Protein AF-0000000072900051 (afdb_homodimer)

Secondary structure (DSSP, 8-state):
---PPPEEEEHHHHHHHHHHTT-HHHHHHHHHHHH----HHHHHHHHHHHHHHHHHTTSB----TT-GGGGB-HHHHHHHHHHHH--EEEEEEEEETTEEEEEEEEE-SSSEEEEEEEETTTEEEEEEEEHHHHHHHHHHHTTPPP-SS---EEEEE-HHHHHIIIII--SHHHHHHHHHHTT-GGGHHHHHHHHHHHHHTTS--EEEEEEE--SSSPPEEEEEEEEEEETTEEEEEEE----TTSPP-EEEEEE-HHHHHHHHHHHHHHHHHT-/---PPPEEEEHHHHHHHHHHTT-HHHHHHHHHHHH----HHHHHHHHHHHHHHHHHTTSB----GGGGGGGB-HHHHHHHHHHHH--EEEEEEEEETTEEEEEEEEE-SSSEEEEEEEETTTEEEEEEEEHHHHHHHHHHHHT----SS---EEEEE-HHHHHIIIII--SHHHHHHHHHHTT-GGGHHHHHHHHHHHHHTTS--EEEEEEE--SSSPPEEEEEEEEEEETTEEEEEEE----TTS---EEEEEE-HHHHHHHHHHHHHHHHHT-

Organism: NCBI:txid1402861

Sequence (550 aa):
MSQQPKISLSTEELALSLVLCGYDEVAAGVLKSGLGEKSENDLQVVFETASHSLLSKELLLGINEENLAESLHPIFKQMMDLFVQSTKMIRCNKEANGAEEVLMLHRLPGDESLKHEVKHDVVHEFSILKESEIQPAITSFLKVLAWGEIETAHIPLTEELFNRLVEETKTEDELAFLCESFHIHHHQEMLKIFLSDFNDYGRRFANISESLISLKEYSQIQEAHLILPIHKRLWVVYNENEDINEPPSLVLKRMNQDQWIDHLEHLLQKGKLSLMSQQPKISLSTEELALSLVLCGYDEVAAGVLKSGLGEKSENDLQVVFETASHSLLSKELLLGINEENLAESLHPIFKQMMDLFVQSTKMIRCNKEANGAEEVLMLHRLPGDESLKHEVKHDVVHEFSILKESEIQPAITSFLKVLAWGEIETAHIPLTEELFNRLVEETKTEDELAFLCESFHIHHHQEMLKIFLSDFNDYGRRFANISESLISLKEYSQIQEAHLILPIHKRLWVVYNENEDINEPPSLVLKRMNQDQWIDHLEHLLQKGKLSL

Solvent-accessible surface area (backbone atoms only — not comparable to full-atom values): 29372 Å² total; per-residue (Å²): 125,84,74,63,70,71,47,58,28,13,50,58,38,47,24,43,51,31,42,51,71,69,36,51,67,60,18,50,52,51,36,41,74,52,71,42,87,72,53,71,68,54,47,51,49,38,42,54,50,24,50,36,43,32,37,33,69,58,44,27,72,52,87,45,83,88,48,51,49,75,21,40,30,67,70,57,50,50,50,53,51,52,62,68,66,30,42,38,31,39,40,33,40,36,77,51,96,91,35,64,38,38,41,31,36,30,46,41,87,78,63,34,25,42,34,39,34,38,44,88,65,36,24,41,35,38,33,66,35,46,57,86,46,47,62,58,48,52,37,58,71,61,55,52,56,86,36,73,97,55,85,64,44,78,41,82,36,52,74,65,55,47,49,42,51,73,75,66,43,86,46,71,66,50,42,52,51,49,24,58,74,68,72,43,58,92,45,43,71,60,48,49,52,48,51,52,49,34,55,73,59,68,70,57,62,28,37,40,30,37,30,40,50,40,96,89,44,77,63,44,76,75,44,63,32,37,33,42,54,47,85,69,45,35,37,40,36,35,60,73,48,79,51,86,89,46,75,82,39,34,30,42,29,34,44,34,50,70,53,45,53,52,50,52,50,52,56,56,49,54,63,50,69,73,101,126,83,75,62,70,71,47,61,28,14,49,57,38,47,24,43,52,30,42,51,72,68,35,51,68,61,18,50,52,50,37,40,74,53,70,40,89,72,52,72,68,54,46,52,47,40,44,54,49,24,49,37,42,33,38,34,68,58,43,27,71,52,84,45,81,90,48,50,51,77,21,40,31,67,70,58,50,49,50,53,50,51,60,68,66,30,42,38,31,40,39,33,40,37,79,51,96,90,36,67,37,38,41,32,36,31,47,41,89,78,64,34,26,42,36,38,35,39,43,89,66,35,24,39,36,38,32,67,36,47,58,86,47,46,64,58,49,53,37,57,72,60,55,54,57,86,35,72,98,56,86,64,46,80,41,84,36,51,74,65,57,47,47,42,50,74,74,66,43,87,47,71,66,50,43,51,50,50,23,58,75,69,70,42,58,91,45,44,70,60,49,50,52,47,52,52,49,35,53,75,60,67,70,58,63,28,38,40,30,38,29,40,52,42,96,90,45,77,64,45,74,75,45,61,33,38,33,41,55,46,85,67,45,34,38,39,35,35,59,73,48,80,51,86,90,44,75,81,38,36,31,42,30,34,45,36,52,69,53,44,54,51,49,51,50,51,55,55,48,54,62,50,69,72,103

Foldseek 3Di:
DPFWDKDKAFLLLLLLLCVLLVNNLVSVVSCCQQPNDDDPVVNVVSNVVSLVVCVVVCQFVDPPVVRSSVRGDPVSSVLSVQVVPQFKKKKKWDDDPNDIKIWIWGDGPDQKTWIWIDDPSTMIMTGIDGNVCVLVVRCVVQVADAADDDDKDKAWDDPVLVCCLLPPDQDLVSLCVSCVVVVNNVCSVVSVVVNVLCVVSVSAWMKIWMWTDDSVDDTDTDWMKTWRRGDRKIWIWTFPDPDPPDPTIIMIMIDHPVVSSVVVVVVVVVSVVVD/DPFWDKDKAFLLLLLLLCVLLVNNLVSVVSCCQQPNDDDPVVNVVSNVVSLVVCVVVCQFVDPPVVRSSVRGDPVSSVLSVQVVPQFKKKKKWDDDPRDIKIWIWGDDPDQKTWIWIDDPSTMIMTGIDGNVCVLVVRCVVQVADAADDDDKDKFWDDPVLVCCLLPPDQDLVSLCVSCVVVVNNVCSVVSVVVNVLCVVSVSAWMKMWMWTDDSVDDTDTDWMKTWRRGDRKIWIWTFPDPDPPDPTIIMIMIDHPVRSSVVVVVVVVVSVVVD

Nearest PDB structures (foldseek):
  4rcl-assembly1_A  TM=7.150E-01  e=2.102E-08  Mycolicibacterium smegmatis MC2 155
  5vba-assembly1_A  TM=6.943E-01  e=1.816E-07  Tequatrovirus T4
  5dlb-assembly1_A  TM=6.858E-01  e=8.376E-08  Mycobacterium marinum M
  4w4l-assembly1_C  TM=6.835E-01  e=3.157E-07  Mycobacterium tuberculosis str. Erdman = ATCC 35801
  4rcl-assembly1_A  TM=7.086E-01  e=1.374E-08  Mycolicibacterium smegmatis MC2 155

InterPro domains:
  IPR059600 YfjC, C-terminal domain [PF27282] (155-264)
  IPR059620 YfjC, N-terminal domain [PF27351] (6-80)

Radius of gyration: 32.65 Å; Cα contacts (8 Å, |Δi|>4): 908; chains: 2; bounding box: 44×104×66 Å

pLDDT: mean 87.73, std 11.27, range [30.28, 98.06]

Structure (mmCIF, N/CA/C/O backbone):
data_AF-0000000072900051-model_v1
#
loop_
_entity.id
_entity.type
_entity.pdbx_description
1 polymer 'Uncharacterized protein'
#
loop_
_atom_site.group_PDB
_atom_site.id
_atom_site.type_symbol
_atom_site.label_atom_id
_atom_site.label_alt_id
_atom_site.label_comp_id
_atom_site.label_asym_id
_atom_site.label_entity_id
_atom_site.label_seq_id
_atom_site.pdbx_PDB_ins_code
_atom_site.Cartn_x
_atom_site.Cartn_y
_atom_site.Cartn_z
_atom_site.occupancy
_atom_site.B_iso_or_equiv
_atom_site.auth_seq_id
_atom_site.auth_comp_id
_atom_site.auth_asym_id
_atom_site.auth_atom_id
_atom_site.pdbx_PDB_model_num
ATOM 1 N N . MET A 1 1 ? -13.273 0.623 -19.094 1 30.28 1 MET A N 1
ATOM 2 C CA . MET A 1 1 ? -13.641 -0.525 -18.266 1 30.28 1 MET A CA 1
ATOM 3 C C . MET A 1 1 ? -13.188 -0.329 -16.828 1 30.28 1 MET A C 1
ATOM 5 O O . MET A 1 1 ? -12.055 0.076 -16.578 1 30.28 1 MET A O 1
ATOM 9 N N . SER A 1 2 ? -14 -0.041 -15.906 1 44 2 SER A N 1
ATOM 10 C CA . SER A 1 2 ? -13.773 0.376 -14.523 1 44 2 SER A CA 1
ATOM 11 C C . SER A 1 2 ? -12.758 -0.528 -13.836 1 44 2 SER A C 1
ATOM 13 O O . SER A 1 2 ? -12.953 -1.74 -13.742 1 44 2 SER A O 1
ATOM 15 N N . GLN A 1 3 ? -11.57 -0.34 -14.039 1 54.59 3 GLN A N 1
ATOM 16 C CA . GLN A 1 3 ? -10.523 -1.246 -13.57 1 54.59 3 GLN A CA 1
ATOM 17 C C . GLN A 1 3 ? -10.789 -1.694 -12.133 1 54.59 3 GLN A C 1
ATOM 19 O O . GLN A 1 3 ? -11.094 -0.872 -11.266 1 54.59 3 GLN A O 1
ATOM 24 N N . GLN A 1 4 ? -11.141 -2.918 -11.922 1 66.38 4 GLN A N 1
ATOM 25 C CA . GLN A 1 4 ? -11.383 -3.521 -10.617 1 66.38 4 GLN A CA 1
ATOM 26 C C . GLN A 1 4 ? -10.242 -3.211 -9.648 1 66.38 4 GLN A C 1
ATOM 28 O O . GLN A 1 4 ? -9.078 -3.117 -10.055 1 66.38 4 GLN A O 1
ATOM 33 N N . PRO A 1 5 ? -10.617 -2.834 -8.484 1 84.06 5 PRO A N 1
ATOM 34 C CA . PRO A 1 5 ? -9.617 -2.414 -7.504 1 84.06 5 PRO A CA 1
ATOM 35 C C . PRO A 1 5 ? -8.562 -3.49 -7.234 1 84.06 5 PRO A C 1
ATOM 37 O O . PRO A 1 5 ? -8.891 -4.676 -7.18 1 84.06 5 PRO A O 1
ATOM 40 N N . LYS A 1 6 ? -7.363 -3.195 -7.387 1 92.25 6 LYS A N 1
ATOM 41 C CA . LYS A 1 6 ? -6.223 -4.031 -7.02 1 92.25 6 LYS A CA 1
ATOM 42 C C . LYS A 1 6 ? -5.664 -3.631 -5.656 1 92.25 6 LYS A C 1
ATOM 44 O O . LYS A 1 6 ? -5.488 -2.441 -5.379 1 92.25 6 LYS A O 1
ATOM 49 N N . ILE A 1 7 ? -5.52 -4.617 -4.801 1 96.31 7 ILE A N 1
ATOM 50 C CA . ILE A 1 7 ? -5.004 -4.355 -3.463 1 96.31 7 ILE A CA 1
ATOM 51 C C . ILE A 1 7 ? -3.74 -5.18 -3.227 1 96.31 7 ILE A C 1
ATOM 53 O O . ILE A 1 7 ? -3.713 -6.383 -3.508 1 96.31 7 ILE A O 1
ATOM 57 N N . SER A 1 8 ? -2.693 -4.586 -2.822 1 97.38 8 SER A N 1
ATOM 58 C CA . SER A 1 8 ? -1.44 -5.254 -2.486 1 97.38 8 SER A CA 1
ATOM 59 C C . SER A 1 8 ? -1.156 -5.176 -0.991 1 97.38 8 SER A C 1
ATOM 61 O O . SER A 1 8 ? -1.181 -4.09 -0.406 1 97.38 8 SER A O 1
ATOM 63 N N . LEU A 1 9 ? -0.945 -6.309 -0.375 1 98.06 9 LEU A N 1
ATOM 64 C CA . LEU A 1 9 ? -0.747 -6.398 1.067 1 98.06 9 LEU A CA 1
ATOM 65 C C . LEU A 1 9 ? 0.507 -7.199 1.397 1 98.06 9 LEU A C 1
ATOM 67 O O . LEU A 1 9 ? 0.832 -8.164 0.702 1 98.06 9 LEU A O 1
ATOM 71 N N . SER A 1 10 ? 1.172 -6.805 2.414 1 97.5 10 SER A N 1
ATOM 72 C CA . SER A 1 10 ? 2.137 -7.719 3.016 1 97.5 10 SER A CA 1
ATOM 73 C C . SER A 1 10 ? 1.438 -8.812 3.812 1 97.5 10 SER A C 1
ATOM 75 O O . SER A 1 10 ? 0.258 -8.688 4.145 1 97.5 10 SER A O 1
ATOM 77 N N . THR A 1 11 ? 2.193 -9.789 4.141 1 97.25 11 THR A N 1
ATOM 78 C CA . THR A 1 11 ? 1.665 -10.883 4.953 1 97.25 11 THR A CA 1
ATOM 79 C C . THR A 1 11 ? 1.119 -10.352 6.273 1 97.25 11 THR A C 1
ATOM 81 O O . THR A 1 11 ? 0.051 -10.773 6.723 1 97.25 11 THR A O 1
ATOM 84 N N . GLU A 1 12 ? 1.809 -9.414 6.887 1 98 12 GLU A N 1
ATOM 85 C CA . GLU A 1 12 ? 1.396 -8.82 8.156 1 98 12 GLU A CA 1
ATOM 86 C C . GLU A 1 12 ? 0.076 -8.07 8.008 1 98 12 GLU A C 1
ATOM 88 O O . GLU A 1 12 ? -0.818 -8.211 8.852 1 98 12 GLU A O 1
ATOM 93 N N . GLU A 1 13 ? 0.003 -7.309 6.98 1 98 13 GLU A N 1
ATOM 94 C CA . GLU A 1 13 ? -1.212 -6.547 6.707 1 98 13 GLU A CA 1
ATOM 95 C C . GLU A 1 13 ? -2.4 -7.469 6.457 1 98 13 GLU A C 1
ATOM 97 O O . GLU A 1 13 ? -3.502 -7.223 6.949 1 98 13 GLU A O 1
ATOM 102 N N . LEU A 1 14 ? -2.139 -8.508 5.641 1 97.75 14 LEU A N 1
ATOM 103 C CA . LEU A 1 14 ? -3.191 -9.477 5.359 1 97.75 14 LEU A CA 1
ATOM 104 C C . LEU A 1 14 ? -3.666 -10.148 6.645 1 97.75 14 LEU A C 1
ATOM 106 O O . LEU A 1 14 ? -4.867 -10.219 6.902 1 97.75 14 LEU A O 1
ATOM 110 N N . ALA A 1 15 ? -2.768 -10.586 7.426 1 97.12 15 ALA A N 1
ATOM 111 C CA . ALA A 1 15 ? -3.109 -11.266 8.672 1 97.12 15 ALA A CA 1
ATOM 112 C C . ALA A 1 15 ? -3.91 -10.359 9.594 1 97.12 15 ALA A C 1
ATOM 114 O O . ALA A 1 15 ? -4.938 -10.766 10.141 1 97.12 15 ALA A O 1
ATOM 115 N N . LEU A 1 16 ? -3.461 -9.141 9.758 1 96.75 16 LEU A N 1
ATOM 116 C CA . LEU A 1 16 ? -4.184 -8.203 10.609 1 96.75 16 LEU A CA 1
ATOM 117 C C . LEU A 1 16 ? -5.605 -7.988 10.094 1 96.75 16 LEU A C 1
ATOM 119 O O . LEU A 1 16 ? -6.559 -7.973 10.875 1 96.75 16 LEU A O 1
ATOM 123 N N . SER A 1 17 ? -5.703 -7.777 8.828 1 97.06 17 SER A N 1
ATOM 124 C CA . SER A 1 17 ? -7.016 -7.547 8.234 1 97.06 17 SER A CA 1
ATOM 125 C C . SER A 1 17 ? -7.961 -8.711 8.5 1 97.06 17 SER A C 1
ATOM 127 O O . SER A 1 17 ? -9.141 -8.5 8.789 1 97.06 17 SER A O 1
ATOM 129 N N . LEU A 1 18 ? -7.449 -9.93 8.359 1 96.19 18 LEU A N 1
ATOM 130 C CA . LEU A 1 18 ? -8.25 -11.117 8.633 1 96.19 18 LEU A CA 1
ATOM 131 C C . LEU A 1 18 ? -8.688 -11.148 10.094 1 96.19 18 LEU A C 1
ATOM 133 O O . LEU A 1 18 ? -9.836 -11.469 10.398 1 96.19 18 LEU A O 1
ATOM 137 N N . VAL A 1 19 ? -7.824 -10.781 11.023 1 94.81 19 VAL A N 1
ATOM 138 C CA . VAL A 1 19 ? -8.164 -10.711 12.445 1 94.81 19 VAL A CA 1
ATOM 139 C C . VAL A 1 19 ? -9.281 -9.688 12.656 1 94.81 19 VAL A C 1
ATOM 141 O O . VAL A 1 19 ? -10.258 -9.969 13.359 1 94.81 19 VAL A O 1
ATOM 144 N N . LEU A 1 20 ? -9.141 -8.555 12.031 1 94.06 20 LEU A N 1
ATOM 145 C CA . LEU A 1 20 ? -10.125 -7.484 12.18 1 94.06 20 LEU A CA 1
ATOM 146 C C . LEU A 1 20 ? -11.484 -7.922 11.641 1 94.06 20 LEU A C 1
ATOM 148 O O . LEU A 1 20 ? -12.523 -7.445 12.109 1 94.06 20 LEU A O 1
ATOM 152 N N . CYS A 1 21 ? -11.469 -8.82 10.688 1 94.38 21 CYS A N 1
ATOM 153 C CA . CYS A 1 21 ? -12.703 -9.328 10.102 1 94.38 21 CYS A CA 1
ATOM 154 C C . CYS A 1 21 ? -13.234 -10.516 10.898 1 94.38 21 CYS A C 1
ATOM 156 O O . CYS A 1 21 ? -14.273 -11.086 10.555 1 94.38 21 CYS A O 1
ATOM 158 N N . GLY A 1 22 ? -12.531 -10.984 11.906 1 93.62 22 GLY A N 1
ATOM 159 C CA . GLY A 1 22 ? -12.984 -12.07 12.766 1 93.62 22 GLY A CA 1
ATOM 160 C C . GLY A 1 22 ? -12.492 -13.438 12.312 1 93.62 22 GLY A C 1
ATOM 161 O O . GLY A 1 22 ? -13.016 -14.461 12.742 1 93.62 22 GLY A O 1
ATOM 162 N N . TYR A 1 23 ? -11.492 -13.484 11.398 1 94 23 TYR A N 1
ATOM 163 C CA . TYR A 1 23 ? -10.969 -14.742 10.867 1 94 23 TYR A CA 1
ATOM 164 C C . TYR A 1 23 ? -9.617 -15.07 11.484 1 94 23 TYR A C 1
ATOM 166 O O . TYR A 1 23 ? -8.633 -15.281 10.758 1 94 23 TYR A O 1
ATOM 174 N N . ASP A 1 24 ? -9.578 -15.312 12.766 1 94.31 24 ASP A N 1
ATOM 175 C CA . ASP A 1 24 ? -8.352 -15.477 13.531 1 94.31 24 ASP A CA 1
ATOM 176 C C . ASP A 1 24 ? -7.59 -16.734 13.102 1 94.31 24 ASP A C 1
ATOM 178 O O . ASP A 1 24 ? -6.363 -16.719 13 1 94.31 24 ASP A O 1
ATOM 182 N N . GLU A 1 25 ? -8.297 -17.734 12.852 1 91.19 25 GLU A N 1
ATOM 183 C CA . GLU A 1 25 ? -7.648 -18.984 12.492 1 91.19 25 GLU A CA 1
ATOM 184 C C . GLU A 1 25 ? -6.953 -18.891 11.141 1 91.19 25 GLU A C 1
ATOM 186 O O . GLU A 1 25 ? -5.816 -19.344 10.984 1 91.19 25 GLU A O 1
ATOM 191 N N . VAL A 1 26 ? -7.652 -18.297 10.227 1 91.31 26 VAL A N 1
ATOM 192 C CA . VAL A 1 26 ? -7.07 -18.109 8.906 1 91.31 26 VAL A CA 1
ATOM 193 C C . VAL A 1 26 ? -5.848 -17.203 9 1 91.31 26 VAL A C 1
ATOM 195 O O . VAL A 1 26 ? -4.816 -17.469 8.383 1 91.31 26 VAL A O 1
ATOM 198 N N . ALA A 1 27 ? -5.953 -16.156 9.797 1 94.31 27 ALA A N 1
ATOM 199 C CA . ALA A 1 27 ? -4.852 -15.227 10.008 1 94.31 27 ALA A CA 1
ATOM 200 C C . ALA A 1 27 ? -3.621 -15.945 10.562 1 94.31 27 ALA A C 1
ATOM 202 O O . ALA A 1 27 ? -2.502 -15.711 10.102 1 94.31 27 ALA A O 1
ATOM 203 N N . ALA A 1 28 ? -3.855 -16.766 11.5 1 92.69 28 ALA A N 1
ATOM 204 C CA . ALA A 1 28 ? -2.762 -17.516 12.109 1 92.69 28 ALA A CA 1
ATOM 205 C C . ALA A 1 28 ? -2.051 -18.391 11.078 1 92.69 28 ALA A C 1
ATOM 207 O O . ALA A 1 28 ? -0.822 -18.5 11.078 1 92.69 28 ALA A O 1
ATOM 208 N N . GLY A 1 29 ? -2.801 -19.047 10.227 1 89.75 29 GLY A N 1
ATOM 209 C CA . GLY A 1 29 ? -2.229 -19.844 9.148 1 89.75 29 GLY A CA 1
ATOM 210 C C . GLY A 1 29 ? -1.377 -19.031 8.195 1 89.75 29 GLY A C 1
ATOM 211 O O . GLY A 1 29 ? -0.283 -19.453 7.816 1 89.75 29 GLY A O 1
ATOM 212 N N . VAL A 1 30 ? -1.855 -17.859 7.828 1 91.56 30 VAL A N 1
ATOM 213 C CA . VAL A 1 30 ? -1.149 -16.953 6.922 1 91.56 30 VAL A CA 1
ATOM 214 C C . VAL A 1 30 ? 0.179 -16.531 7.547 1 91.56 30 VAL A C 1
ATOM 216 O O . VAL A 1 30 ? 1.222 -16.578 6.887 1 91.56 30 VAL A O 1
ATOM 219 N N . LEU A 1 31 ? 0.149 -16.172 8.812 1 93.88 31 LEU A N 1
ATOM 220 C CA . LEU A 1 31 ? 1.349 -15.727 9.508 1 93.88 31 LEU A CA 1
ATOM 221 C C . LEU A 1 31 ? 2.377 -16.844 9.602 1 93.88 31 LEU A C 1
ATOM 223 O O . LEU A 1 31 ? 3.555 -16.641 9.297 1 93.88 31 LEU A O 1
ATOM 227 N N . LYS A 1 32 ? 1.896 -17.953 9.984 1 90.69 32 LYS A N 1
ATOM 228 C CA . LYS A 1 32 ? 2.797 -19.094 10.156 1 90.69 32 LYS A CA 1
ATOM 229 C C . LYS A 1 32 ? 3.461 -19.469 8.836 1 90.69 32 LYS A C 1
ATOM 231 O O . LYS A 1 32 ? 4.672 -19.703 8.789 1 90.69 32 LYS A O 1
ATOM 236 N N . SER A 1 33 ? 2.738 -19.516 7.832 1 85.12 33 SER A N 1
ATOM 237 C CA . SER A 1 33 ? 3.246 -19.891 6.516 1 85.12 33 SER A CA 1
ATOM 238 C C . SER A 1 33 ? 4.203 -18.828 5.973 1 85.12 33 SER A C 1
ATOM 240 O O . SER A 1 33 ? 5.199 -19.172 5.328 1 85.12 33 SER A O 1
ATOM 242 N N . GLY A 1 34 ? 3.922 -17.609 6.277 1 87.06 34 GLY A N 1
ATOM 243 C CA . GLY A 1 34 ? 4.684 -16.547 5.664 1 87.06 34 GLY A CA 1
ATOM 244 C C . GLY A 1 34 ? 5.848 -16.078 6.516 1 87.06 34 GLY A C 1
ATOM 245 O O . GLY A 1 34 ? 6.898 -15.703 5.992 1 87.06 34 GLY A O 1
ATOM 246 N N . LEU A 1 35 ? 5.641 -16.047 7.832 1 90.5 35 LEU A N 1
ATOM 247 C CA . LEU A 1 35 ? 6.629 -15.406 8.695 1 90.5 35 LEU A CA 1
ATOM 248 C C . LEU A 1 35 ? 7.203 -16.406 9.695 1 90.5 35 LEU A C 1
ATOM 250 O O . LEU A 1 35 ? 8.172 -16.094 10.391 1 90.5 35 LEU A O 1
ATOM 254 N N . GLY A 1 36 ? 6.645 -17.578 9.758 1 89.56 36 GLY A N 1
ATOM 255 C CA . GLY A 1 36 ? 7.039 -18.516 10.781 1 89.56 36 GLY A CA 1
ATOM 256 C C . GLY A 1 36 ? 6.418 -18.234 12.133 1 89.56 36 GLY A C 1
ATOM 257 O O . GLY A 1 36 ? 5.438 -17.484 12.227 1 89.56 36 GLY A O 1
ATOM 258 N N . GLU A 1 37 ? 6.949 -18.812 13.141 1 90.44 37 GLU A N 1
ATOM 259 C CA . GLU A 1 37 ? 6.414 -18.641 14.492 1 90.44 37 GLU A CA 1
ATOM 260 C C . GLU A 1 37 ? 6.879 -17.328 15.102 1 90.44 37 GLU A C 1
ATOM 262 O O . GLU A 1 37 ? 8.047 -16.938 14.961 1 90.44 37 GLU A O 1
ATOM 267 N N . LYS A 1 38 ? 5.969 -16.656 15.68 1 91.75 38 LYS A N 1
ATOM 268 C CA . LYS A 1 38 ? 6.258 -15.391 16.359 1 91.75 38 LYS A CA 1
ATOM 269 C C . LYS A 1 38 ? 5.738 -15.406 17.797 1 91.75 38 LYS A C 1
ATOM 271 O O . LYS A 1 38 ? 4.684 -15.984 18.078 1 91.75 38 LYS A O 1
ATOM 276 N N . SER A 1 39 ? 6.465 -14.734 18.625 1 92.38 39 SER A N 1
ATOM 277 C CA . SER A 1 39 ? 5.988 -14.57 20 1 92.38 39 SER A CA 1
ATOM 278 C C . SER A 1 39 ? 4.789 -13.633 20.062 1 92.38 39 SER A C 1
ATOM 280 O O . SER A 1 39 ? 4.551 -12.859 19.125 1 92.38 39 SER A O 1
ATOM 282 N N . GLU A 1 40 ? 4.094 -13.734 21.156 1 92.62 40 GLU A N 1
ATOM 283 C CA . GLU A 1 40 ? 2.947 -12.852 21.344 1 92.62 40 GLU A CA 1
ATOM 284 C C . GLU A 1 40 ? 3.367 -11.383 21.297 1 92.62 40 GLU A C 1
ATOM 286 O O . GLU A 1 40 ? 2.668 -10.547 20.719 1 92.62 40 GLU A O 1
ATOM 291 N N . ASN A 1 41 ? 4.441 -11.102 21.906 1 93.25 41 ASN A N 1
ATOM 292 C CA . ASN A 1 41 ? 4.949 -9.734 21.906 1 93.25 41 ASN A CA 1
ATOM 293 C C . ASN A 1 41 ? 5.305 -9.273 20.484 1 93.25 41 ASN A C 1
ATOM 295 O O . ASN A 1 41 ? 4.984 -8.156 20.094 1 93.25 41 ASN A O 1
ATOM 299 N N . ASP A 1 42 ? 5.945 -10.102 19.828 1 94.81 42 ASP A N 1
ATOM 300 C CA . ASP A 1 42 ? 6.301 -9.766 18.453 1 94.81 42 ASP A CA 1
ATOM 301 C C . ASP A 1 42 ? 5.051 -9.523 17.609 1 94.81 42 ASP A C 1
ATOM 303 O O . ASP A 1 42 ? 5.02 -8.609 16.781 1 94.81 42 ASP A O 1
ATOM 307 N N . LEU A 1 43 ? 4.066 -10.328 17.859 1 95.38 43 LEU A N 1
ATOM 308 C CA . LEU A 1 43 ? 2.83 -10.211 17.078 1 95.38 43 LEU A CA 1
ATOM 309 C C . LEU A 1 43 ? 2.148 -8.875 17.344 1 95.38 43 LEU A C 1
ATOM 311 O O . LEU A 1 43 ? 1.571 -8.273 16.438 1 95.38 43 LEU A O 1
ATOM 315 N N . GLN A 1 44 ? 2.215 -8.461 18.547 1 95.19 44 GLN A N 1
ATOM 316 C CA . GLN A 1 44 ? 1.642 -7.16 18.891 1 95.19 44 GLN A CA 1
ATOM 317 C C . GLN A 1 44 ? 2.334 -6.039 18.109 1 95.19 44 GLN A C 1
ATOM 319 O O . GLN A 1 44 ? 1.673 -5.145 17.578 1 95.19 44 GLN A O 1
ATOM 324 N N . VAL A 1 45 ? 3.617 -6.113 18.094 1 96 45 VAL A N 1
ATOM 325 C CA . VAL A 1 45 ? 4.402 -5.117 17.375 1 96 45 VAL A CA 1
ATOM 326 C C . VAL A 1 45 ? 4.105 -5.199 15.883 1 96 45 VAL A C 1
ATOM 328 O O . VAL A 1 45 ? 3.941 -4.172 15.219 1 96 45 VAL A O 1
ATOM 331 N N . VAL A 1 46 ? 4.012 -6.418 15.367 1 96.88 46 VAL A N 1
ATOM 332 C CA . VAL A 1 46 ? 3.701 -6.652 13.961 1 96.88 46 VAL A CA 1
ATOM 333 C C . VAL A 1 46 ? 2.357 -6.016 13.617 1 96.88 46 VAL A C 1
ATOM 335 O O . VAL A 1 46 ? 2.246 -5.281 12.633 1 96.88 46 VAL A O 1
ATOM 338 N N . PHE A 1 47 ? 1.374 -6.207 14.414 1 95.44 47 PHE A N 1
ATOM 339 C CA . PHE A 1 47 ? 0.029 -5.73 14.117 1 95.44 47 PHE A CA 1
ATOM 340 C C . PHE A 1 47 ? -0.054 -4.215 14.266 1 95.44 47 PHE A C 1
ATOM 342 O O . PHE A 1 47 ? -0.765 -3.551 13.508 1 95.44 47 PHE A O 1
ATOM 349 N N . GLU A 1 48 ? 0.641 -3.695 15.211 1 94.44 48 GLU A N 1
ATOM 350 C CA . GLU A 1 48 ? 0.697 -2.24 15.328 1 94.44 48 GLU A CA 1
ATOM 351 C C . GLU A 1 48 ? 1.311 -1.611 14.078 1 94.44 48 GLU A C 1
ATOM 353 O O . GLU A 1 48 ? 0.752 -0.668 13.516 1 94.44 48 GLU A O 1
ATOM 358 N N . THR A 1 49 ? 2.398 -2.121 13.672 1 96.5 49 THR A N 1
ATOM 359 C CA . THR A 1 49 ? 3.092 -1.631 12.484 1 96.5 49 THR A CA 1
ATOM 360 C C . THR A 1 49 ? 2.221 -1.793 11.242 1 96.5 49 THR A C 1
ATOM 362 O O . THR A 1 49 ? 2.102 -0.868 10.438 1 96.5 49 THR A O 1
ATOM 365 N N . ALA A 1 50 ? 1.609 -2.975 11.133 1 96.88 50 ALA A N 1
ATOM 366 C CA . ALA A 1 50 ? 0.752 -3.26 9.984 1 96.88 50 ALA A CA 1
ATOM 367 C C . ALA A 1 50 ? -0.456 -2.33 9.961 1 96.88 50 ALA A C 1
ATOM 369 O O . ALA A 1 50 ? -0.922 -1.938 8.883 1 96.88 50 ALA A O 1
ATOM 370 N N . SER A 1 51 ? -0.944 -2.018 11.125 1 95.44 51 SER A N 1
ATOM 371 C CA . SER A 1 51 ? -2.092 -1.117 11.188 1 95.44 51 SER A CA 1
ATOM 372 C C . SER A 1 51 ? -1.746 0.257 10.617 1 95.44 51 SER A C 1
ATOM 374 O O . SER A 1 51 ? -2.547 0.859 9.906 1 95.44 51 SER A O 1
ATOM 376 N N . HIS A 1 52 ? -0.595 0.707 10.914 1 95.81 52 HIS A N 1
ATOM 377 C CA . HIS A 1 52 ? -0.153 1.992 10.383 1 95.81 52 HIS A CA 1
ATOM 378 C C . HIS A 1 52 ? 0.057 1.923 8.875 1 95.81 52 HIS A C 1
ATOM 380 O O . HIS A 1 52 ? -0.265 2.871 8.156 1 95.81 52 HIS A O 1
ATOM 386 N N . SER A 1 53 ? 0.592 0.845 8.461 1 97.12 53 SER A N 1
ATOM 387 C CA . SER A 1 53 ? 0.766 0.644 7.023 1 97.12 53 SER A CA 1
ATOM 388 C C . SER A 1 53 ? -0.578 0.619 6.301 1 97.12 53 SER A C 1
ATOM 390 O O . SER A 1 53 ? -0.724 1.213 5.23 1 97.12 53 SER A O 1
ATOM 392 N N . LEU A 1 54 ? -1.558 -0.062 6.848 1 96.62 54 LEU A N 1
ATOM 393 C CA . LEU A 1 54 ? -2.895 -0.112 6.266 1 96.62 54 LEU A CA 1
ATOM 394 C C . LEU A 1 54 ? -3.52 1.278 6.223 1 96.62 54 LEU A C 1
ATOM 396 O O . LEU A 1 54 ? -4.246 1.606 5.281 1 96.62 54 LEU A O 1
ATOM 400 N N . LEU A 1 55 ? -3.248 2.045 7.227 1 94.5 55 LEU A N 1
ATOM 401 C CA . LEU A 1 55 ? -3.711 3.428 7.246 1 94.5 55 LEU A CA 1
ATOM 402 C C . LEU A 1 55 ? -3.105 4.219 6.09 1 94.5 55 LEU A C 1
ATOM 404 O O . LEU A 1 55 ? -3.809 4.977 5.414 1 94.5 55 LEU A O 1
ATOM 408 N N . SER A 1 56 ? -1.86 3.973 5.941 1 95.88 56 SER A N 1
ATOM 409 C CA . SER A 1 56 ? -1.162 4.703 4.887 1 95.88 56 SER A CA 1
ATOM 410 C C . SER A 1 56 ? -1.657 4.289 3.506 1 95.88 56 SER A C 1
ATOM 412 O O . SER A 1 56 ? -1.54 5.051 2.543 1 95.88 56 SER A O 1
ATOM 414 N N . LYS A 1 57 ? -2.223 3.084 3.385 1 95.44 57 LYS A N 1
ATOM 415 C CA . LYS A 1 57 ? -2.789 2.59 2.133 1 95.44 57 LYS A CA 1
ATOM 416 C C . LYS A 1 57 ? -4.254 2.996 1.992 1 95.44 57 LYS A C 1
AT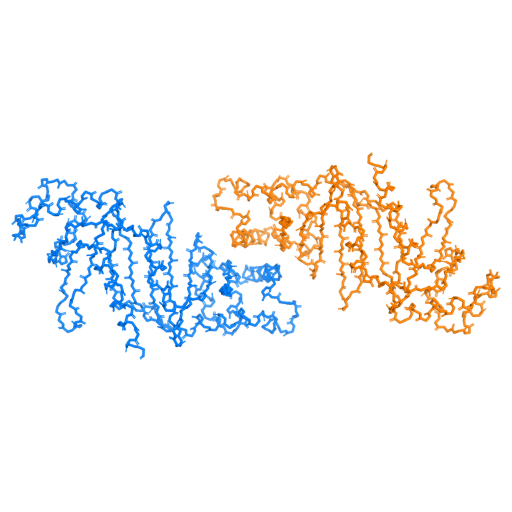OM 418 O O . LYS A 1 57 ? -4.895 2.682 0.989 1 95.44 57 LYS A O 1
ATOM 423 N N . GLU A 1 58 ? -4.758 3.623 3.051 1 92.88 58 GLU A N 1
ATOM 424 C CA . GLU A 1 58 ? -6.156 4.031 3.119 1 92.88 58 GLU A CA 1
ATOM 425 C C . GLU A 1 58 ? -7.086 2.82 3.078 1 92.88 58 GLU A C 1
ATOM 427 O O . GLU A 1 58 ? -8.195 2.902 2.545 1 92.88 58 GLU A O 1
ATOM 432 N N . LEU A 1 59 ? -6.527 1.71 3.482 1 95.38 59 LEU A N 1
ATOM 433 C CA . LEU A 1 59 ? -7.344 0.509 3.631 1 95.38 59 LEU A CA 1
ATOM 434 C C . LEU A 1 59 ? -7.941 0.428 5.031 1 95.38 59 LEU A C 1
ATOM 436 O O . LEU A 1 59 ? -8.945 -0.25 5.242 1 95.38 59 LEU A O 1
ATOM 440 N N . LEU A 1 60 ? -7.227 1.031 5.945 1 93.5 60 LEU A N 1
ATOM 441 C CA . LEU A 1 60 ? -7.766 1.374 7.254 1 93.5 60 LEU A CA 1
ATOM 442 C C . LEU A 1 60 ? -8.109 2.857 7.328 1 93.5 60 LEU A C 1
ATOM 444 O O . LEU A 1 60 ? -7.266 3.711 7.043 1 93.5 60 LEU A O 1
ATOM 448 N N . LEU A 1 61 ? -9.227 3.191 7.66 1 88.56 61 LEU A N 1
ATOM 449 C CA . LEU A 1 61 ? -9.719 4.559 7.547 1 88.56 61 LEU A CA 1
ATOM 450 C C . LEU A 1 61 ? -9.539 5.312 8.859 1 88.56 61 LEU A C 1
ATOM 452 O O . LEU A 1 61 ? -9.688 6.539 8.906 1 88.56 61 LEU A O 1
ATOM 456 N N . GLY A 1 62 ? -9.234 4.719 9.922 1 82.06 62 GLY A N 1
ATOM 457 C CA . GLY A 1 62 ? -9.008 5.363 11.211 1 82.06 62 GLY A CA 1
ATOM 458 C C . GLY A 1 62 ? -8.461 4.414 12.258 1 82.06 62 GLY A C 1
ATOM 459 O O . GLY A 1 62 ? -8.445 3.199 12.062 1 82.06 62 GLY A O 1
ATOM 460 N N . ILE A 1 63 ? -7.828 4.91 13.219 1 68.12 63 ILE A N 1
ATOM 461 C CA . ILE A 1 63 ? -7.293 4.098 14.305 1 68.12 63 ILE A CA 1
ATOM 462 C C . ILE A 1 63 ? -8.203 4.199 15.523 1 68.12 63 ILE A C 1
ATOM 464 O O . ILE A 1 63 ? -8.133 5.168 16.281 1 68.12 63 ILE A O 1
ATOM 468 N N . ASN A 1 64 ? -9.445 4.137 15.289 1 62.75 64 ASN A N 1
ATOM 469 C CA . ASN A 1 64 ? -10.32 4.176 16.453 1 62.75 64 ASN A CA 1
ATOM 470 C C . ASN A 1 64 ? -10.258 2.875 17.25 1 62.75 64 ASN A C 1
ATOM 472 O O . ASN A 1 64 ? -10.633 1.815 16.75 1 62.75 64 ASN A O 1
ATOM 476 N N . GLU A 1 65 ? -9.562 2.932 18.312 1 59.06 65 GLU A N 1
ATOM 477 C CA . GLU A 1 65 ? -9.289 1.801 19.203 1 59.06 65 GLU A CA 1
ATOM 478 C C . GLU A 1 65 ? -10.57 1.039 19.531 1 59.06 65 GLU A C 1
ATOM 480 O O . GLU A 1 65 ? -10.531 -0.17 19.766 1 59.06 65 GLU A O 1
ATOM 485 N N . GLU A 1 66 ? -11.672 1.75 19.547 1 58.75 66 GLU A N 1
ATOM 486 C CA . GLU A 1 66 ? -12.828 1.012 20.047 1 58.75 66 GLU A CA 1
ATOM 487 C C . GLU A 1 66 ? -13.289 -0.047 19.047 1 58.75 66 GLU A C 1
ATOM 489 O O . GLU A 1 66 ? -13.703 -1.139 19.438 1 58.75 66 GLU A O 1
ATOM 494 N N . ASN A 1 67 ? -13.133 0.272 17.75 1 66.12 67 ASN A N 1
ATOM 495 C CA . ASN A 1 67 ? -13.539 -0.778 16.828 1 66.12 67 ASN A CA 1
ATOM 496 C C . ASN A 1 67 ? -12.773 -0.691 15.516 1 66.12 67 ASN A C 1
ATOM 498 O O . ASN A 1 67 ? -13.281 -0.172 14.523 1 66.12 67 ASN A O 1
ATOM 502 N N . LEU A 1 68 ? -11.609 -1.213 15.516 1 70.56 68 LEU A N 1
ATOM 503 C CA . LEU A 1 68 ? -10.727 -1.164 14.352 1 70.56 68 LEU A CA 1
ATOM 504 C C . LEU A 1 68 ? -11.359 -1.872 13.164 1 70.56 68 LEU A C 1
ATOM 506 O O . LEU A 1 68 ? -11.195 -1.443 12.016 1 70.56 68 LEU A O 1
ATOM 510 N N . ALA A 1 69 ? -12.164 -2.879 13.422 1 71.81 69 ALA A N 1
ATOM 511 C CA . ALA A 1 69 ? -12.805 -3.629 12.344 1 71.81 69 ALA A CA 1
ATOM 512 C C . ALA A 1 69 ? -13.742 -2.734 11.539 1 71.81 69 ALA A C 1
ATOM 514 O O . ALA A 1 69 ? -13.852 -2.881 10.32 1 71.81 69 ALA A O 1
ATOM 515 N N . GLU A 1 70 ? -14.273 -1.793 12.203 1 77.19 70 GLU A N 1
ATOM 516 C CA . GLU A 1 70 ? -15.211 -0.887 11.547 1 77.19 70 GLU A CA 1
ATOM 517 C C . GLU A 1 70 ? -14.477 0.164 10.719 1 77.19 70 GLU A C 1
ATOM 519 O O . GLU A 1 70 ? -15.086 0.844 9.891 1 77.19 70 GLU A O 1
ATOM 524 N N . SER A 1 71 ? -13.203 0.028 10.875 1 86.44 71 SER A N 1
ATOM 525 C CA . SER A 1 71 ? -12.43 1.068 10.211 1 86.44 71 SER A CA 1
ATOM 526 C C . SER A 1 71 ? -11.82 0.555 8.906 1 86.44 71 SER A C 1
ATOM 528 O O . SER A 1 71 ? -11.156 1.306 8.188 1 86.44 71 SER A O 1
ATOM 530 N N . LEU A 1 72 ? -12.102 -0.679 8.625 1 92.5 72 LEU A N 1
ATOM 531 C CA . LEU A 1 72 ? -11.617 -1.189 7.348 1 92.5 72 LEU A CA 1
ATOM 532 C C . LEU A 1 72 ? -12.422 -0.613 6.191 1 92.5 72 LEU A C 1
ATOM 534 O O . LEU A 1 72 ? -13.648 -0.491 6.281 1 92.5 72 LEU A O 1
ATOM 538 N N . HIS A 1 73 ? -11.703 -0.273 5.164 1 93.44 73 HIS A N 1
ATOM 539 C CA . HIS A 1 73 ? -12.406 0.148 3.957 1 93.44 73 HIS A CA 1
ATOM 540 C C . HIS A 1 73 ? -13.406 -0.909 3.506 1 93.44 73 HIS A C 1
ATOM 542 O O . HIS A 1 73 ? -13.07 -2.092 3.416 1 93.44 73 HIS A O 1
ATOM 548 N N . PRO A 1 74 ? -14.609 -0.527 3.174 1 91.81 74 PRO A N 1
ATOM 549 C CA . PRO A 1 74 ? -15.68 -1.495 2.914 1 91.81 74 PRO A CA 1
ATOM 550 C C . PRO A 1 74 ? -15.336 -2.469 1.789 1 91.81 74 PRO A C 1
ATOM 552 O O . PRO A 1 74 ? -15.578 -3.67 1.91 1 91.81 74 PRO A O 1
ATOM 555 N N . ILE A 1 75 ? -14.789 -1.97 0.729 1 90.06 75 ILE A N 1
ATOM 556 C CA . ILE A 1 75 ? -14.445 -2.82 -0.404 1 90.06 75 ILE A CA 1
ATOM 557 C C . ILE A 1 75 ? -13.352 -3.809 0.006 1 90.06 75 ILE A C 1
ATOM 559 O O . ILE A 1 75 ? -13.383 -4.973 -0.396 1 90.06 75 ILE A O 1
ATOM 563 N N . PHE A 1 76 ? -12.492 -3.324 0.789 1 94.19 76 PHE A N 1
ATOM 564 C CA . PHE A 1 76 ? -11.398 -4.152 1.29 1 94.19 76 PHE A CA 1
ATOM 565 C C . PHE A 1 76 ? -11.93 -5.25 2.207 1 94.19 76 PHE A C 1
ATOM 567 O O . PHE A 1 76 ? -11.555 -6.414 2.076 1 94.19 76 PHE A O 1
ATOM 574 N N . LYS A 1 77 ? -12.805 -4.871 3.082 1 93.94 77 LYS A N 1
ATOM 575 C CA . LYS A 1 77 ? -13.445 -5.836 3.975 1 93.94 77 LYS A CA 1
ATOM 576 C C . LYS A 1 77 ? -14.172 -6.914 3.184 1 93.94 77 LYS A C 1
ATOM 578 O O . LYS A 1 77 ? -14.078 -8.102 3.502 1 93.94 77 LYS A O 1
ATOM 583 N N . GLN A 1 78 ? -14.812 -6.516 2.215 1 92.31 78 GLN A N 1
ATOM 584 C CA . GLN A 1 78 ? -15.547 -7.449 1.365 1 92.31 78 GLN A CA 1
ATOM 585 C C . GLN A 1 78 ? -14.594 -8.438 0.688 1 92.31 78 GLN A C 1
ATOM 587 O O . GLN A 1 78 ? -14.898 -9.625 0.586 1 92.31 78 GLN A O 1
ATOM 592 N N . MET A 1 79 ? -13.516 -8.008 0.27 1 93.69 79 MET A N 1
ATOM 593 C CA . MET A 1 79 ? -12.531 -8.875 -0.382 1 93.69 79 MET A CA 1
ATOM 594 C C . MET A 1 79 ? -12 -9.922 0.589 1 93.69 79 MET A C 1
ATOM 596 O O . MET A 1 79 ? -11.805 -11.078 0.214 1 93.69 79 MET A O 1
ATOM 600 N N . MET A 1 80 ? -11.789 -9.484 1.827 1 94.88 80 MET A N 1
ATOM 601 C CA . MET A 1 80 ? -11.344 -10.43 2.84 1 94.88 80 MET A CA 1
ATOM 602 C C . MET A 1 80 ? -12.391 -11.508 3.084 1 94.88 80 MET A C 1
ATOM 604 O O . MET A 1 80 ? -12.062 -12.688 3.201 1 94.88 80 MET A O 1
ATOM 608 N N . ASP A 1 81 ? -13.625 -11.086 3.092 1 93.69 81 ASP A N 1
ATOM 609 C CA . ASP A 1 81 ? -14.719 -12.039 3.279 1 93.69 81 ASP A CA 1
ATOM 610 C C . ASP A 1 81 ? -14.773 -13.039 2.131 1 93.69 81 ASP A C 1
ATOM 612 O O . ASP A 1 81 ? -14.93 -14.242 2.357 1 93.69 81 ASP A O 1
ATOM 616 N N . LEU A 1 82 ? -14.648 -12.531 0.969 1 92.25 82 LEU A N 1
ATOM 617 C CA . LEU A 1 82 ? -14.68 -13.391 -0.211 1 92.25 82 LEU A CA 1
ATOM 618 C C . LEU A 1 82 ? -13.508 -14.367 -0.2 1 92.25 82 LEU A C 1
ATOM 620 O O . LEU A 1 82 ? -13.672 -15.539 -0.527 1 92.25 82 LEU A O 1
ATOM 624 N N . PHE A 1 83 ? -12.438 -13.898 0.202 1 93.69 83 PHE A N 1
ATOM 625 C CA . PHE A 1 83 ? -11.219 -14.695 0.283 1 93.69 83 PHE A CA 1
ATOM 626 C C . PHE A 1 83 ? -11.406 -15.875 1.226 1 93.69 83 PHE A C 1
ATOM 628 O O . PHE A 1 83 ? -11.078 -17.016 0.877 1 93.69 83 PHE A O 1
ATOM 635 N N . VAL A 1 84 ? -11.977 -15.617 2.357 1 92.19 84 VAL A N 1
ATOM 636 C CA . VAL A 1 84 ? -12.109 -16.641 3.389 1 92.19 84 VAL A CA 1
ATOM 637 C C . VAL A 1 84 ? -13.266 -17.578 3.049 1 92.19 84 VAL A C 1
ATOM 639 O O . VAL A 1 84 ? -13.211 -18.766 3.326 1 92.19 84 VAL A O 1
ATOM 642 N N . GLN A 1 85 ? -14.227 -17.141 2.41 1 89.19 85 GLN A N 1
ATOM 643 C CA . GLN A 1 85 ? -15.445 -17.906 2.18 1 89.19 85 GLN A CA 1
ATOM 644 C C . GLN A 1 85 ? -15.312 -18.797 0.946 1 89.19 85 GLN A C 1
ATOM 646 O O . GLN A 1 85 ? -16.109 -19.719 0.75 1 89.19 85 GLN A O 1
ATOM 651 N N . SER A 1 86 ? -14.445 -18.438 0.147 1 89.5 86 SER A N 1
ATOM 652 C CA . SER A 1 86 ? -14.242 -19.266 -1.036 1 89.5 86 SER A CA 1
ATOM 653 C C . SER A 1 86 ? -13.836 -20.688 -0.652 1 89.5 86 SER A C 1
ATOM 655 O O . SER A 1 86 ? -12.945 -20.891 0.173 1 89.5 86 SER A O 1
ATOM 657 N N . THR A 1 87 ? -14.406 -21.672 -1.255 1 86.62 87 THR A N 1
ATOM 658 C CA . THR A 1 87 ? -14.141 -23.062 -0.891 1 86.62 87 THR A CA 1
ATOM 659 C C . THR A 1 87 ? -13.422 -23.781 -2.023 1 86.62 87 THR A C 1
ATOM 661 O O . THR A 1 87 ? -12.977 -24.922 -1.853 1 86.62 87 THR A O 1
ATOM 664 N N . LYS A 1 88 ? -13.352 -23.203 -3.145 1 88 88 LYS A N 1
ATOM 665 C CA . LYS A 1 88 ? -12.656 -23.797 -4.285 1 88 88 LYS A CA 1
ATOM 666 C C . LYS A 1 88 ? -11.633 -22.828 -4.863 1 88 88 LYS A C 1
ATOM 668 O O . LYS A 1 88 ? -11.867 -21.625 -4.91 1 88 88 LYS A O 1
ATOM 673 N N . MET A 1 89 ? -10.555 -23.453 -5.246 1 91.19 89 MET A N 1
ATOM 674 C CA . MET A 1 89 ? -9.523 -22.578 -5.809 1 91.19 89 MET A CA 1
ATOM 675 C C . MET A 1 89 ? -8.719 -23.312 -6.875 1 91.19 89 MET A C 1
ATOM 677 O O . MET A 1 89 ? -8.602 -24.547 -6.836 1 91.19 89 MET A O 1
ATOM 681 N N . ILE A 1 90 ? -8.344 -22.547 -7.828 1 92.44 90 ILE A N 1
ATOM 682 C CA . ILE A 1 90 ? -7.324 -22.984 -8.773 1 92.44 90 ILE A CA 1
ATOM 683 C C . ILE A 1 90 ? -5.973 -22.391 -8.383 1 92.44 90 ILE A C 1
ATOM 685 O O . ILE A 1 90 ? -5.863 -21.188 -8.156 1 92.44 90 ILE A O 1
ATOM 689 N N . ARG A 1 91 ? -5.008 -23.203 -8.289 1 93.12 91 ARG A N 1
ATOM 690 C CA . ARG A 1 91 ? -3.672 -22.766 -7.898 1 93.12 91 ARG A CA 1
ATOM 691 C C . ARG A 1 91 ? -2.66 -23.047 -9 1 93.12 91 ARG A C 1
ATOM 693 O O . ARG A 1 91 ? -2.604 -24.156 -9.531 1 93.12 91 ARG A O 1
ATOM 700 N N . CYS A 1 92 ? -1.958 -22.047 -9.367 1 94.94 92 CYS A N 1
ATOM 701 C CA . CYS A 1 92 ? -0.853 -22.172 -10.312 1 94.94 92 CYS A CA 1
ATOM 702 C C . CYS A 1 92 ? 0.473 -21.812 -9.641 1 94.94 92 CYS A C 1
ATOM 704 O O . CYS A 1 92 ? 0.548 -20.875 -8.859 1 94.94 92 CYS A O 1
ATOM 706 N N . ASN A 1 93 ? 1.427 -22.578 -9.852 1 93.75 93 ASN A N 1
ATOM 707 C CA . ASN A 1 93 ? 2.758 -22.297 -9.32 1 93.75 93 ASN A CA 1
ATOM 708 C C . ASN A 1 93 ? 3.828 -22.422 -10.398 1 93.75 93 ASN A C 1
ATOM 710 O O . ASN A 1 93 ? 3.729 -23.266 -11.289 1 93.75 93 ASN A O 1
ATOM 714 N N . LYS A 1 94 ? 4.785 -21.594 -10.32 1 91.75 94 LYS A N 1
ATOM 715 C CA . LYS A 1 94 ? 5.957 -21.656 -11.195 1 91.75 94 LYS A CA 1
ATOM 716 C C . LYS A 1 94 ? 7.199 -21.141 -10.484 1 91.75 94 LYS A C 1
ATOM 718 O O . LYS A 1 94 ? 7.098 -20.422 -9.484 1 91.75 94 LYS A O 1
ATOM 723 N N . GLU A 1 95 ? 8.312 -21.516 -10.945 1 86.69 95 GLU A N 1
ATOM 724 C CA . GLU A 1 95 ? 9.578 -21 -10.438 1 86.69 95 GLU A CA 1
ATOM 725 C C . GLU A 1 95 ? 10.156 -19.953 -11.383 1 86.69 95 GLU A C 1
ATOM 727 O O . GLU A 1 95 ? 10.164 -20.141 -12.602 1 86.69 95 GLU A O 1
ATOM 732 N N . ALA A 1 96 ? 10.398 -18.828 -10.828 1 76.25 96 ALA A N 1
ATOM 733 C CA . ALA A 1 96 ? 11.039 -17.766 -11.594 1 76.25 96 ALA A CA 1
ATOM 734 C C . ALA A 1 96 ? 12.18 -17.141 -10.805 1 76.25 96 ALA A C 1
ATOM 736 O O . ALA A 1 96 ? 11.992 -16.703 -9.664 1 76.25 96 ALA A O 1
ATOM 737 N N . ASN A 1 97 ? 13.32 -17.078 -11.438 1 73.62 97 ASN A N 1
ATOM 738 C CA . ASN A 1 97 ? 14.5 -16.438 -10.852 1 73.62 97 ASN A CA 1
ATOM 739 C C . ASN A 1 97 ? 14.797 -16.969 -9.453 1 73.62 97 ASN A C 1
ATOM 741 O O . ASN A 1 97 ? 15.047 -16.203 -8.531 1 73.62 97 ASN A O 1
ATOM 745 N N . GLY A 1 98 ? 14.516 -18.203 -9.289 1 74.5 98 GLY A N 1
ATOM 746 C CA . GLY A 1 98 ? 14.867 -18.828 -8.031 1 74.5 98 GLY A CA 1
ATOM 747 C C . GLY A 1 98 ? 13.789 -18.703 -6.973 1 74.5 98 GLY A C 1
ATOM 748 O O . GLY A 1 98 ? 13.961 -19.156 -5.84 1 74.5 98 GLY A O 1
ATOM 749 N N . ALA A 1 99 ? 12.781 -18.016 -7.293 1 75.69 99 ALA A N 1
ATOM 750 C CA . ALA A 1 99 ? 11.695 -17.859 -6.336 1 75.69 99 ALA A CA 1
ATOM 751 C C . ALA A 1 99 ? 10.398 -18.453 -6.879 1 75.69 99 ALA A C 1
ATOM 753 O O . ALA A 1 99 ? 10.203 -18.547 -8.094 1 75.69 99 ALA A O 1
ATOM 754 N N . GLU A 1 100 ? 9.633 -18.891 -5.965 1 84 100 GLU A N 1
ATOM 755 C CA . GLU A 1 100 ? 8.336 -19.438 -6.352 1 84 100 GLU A CA 1
ATOM 756 C C . GLU A 1 100 ? 7.281 -18.344 -6.477 1 84 100 GLU A C 1
ATOM 758 O O . GLU A 1 100 ? 7.23 -17.422 -5.66 1 84 100 GLU A O 1
ATOM 763 N N . GLU A 1 101 ? 6.578 -18.391 -7.555 1 89.31 101 GLU A N 1
ATOM 764 C CA . GLU A 1 101 ? 5.418 -17.531 -7.754 1 89.31 101 GLU A CA 1
ATOM 765 C C . GLU A 1 101 ? 4.125 -18.344 -7.758 1 89.31 101 GLU A C 1
ATOM 767 O O . GLU A 1 101 ? 4.082 -19.453 -8.297 1 89.31 101 GLU A O 1
ATOM 772 N N . VAL A 1 102 ? 3.199 -17.766 -7.105 1 93.38 102 VAL A N 1
ATOM 773 C CA . VAL A 1 102 ? 1.945 -18.5 -6.984 1 93.38 102 VAL A CA 1
ATOM 774 C C . VAL A 1 102 ? 0.78 -17.609 -7.402 1 93.38 102 VAL A C 1
ATOM 776 O O . VAL A 1 102 ? 0.728 -16.422 -7.031 1 93.38 102 VAL A O 1
ATOM 779 N N . LEU A 1 103 ? -0.072 -18.188 -8.219 1 95.94 103 LEU A N 1
ATOM 780 C CA . LEU A 1 103 ? -1.347 -17.578 -8.578 1 95.94 103 LEU A CA 1
ATOM 781 C C . LEU A 1 103 ? -2.514 -18.438 -8.109 1 95.94 103 LEU A C 1
ATOM 783 O O . LEU A 1 103 ? -2.584 -19.625 -8.43 1 95.94 103 LEU A O 1
ATOM 787 N N . MET A 1 104 ? -3.316 -17.812 -7.359 1 95.25 104 MET A N 1
ATOM 788 C CA . MET A 1 104 ? -4.516 -18.5 -6.895 1 95.25 104 MET A CA 1
ATOM 789 C C . MET A 1 104 ? -5.777 -17.781 -7.363 1 95.25 104 MET A C 1
ATOM 791 O O . MET A 1 104 ? -5.852 -16.547 -7.309 1 95.25 104 MET A O 1
ATOM 795 N N . LEU A 1 105 ? -6.668 -18.594 -7.812 1 95 105 LEU A N 1
ATOM 796 C CA . LEU A 1 105 ? -7.977 -18.094 -8.211 1 95 105 LEU A CA 1
ATOM 797 C C . LEU A 1 105 ? -9.078 -18.688 -7.352 1 95 105 LEU A C 1
ATOM 799 O O . LEU A 1 105 ? -9.469 -19.844 -7.551 1 95 105 LEU A O 1
ATOM 803 N N . HIS A 1 106 ? -9.578 -17.922 -6.469 1 93.44 106 HIS A N 1
ATOM 804 C CA . HIS A 1 106 ? -10.672 -18.344 -5.594 1 93.44 106 HIS A CA 1
ATOM 805 C C . HIS A 1 106 ? -12.023 -18.172 -6.277 1 93.44 106 HIS A C 1
ATOM 807 O O . HIS A 1 106 ? -12.398 -17.062 -6.641 1 93.44 106 HIS A O 1
ATOM 813 N N . ARG A 1 107 ? -12.68 -19.219 -6.391 1 90.31 107 ARG A N 1
ATOM 814 C CA . ARG A 1 107 ? -13.977 -19.156 -7.059 1 90.31 107 ARG A CA 1
ATOM 815 C C . ARG A 1 107 ? -15.016 -18.453 -6.191 1 90.31 107 ARG A C 1
ATOM 817 O O . ARG A 1 107 ? -15.148 -18.75 -5.004 1 90.31 107 ARG A O 1
ATOM 824 N N . LEU A 1 108 ? -15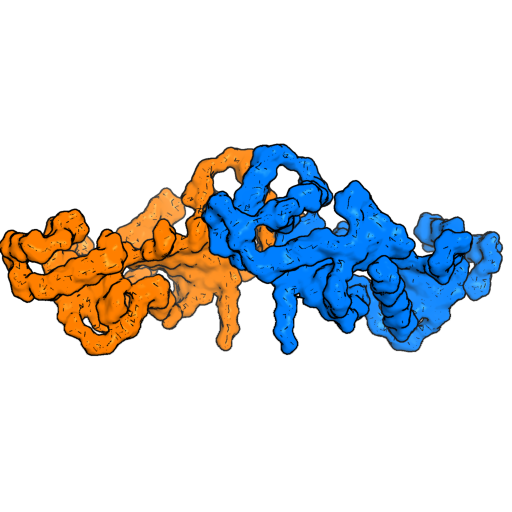.633 -17.547 -6.77 1 90.31 108 LEU A N 1
ATOM 825 C CA . LEU A 1 108 ? -16.688 -16.797 -6.09 1 90.31 108 LEU A CA 1
ATOM 826 C C . LEU A 1 108 ? -18.062 -17.125 -6.672 1 90.31 108 LEU A C 1
ATOM 828 O O . LEU A 1 108 ? -18.141 -17.734 -7.746 1 90.31 108 LEU A O 1
ATOM 832 N N . PRO A 1 109 ? -19.062 -16.766 -5.828 1 82.06 109 PRO A N 1
ATOM 833 C CA . PRO A 1 109 ? -20.391 -16.891 -6.438 1 82.06 109 PRO A CA 1
ATOM 834 C C . PRO A 1 109 ? -20.547 -16.047 -7.695 1 82.06 109 PRO A C 1
ATOM 836 O O . PRO A 1 109 ? -20.031 -14.93 -7.762 1 82.06 109 PRO A O 1
ATOM 839 N N . GLY A 1 110 ? -21.078 -16.672 -8.734 1 79.25 110 GLY A N 1
ATOM 840 C CA . GLY A 1 110 ? -21.281 -15.953 -9.984 1 79.25 110 GLY A CA 1
ATOM 841 C C . GLY A 1 110 ? -20.156 -16.172 -10.984 1 79.25 110 GLY A C 1
ATOM 842 O O . GLY A 1 110 ? -19.578 -17.266 -11.047 1 79.25 110 GLY A O 1
ATOM 843 N N . ASP A 1 111 ? -19.922 -15.18 -11.766 1 84.31 111 ASP A N 1
ATOM 844 C CA . ASP A 1 111 ? -18.953 -15.305 -12.859 1 84.31 111 ASP A CA 1
ATOM 845 C C . ASP A 1 111 ? -17.672 -14.531 -12.555 1 84.31 111 ASP A C 1
ATOM 847 O O . ASP A 1 111 ? -17.141 -13.844 -13.422 1 84.31 111 ASP A O 1
ATOM 851 N N . GLU A 1 112 ? -17.312 -14.617 -11.211 1 90.06 112 GLU A N 1
ATOM 852 C CA . GLU A 1 112 ? -16.094 -13.906 -10.828 1 90.06 112 GLU A CA 1
ATOM 853 C C . GLU A 1 112 ? -15.195 -14.781 -9.969 1 90.06 112 GLU A C 1
ATOM 855 O O . GLU A 1 112 ? -15.641 -15.797 -9.422 1 90.06 112 GLU A O 1
ATOM 860 N N . SER A 1 113 ? -13.969 -14.43 -10.008 1 93.69 113 SER A N 1
ATOM 861 C CA . SER A 1 113 ? -12.984 -15.062 -9.133 1 93.69 113 SER A CA 1
ATOM 862 C C . SER A 1 113 ? -12.102 -14.016 -8.453 1 93.69 113 SER A C 1
ATOM 864 O O . SER A 1 113 ? -11.852 -12.945 -9.016 1 93.69 113 SER A O 1
ATOM 866 N N . LEU A 1 114 ? -11.727 -14.344 -7.266 1 95.56 114 LEU A N 1
ATOM 867 C CA . LEU A 1 114 ? -10.719 -13.531 -6.59 1 95.56 114 LEU A CA 1
ATOM 868 C C . LEU A 1 114 ? -9.312 -14.008 -6.941 1 95.56 114 LEU A C 1
ATOM 870 O O . LEU A 1 114 ? -8.938 -15.141 -6.617 1 95.56 114 LEU A O 1
ATOM 874 N N . LYS A 1 115 ? -8.648 -13.18 -7.68 1 96.69 115 LYS A N 1
ATOM 875 C CA . LYS A 1 115 ? -7.254 -13.438 -8.016 1 96.69 115 LYS A CA 1
ATOM 876 C C . LYS A 1 115 ? -6.336 -13.086 -6.848 1 96.69 115 LYS A C 1
ATOM 878 O O . LYS A 1 115 ? -6.41 -11.984 -6.301 1 96.69 115 LYS A O 1
ATOM 883 N N . HIS A 1 116 ? -5.543 -13.977 -6.453 1 96 116 HIS A N 1
ATOM 884 C CA . HIS A 1 116 ? -4.582 -13.852 -5.363 1 96 116 HIS A CA 1
ATOM 885 C C . HIS A 1 116 ? -3.189 -14.289 -5.805 1 96 116 HIS A C 1
ATOM 887 O O . HIS A 1 116 ? -2.947 -15.477 -6.023 1 96 116 HIS A O 1
ATOM 893 N N . GLU A 1 117 ? -2.311 -13.336 -5.977 1 95 117 GLU A N 1
ATOM 894 C CA . GLU A 1 117 ? -0.928 -13.617 -6.348 1 95 117 GLU A CA 1
ATOM 895 C C . GLU A 1 117 ? 0.018 -13.383 -5.176 1 95 117 GLU A C 1
ATOM 897 O O . GLU A 1 117 ? -0.134 -12.414 -4.434 1 95 117 GLU A O 1
ATOM 902 N N . VAL A 1 118 ? 0.891 -14.289 -5.004 1 92.62 118 VAL A N 1
ATOM 903 C CA . VAL A 1 118 ? 1.898 -14.156 -3.957 1 92.62 118 VAL A CA 1
ATOM 904 C C . VAL A 1 118 ? 3.271 -13.938 -4.586 1 92.62 118 VAL A C 1
ATOM 906 O O . VAL A 1 118 ? 3.707 -14.727 -5.434 1 92.62 118 VAL A O 1
ATOM 909 N N . LYS A 1 119 ? 3.859 -12.844 -4.195 1 87.06 119 LYS A N 1
ATOM 910 C CA . LYS A 1 119 ? 5.191 -12.484 -4.672 1 87.06 119 LYS A CA 1
ATOM 911 C C . LYS A 1 119 ? 6.184 -12.383 -3.516 1 87.06 119 LYS A C 1
ATOM 913 O O . LYS A 1 119 ? 5.832 -11.898 -2.434 1 87.06 119 LYS A O 1
ATOM 918 N N . HIS A 1 120 ? 7.379 -12.812 -3.648 1 83.62 120 HIS A N 1
ATOM 919 C CA . HIS A 1 120 ? 8.461 -12.742 -2.67 1 83.62 120 HIS A CA 1
ATOM 920 C C . HIS A 1 120 ? 8.062 -13.438 -1.367 1 83.62 120 HIS A C 1
ATOM 922 O O . HIS A 1 120 ? 8.539 -13.055 -0.292 1 83.62 120 HIS A O 1
ATOM 928 N N . ASP A 1 121 ? 7.102 -14.203 -1.443 1 85.31 121 ASP A N 1
ATOM 929 C CA . ASP A 1 121 ? 6.629 -15.031 -0.338 1 85.31 121 ASP A CA 1
ATOM 930 C C . ASP A 1 121 ? 5.938 -14.188 0.727 1 85.31 121 ASP A C 1
ATOM 932 O O . ASP A 1 121 ? 5.406 -14.719 1.703 1 85.31 121 ASP A O 1
ATOM 936 N N . VAL A 1 122 ? 5.949 -12.812 0.549 1 91.5 122 VAL A N 1
ATOM 937 C CA . VAL A 1 122 ? 5.406 -12.023 1.647 1 91.5 122 VAL A CA 1
ATOM 938 C C . VAL A 1 122 ? 4.426 -10.984 1.103 1 91.5 122 VAL A C 1
ATOM 940 O O . VAL A 1 122 ? 3.787 -10.266 1.871 1 91.5 122 VAL A O 1
ATOM 943 N N . VAL A 1 123 ? 4.285 -10.867 -0.191 1 94.19 123 VAL A N 1
ATOM 944 C CA . VAL A 1 123 ? 3.379 -9.883 -0.775 1 94.19 123 VAL A CA 1
ATOM 945 C C . VAL A 1 123 ? 2.18 -10.586 -1.401 1 94.19 123 VAL A C 1
ATOM 947 O O . VAL A 1 123 ? 2.344 -11.516 -2.199 1 94.19 123 VAL A O 1
ATOM 950 N N . HIS A 1 124 ? 1.072 -10.172 -1.063 1 96.12 124 HIS A N 1
ATOM 951 C CA . HIS A 1 124 ? -0.191 -10.711 -1.559 1 96.12 124 HIS A CA 1
ATOM 952 C C . HIS A 1 124 ? -0.946 -9.664 -2.379 1 96.12 124 HIS A C 1
ATOM 954 O O . HIS A 1 124 ? -1.256 -8.586 -1.881 1 96.12 124 HIS A O 1
ATOM 960 N N . GLU A 1 125 ? -1.24 -10 -3.58 1 96.5 125 GLU A N 1
ATOM 961 C CA . GLU A 1 125 ? -2 -9.109 -4.449 1 96.5 125 GLU A CA 1
ATOM 962 C C . GLU A 1 125 ? -3.365 -9.703 -4.789 1 96.5 125 GLU A C 1
ATOM 964 O O . GLU A 1 125 ? -3.459 -10.852 -5.227 1 96.5 125 GLU A O 1
ATOM 969 N N . PHE A 1 126 ? -4.355 -8.836 -4.566 1 96.56 126 PHE A N 1
ATOM 970 C CA . PHE A 1 126 ? -5.723 -9.289 -4.797 1 96.56 126 PHE A CA 1
ATOM 971 C C . PHE A 1 126 ? -6.398 -8.445 -5.871 1 96.56 126 PHE A C 1
ATOM 973 O O . PHE A 1 126 ? -6.207 -7.227 -5.922 1 96.56 126 PHE A O 1
ATOM 980 N N . SER A 1 127 ? -7.176 -9.07 -6.68 1 95.31 127 SER A N 1
ATOM 981 C CA . SER A 1 127 ? -8.062 -8.406 -7.629 1 95.31 127 SER A CA 1
ATOM 982 C C . SER A 1 127 ? -9.219 -9.312 -8.031 1 95.31 127 SER A C 1
ATOM 984 O O . SER A 1 127 ? -9.172 -10.523 -7.809 1 95.31 127 SER A O 1
ATOM 986 N N . ILE A 1 128 ? -10.219 -8.734 -8.508 1 94.06 128 ILE A N 1
ATOM 987 C CA . ILE A 1 128 ? -11.367 -9.508 -8.969 1 94.06 128 ILE A CA 1
ATOM 988 C C . ILE A 1 128 ? -11.266 -9.719 -10.477 1 94.06 128 ILE A C 1
ATOM 990 O O . ILE A 1 128 ? -11.008 -8.773 -11.227 1 94.06 128 ILE A O 1
ATOM 994 N N . LEU A 1 129 ? -11.414 -10.977 -10.852 1 94.31 129 LEU A N 1
ATOM 995 C CA . LEU A 1 129 ? -11.406 -11.312 -12.266 1 94.31 129 LEU A CA 1
ATOM 996 C C . LEU A 1 129 ? -12.773 -11.82 -12.719 1 94.31 129 LEU A C 1
ATOM 998 O O . LEU A 1 129 ? -13.43 -12.578 -11.992 1 94.31 129 LEU A O 1
ATOM 1002 N N . LYS A 1 130 ? -13.117 -11.328 -13.859 1 92 130 LYS A N 1
ATOM 1003 C CA . LYS A 1 130 ? -14.273 -11.938 -14.508 1 92 130 LYS A CA 1
ATOM 1004 C C . LYS A 1 130 ? -13.922 -13.305 -15.094 1 92 130 LYS A C 1
ATOM 1006 O O . LYS A 1 130 ? -12.75 -13.594 -15.344 1 92 130 LYS A O 1
ATOM 1011 N N . GLU A 1 131 ? -14.906 -14.102 -15.328 1 88.5 131 GLU A N 1
ATOM 1012 C CA . GLU A 1 131 ? -14.719 -15.453 -15.844 1 88.5 131 GLU A CA 1
ATOM 1013 C C . GLU A 1 131 ? -13.938 -15.438 -17.156 1 88.5 131 GLU A C 1
ATOM 1015 O O . GLU A 1 131 ? -13.078 -16.281 -17.391 1 88.5 131 GLU A O 1
ATOM 1020 N N . SER A 1 132 ? -14.227 -14.492 -17.953 1 90 132 SER A N 1
ATOM 1021 C CA . SER A 1 132 ? -13.609 -14.406 -19.266 1 90 132 SER A CA 1
ATOM 1022 C C . SER A 1 132 ? -12.125 -14.047 -19.156 1 90 132 SER A C 1
ATOM 1024 O O . SER A 1 132 ? -11.375 -14.211 -20.125 1 90 132 SER A O 1
ATOM 1026 N N . GLU A 1 133 ? -11.688 -13.602 -18.031 1 94 133 GLU A N 1
ATOM 1027 C CA . GLU A 1 133 ? -10.32 -13.133 -17.859 1 94 133 GLU A CA 1
ATOM 1028 C C . GLU A 1 133 ? -9.445 -14.219 -17.234 1 94 133 GLU A C 1
ATOM 1030 O O . GLU A 1 133 ? -8.219 -14.094 -17.188 1 94 133 GLU A O 1
ATOM 1035 N N . ILE A 1 134 ? -10.062 -15.305 -16.797 1 92.69 134 ILE A N 1
ATOM 1036 C CA . ILE A 1 134 ? -9.375 -16.328 -16 1 92.69 134 ILE A CA 1
ATOM 1037 C C . ILE A 1 134 ? -8.391 -17.078 -16.891 1 92.69 134 ILE A C 1
ATOM 1039 O O . ILE A 1 134 ? -7.207 -17.188 -16.562 1 92.69 134 ILE A O 1
ATOM 1043 N N . GLN A 1 135 ? -8.898 -17.531 -17.969 1 92.25 135 GLN A N 1
ATOM 1044 C CA . GLN A 1 135 ? -8.055 -18.297 -18.875 1 92.25 135 GLN A CA 1
ATOM 1045 C C . GLN A 1 135 ? -6.859 -17.484 -19.344 1 92.25 135 GLN A C 1
ATOM 1047 O O . GLN A 1 135 ? -5.719 -17.938 -19.281 1 92.25 135 GLN A O 1
ATOM 1052 N N . PRO A 1 136 ? -7.051 -16.266 -19.797 1 92.81 136 PRO A N 1
ATOM 1053 C CA . PRO A 1 136 ? -5.91 -15.43 -20.172 1 92.81 136 PRO A CA 1
ATOM 1054 C C . PRO A 1 136 ? -4.949 -15.18 -19.016 1 92.81 136 PRO A C 1
ATOM 1056 O O . PRO A 1 136 ? -3.732 -15.102 -19.219 1 92.81 136 PRO A O 1
ATOM 1059 N N . ALA A 1 137 ? -5.469 -15.062 -17.828 1 94.06 137 ALA A N 1
ATOM 1060 C CA . ALA A 1 137 ? -4.629 -14.773 -16.672 1 94.06 137 ALA A CA 1
ATOM 1061 C C . ALA A 1 137 ? -3.699 -15.945 -16.375 1 94.06 137 ALA A C 1
ATOM 1063 O O . ALA A 1 137 ? -2.51 -15.75 -16.109 1 94.06 137 ALA A O 1
ATOM 1064 N N . ILE A 1 138 ? -4.23 -17.094 -16.469 1 94.94 138 ILE A N 1
ATOM 1065 C CA . ILE A 1 138 ? -3.443 -18.297 -16.219 1 94.94 138 ILE A CA 1
ATOM 1066 C C . ILE A 1 138 ? -2.373 -18.438 -17.297 1 94.94 138 ILE A C 1
ATOM 1068 O O . ILE A 1 138 ? -1.204 -18.688 -17 1 94.94 138 ILE A O 1
ATOM 1072 N N . THR A 1 139 ? -2.781 -18.281 -18.5 1 93.25 139 THR A N 1
ATOM 1073 C CA . THR A 1 139 ? -1.879 -18.391 -19.641 1 93.25 139 THR A CA 1
ATOM 1074 C C . THR A 1 139 ? -0.736 -17.391 -19.531 1 93.25 139 THR A C 1
ATOM 1076 O O . THR A 1 139 ? 0.424 -17.734 -19.766 1 93.25 139 THR A O 1
ATOM 1079 N N . SER A 1 140 ? -1.073 -16.188 -19.141 1 92.88 140 SER A N 1
ATOM 1080 C CA . SER A 1 140 ? -0.068 -15.141 -18.969 1 92.88 140 SER A CA 1
ATOM 1081 C C . SER A 1 140 ? 0.865 -15.461 -17.812 1 92.88 140 SER A C 1
ATOM 1083 O O . SER A 1 140 ? 2.08 -15.281 -17.922 1 92.88 140 SER A O 1
ATOM 1085 N N . PHE A 1 141 ? 0.341 -15.914 -16.781 1 93.81 141 PHE A N 1
ATOM 1086 C CA . PHE A 1 141 ? 1.127 -16.25 -15.602 1 93.81 141 PHE A CA 1
ATOM 1087 C C . PHE A 1 141 ? 2.139 -17.344 -15.914 1 93.81 141 PHE A C 1
ATOM 1089 O O . PHE A 1 141 ? 3.307 -17.25 -15.531 1 93.81 141 PHE A O 1
ATOM 1096 N N . LEU A 1 142 ? 1.658 -18.297 -16.609 1 93.31 142 LEU A N 1
ATOM 1097 C CA . LEU A 1 142 ? 2.5 -19.453 -16.922 1 93.31 142 LEU A CA 1
ATOM 1098 C C . LEU A 1 142 ? 3.422 -19.141 -18.094 1 93.31 142 LEU A C 1
ATOM 1100 O O . LEU A 1 142 ? 4.277 -19.953 -18.453 1 93.31 142 LEU A O 1
ATOM 1104 N N . LYS A 1 143 ? 3.256 -18 -18.75 1 89.56 143 LYS A N 1
ATOM 1105 C CA . LYS A 1 143 ? 4.055 -17.547 -19.875 1 89.56 143 LYS A CA 1
ATOM 1106 C C . LYS A 1 143 ? 3.955 -18.516 -21.047 1 89.56 143 LYS A C 1
ATOM 1108 O O . LYS A 1 143 ? 4.965 -18.859 -21.672 1 89.56 143 LYS A O 1
ATOM 1113 N N . VAL A 1 144 ? 2.734 -18.953 -21.125 1 87.44 144 VAL A N 1
ATOM 1114 C CA . VAL A 1 144 ? 2.479 -19.781 -22.297 1 87.44 144 VAL A CA 1
ATOM 1115 C C . VAL A 1 144 ? 2.416 -18.906 -23.547 1 87.44 144 VAL A C 1
ATOM 1117 O O . VAL A 1 144 ? 1.67 -17.938 -23.594 1 87.44 144 VAL A O 1
ATOM 1120 N N . LEU A 1 145 ? 3.309 -19.109 -24.453 1 77.44 145 LEU A N 1
ATOM 1121 C CA . LEU A 1 145 ? 3.406 -18.297 -25.656 1 77.44 145 LEU A CA 1
ATOM 1122 C C . LEU A 1 145 ? 2.537 -18.875 -26.766 1 77.44 145 LEU A C 1
ATOM 1124 O O . LEU A 1 145 ? 2.289 -20.078 -26.812 1 77.44 145 LEU A O 1
ATOM 1128 N N . ALA A 1 146 ? 1.927 -17.906 -27.5 1 64.75 146 ALA A N 1
ATOM 1129 C CA . ALA A 1 146 ? 1.159 -18.266 -28.688 1 64.75 146 ALA A CA 1
ATOM 1130 C C . ALA A 1 146 ? 2.037 -18.969 -29.719 1 64.75 146 ALA A C 1
ATOM 1132 O O . ALA A 1 146 ? 3.18 -18.562 -29.938 1 64.75 146 ALA A O 1
ATOM 1133 N N . TRP A 1 147 ? 1.542 -20.172 -30.016 1 65.06 147 TRP A N 1
ATOM 1134 C CA . TRP A 1 147 ? 2.377 -20.906 -30.953 1 65.06 147 TRP A CA 1
ATOM 1135 C C . TRP A 1 147 ? 1.647 -21.125 -32.281 1 65.06 147 TRP A C 1
ATOM 1137 O O . TRP A 1 147 ? 0.415 -21.141 -32.312 1 65.06 147 TRP A O 1
ATOM 1147 N N . GLY A 1 148 ? 2.383 -20.844 -33.375 1 59.16 148 GLY A N 1
ATOM 1148 C CA . GLY A 1 148 ? 1.863 -21.266 -34.656 1 59.16 148 GLY A CA 1
ATOM 1149 C C . GLY A 1 148 ? 1.497 -22.734 -34.688 1 59.16 148 GLY A C 1
ATOM 1150 O O . GLY A 1 148 ? 1.204 -23.344 -33.656 1 59.16 148 GLY A O 1
ATOM 1151 N N . GLU A 1 149 ? 1.578 -23.297 -35.875 1 65.75 149 GLU A N 1
ATOM 1152 C CA . GLU A 1 149 ? 1.268 -24.688 -36.156 1 65.75 149 GLU A CA 1
ATOM 1153 C C . GLU A 1 149 ? 2.332 -25.625 -35.625 1 65.75 149 GLU A C 1
ATOM 1155 O O . GLU A 1 149 ? 3.502 -25.547 -36 1 65.75 149 GLU A O 1
ATOM 1160 N N . ILE A 1 150 ? 2.008 -26.25 -34.406 1 71.94 150 ILE A N 1
ATOM 1161 C CA . ILE A 1 150 ? 2.967 -27.219 -33.875 1 71.94 150 ILE A CA 1
ATOM 1162 C C . ILE A 1 150 ? 2.373 -28.625 -33.906 1 71.94 150 ILE A C 1
ATOM 1164 O O . ILE A 1 150 ? 1.155 -28.781 -33.812 1 71.94 150 ILE A O 1
ATOM 1168 N N . GLU A 1 151 ? 3.254 -29.531 -34.219 1 76.31 151 GLU A N 1
ATOM 1169 C CA . GLU A 1 151 ? 2.838 -30.922 -34.156 1 76.31 151 GLU A CA 1
ATOM 1170 C C . GLU A 1 151 ? 2.4 -31.312 -32.75 1 76.31 151 GLU A C 1
ATOM 1172 O O . GLU A 1 151 ? 3.148 -31.125 -31.797 1 76.31 151 GLU A O 1
ATOM 1177 N N . THR A 1 152 ? 1.145 -31.797 -32.688 1 83.94 152 THR A N 1
ATOM 1178 C CA . THR A 1 152 ? 0.617 -32.219 -31.391 1 83.94 152 THR A CA 1
ATOM 1179 C C . THR A 1 152 ? 1.032 -33.656 -31.094 1 83.94 152 THR A C 1
ATOM 1181 O O . THR A 1 152 ? 1.432 -34.406 -31.984 1 83.94 152 THR A O 1
ATOM 1184 N N . ALA A 1 153 ? 1.13 -33.969 -29.859 1 88.12 153 ALA A N 1
ATOM 1185 C CA . ALA A 1 153 ? 1.494 -35.312 -29.422 1 88.12 153 ALA A CA 1
ATOM 1186 C C . ALA A 1 153 ? 0.659 -35.75 -28.219 1 88.12 153 ALA A C 1
ATOM 1188 O O . ALA A 1 153 ? 0.171 -34.938 -27.453 1 88.12 153 ALA A O 1
ATOM 1189 N N . HIS A 1 154 ? 0.436 -36.969 -28.234 1 93.31 154 HIS A N 1
ATOM 1190 C CA . HIS A 1 154 ? -0.251 -37.656 -27.141 1 93.31 154 HIS A CA 1
ATOM 1191 C C . HIS A 1 154 ? 0.463 -38.969 -26.766 1 93.31 154 HIS A C 1
ATOM 1193 O O . HIS A 1 154 ? 0.412 -39.938 -27.516 1 93.31 154 HIS A O 1
ATOM 1199 N N . ILE A 1 155 ? 1.13 -38.969 -25.609 1 93.94 155 ILE A N 1
ATOM 1200 C CA . ILE A 1 155 ? 1.96 -40.094 -25.203 1 93.94 155 ILE A CA 1
ATOM 1201 C C . ILE A 1 155 ? 1.468 -40.656 -23.875 1 93.94 155 ILE A C 1
ATOM 1203 O O . ILE A 1 155 ? 1.592 -39.969 -22.828 1 93.94 155 ILE A O 1
ATOM 1207 N N . PRO A 1 156 ? 0.923 -41.812 -23.859 1 93.31 156 PRO A N 1
ATOM 1208 C CA . PRO A 1 156 ? 0.549 -42.438 -22.594 1 93.31 156 PRO A CA 1
ATOM 1209 C C . PRO A 1 156 ? 1.754 -42.719 -21.688 1 93.31 156 PRO A C 1
ATOM 1211 O O . PRO A 1 156 ? 2.785 -43.188 -22.172 1 93.31 156 PRO A O 1
ATOM 1214 N N . LEU A 1 157 ? 1.593 -42.375 -20.438 1 92.12 157 LEU A N 1
ATOM 1215 C CA . LEU A 1 157 ? 2.662 -42.562 -19.453 1 92.12 157 LEU A CA 1
ATOM 1216 C C . LEU A 1 157 ? 2.178 -43.406 -18.281 1 92.12 157 LEU A C 1
ATOM 1218 O O . LEU A 1 157 ? 1.015 -43.312 -17.891 1 92.12 157 LEU A O 1
ATOM 1222 N N . THR A 1 158 ? 2.965 -44.375 -17.875 1 89.19 158 THR A N 1
ATOM 1223 C CA . THR A 1 158 ? 2.785 -44.906 -16.531 1 89.19 158 THR A CA 1
ATOM 1224 C C . THR A 1 158 ? 3.525 -44.031 -15.508 1 89.19 158 THR A C 1
ATOM 1226 O O . THR A 1 158 ? 4.41 -43.25 -15.867 1 89.19 158 THR A O 1
ATOM 1229 N N . GLU A 1 159 ? 3.141 -44.156 -14.227 1 90.56 159 GLU A N 1
ATOM 1230 C CA . GLU A 1 159 ? 3.828 -43.406 -13.172 1 90.56 159 GLU A CA 1
ATOM 1231 C C . GLU A 1 159 ? 5.316 -43.75 -13.148 1 90.56 159 GLU A C 1
ATOM 1233 O O . GLU A 1 159 ? 6.152 -42.844 -12.977 1 90.56 159 GLU A O 1
ATOM 1238 N N . GLU A 1 160 ? 5.574 -44.969 -13.375 1 92.56 160 GLU A N 1
ATOM 1239 C CA . GLU A 1 160 ? 6.965 -45.406 -13.383 1 92.56 160 GLU A CA 1
ATOM 1240 C C . GLU A 1 160 ? 7.734 -44.781 -14.547 1 92.56 160 GLU A C 1
ATOM 1242 O O . GLU A 1 160 ? 8.852 -44.312 -14.367 1 92.56 160 GLU A O 1
ATOM 1247 N N . LEU A 1 161 ? 7.117 -44.906 -15.68 1 93.75 161 LEU A N 1
ATOM 1248 C CA . LEU A 1 161 ? 7.77 -44.344 -16.859 1 93.75 161 LEU A CA 1
ATOM 1249 C C . LEU A 1 161 ? 8.031 -42.844 -16.688 1 93.75 161 LEU A C 1
ATOM 1251 O O . LEU A 1 161 ? 9.125 -42.375 -16.984 1 93.75 161 LEU A O 1
ATOM 1255 N N . PHE A 1 162 ? 7.086 -42.188 -16.188 1 94.31 162 PHE A N 1
ATOM 1256 C CA . PHE A 1 162 ? 7.211 -40.75 -15.984 1 94.31 162 PHE A CA 1
ATOM 1257 C C . PHE A 1 162 ? 8.336 -40.438 -15.008 1 94.31 162 PHE A C 1
ATOM 1259 O O . PHE A 1 162 ? 9.18 -39.594 -15.273 1 94.31 162 PHE A O 1
ATOM 1266 N N . ASN A 1 163 ? 8.398 -41.094 -13.945 1 94.44 163 ASN A N 1
ATOM 1267 C CA . ASN A 1 163 ? 9.422 -40.875 -12.93 1 94.44 163 ASN A CA 1
ATOM 1268 C C . ASN A 1 163 ? 10.82 -41.125 -13.484 1 94.44 163 ASN A C 1
ATOM 1270 O O . ASN A 1 163 ? 11.742 -40.344 -13.242 1 94.44 163 ASN A O 1
ATOM 1274 N N . ARG A 1 164 ? 10.945 -42.125 -14.211 1 94.5 164 ARG A N 1
ATOM 1275 C CA . ARG A 1 164 ? 12.242 -42.438 -14.812 1 94.5 164 ARG A CA 1
ATOM 1276 C C . ARG A 1 164 ? 12.633 -41.406 -15.852 1 94.5 164 ARG A C 1
ATOM 1278 O O . ARG A 1 164 ? 13.805 -41.031 -15.953 1 94.5 164 ARG A O 1
ATOM 1285 N N . LEU A 1 165 ? 11.617 -41 -16.594 1 94.69 165 LEU A N 1
ATOM 1286 C CA . LEU A 1 165 ? 11.844 -40 -17.625 1 94.69 165 LEU A CA 1
ATOM 1287 C C . LEU A 1 165 ? 12.352 -38.688 -17.031 1 94.69 165 LEU A C 1
ATOM 1289 O O . LEU A 1 165 ? 13.32 -38.125 -17.531 1 94.69 165 LEU A O 1
ATOM 1293 N N . VAL A 1 166 ? 11.742 -38.25 -15.883 1 94.31 166 VAL A N 1
ATOM 1294 C CA . VAL A 1 166 ? 11.992 -36.906 -15.352 1 94.31 166 VAL A CA 1
ATOM 1295 C C . VAL A 1 166 ? 13.125 -36.969 -14.328 1 94.31 166 VAL A C 1
ATOM 1297 O O . VAL A 1 166 ? 13.898 -36 -14.203 1 94.31 166 VAL A O 1
ATOM 1300 N N . GLU A 1 167 ? 13.305 -38.031 -13.688 1 94 167 GLU A N 1
ATOM 1301 C CA . GLU A 1 167 ? 14.281 -38.094 -12.609 1 94 167 GLU A CA 1
ATOM 1302 C C . GLU A 1 167 ? 15.602 -38.719 -13.086 1 94 167 GLU A C 1
ATOM 1304 O O . GLU A 1 167 ? 16.672 -38.312 -12.625 1 94 167 GLU A O 1
ATOM 1309 N N . GLU A 1 168 ? 15.492 -39.625 -14.07 1 91.06 168 GLU A N 1
ATOM 1310 C CA . GLU A 1 168 ? 16.672 -40.469 -14.352 1 91.06 168 GLU A CA 1
ATOM 1311 C C . GLU A 1 168 ? 17.203 -40.188 -15.766 1 91.06 168 GLU A C 1
ATOM 1313 O O . GLU A 1 168 ? 18.375 -40.406 -16.031 1 91.06 168 GLU A O 1
ATOM 1318 N N . THR A 1 169 ? 16.391 -39.812 -16.641 1 92.75 169 THR A N 1
ATOM 1319 C CA . THR A 1 169 ? 16.781 -39.719 -18.047 1 92.75 169 THR A CA 1
ATOM 1320 C C . THR A 1 169 ? 17.406 -38.344 -18.344 1 92.75 169 THR A C 1
ATOM 1322 O O . THR A 1 169 ? 16.719 -37.312 -18.25 1 92.75 169 THR A O 1
ATOM 1325 N N . LYS A 1 170 ? 18.672 -38.25 -18.734 1 88.19 170 LYS A N 1
ATOM 1326 C CA . LYS A 1 170 ? 19.375 -37 -18.969 1 88.19 170 LYS A CA 1
ATOM 1327 C C . LYS A 1 170 ? 19.969 -36.969 -20.375 1 88.19 170 LYS A C 1
ATOM 1329 O O . LYS A 1 170 ? 20.219 -35.906 -20.922 1 88.19 170 LYS A O 1
ATOM 1334 N N . THR A 1 171 ? 20.094 -38.312 -20.938 1 90.94 171 THR A N 1
ATOM 1335 C CA . THR A 1 171 ? 20.75 -38.406 -22.234 1 90.94 171 THR A CA 1
ATOM 1336 C C . THR A 1 171 ? 19.859 -39.125 -23.234 1 90.94 171 THR A C 1
ATOM 1338 O O . THR A 1 171 ? 18.906 -39.812 -22.859 1 90.94 171 THR A O 1
ATOM 1341 N N . GLU A 1 172 ? 20.312 -38.969 -24.469 1 90.38 172 GLU A N 1
ATOM 1342 C CA . GLU A 1 172 ? 19.562 -39.625 -25.531 1 90.38 172 GLU A CA 1
ATOM 1343 C C . GLU A 1 172 ? 19.703 -41.156 -25.438 1 90.38 172 GLU A C 1
ATOM 1345 O O . GLU A 1 172 ? 18.75 -41.875 -25.75 1 90.38 172 GLU A O 1
ATOM 1350 N N . ASP A 1 173 ? 20.844 -41.562 -25.031 1 91.75 173 ASP A N 1
ATOM 1351 C CA . ASP A 1 173 ? 21.062 -43 -24.891 1 91.75 173 ASP A CA 1
ATOM 1352 C C . ASP A 1 173 ? 20.172 -43.594 -23.797 1 91.75 173 ASP A C 1
ATOM 1354 O O . ASP A 1 173 ? 19.594 -44.656 -23.969 1 91.75 173 ASP A O 1
ATOM 1358 N N . GLU A 1 174 ? 20.125 -42.938 -22.781 1 94.75 174 GLU A N 1
ATOM 1359 C CA . GLU A 1 174 ? 19.25 -43.375 -21.688 1 94.75 174 GLU A CA 1
ATOM 1360 C C . GLU A 1 174 ? 17.781 -43.375 -22.125 1 94.75 174 GLU A C 1
ATOM 1362 O O . GLU A 1 174 ? 17.016 -44.25 -21.734 1 94.75 174 GLU A O 1
ATOM 1367 N N . LEU A 1 175 ? 17.5 -42.344 -22.875 1 95.44 175 LEU A N 1
ATOM 1368 C CA . LEU A 1 175 ? 16.141 -42.281 -23.391 1 95.44 175 LEU A CA 1
ATOM 1369 C C . LEU A 1 175 ? 15.836 -43.469 -24.297 1 95.44 175 LEU A C 1
ATOM 1371 O O . LEU A 1 175 ? 14.758 -44.062 -24.219 1 95.44 175 LEU A O 1
ATOM 1375 N N . ALA A 1 176 ? 16.766 -43.781 -25.156 1 93.56 176 ALA A N 1
ATOM 1376 C CA . ALA A 1 176 ? 16.594 -44.938 -26.047 1 93.56 176 ALA A CA 1
ATOM 1377 C C . ALA A 1 176 ? 16.375 -46.219 -25.266 1 93.56 176 ALA A C 1
ATOM 1379 O O . ALA A 1 176 ? 15.516 -47.031 -25.609 1 93.56 176 ALA A O 1
ATOM 1380 N N . PHE A 1 177 ? 17.125 -46.375 -24.266 1 94.62 177 PHE A N 1
ATOM 1381 C CA . PHE A 1 177 ? 17 -47.531 -23.391 1 94.62 177 PHE A CA 1
ATOM 1382 C C . PHE A 1 177 ? 15.633 -47.562 -22.719 1 94.62 177 PHE A C 1
ATOM 1384 O O . PHE A 1 177 ? 15 -48.625 -22.641 1 94.62 177 PHE A O 1
ATOM 1391 N N . LEU A 1 178 ? 15.266 -46.438 -22.234 1 94.56 178 LEU A N 1
ATOM 1392 C CA . LEU A 1 178 ? 13.969 -46.344 -21.578 1 94.56 178 LEU A CA 1
ATOM 1393 C C . LEU A 1 178 ? 12.836 -46.688 -22.547 1 94.56 178 LEU A C 1
ATOM 1395 O O . LEU A 1 178 ? 11.914 -47.406 -22.188 1 94.56 178 LEU A O 1
ATOM 1399 N N . CYS A 1 179 ? 12.898 -46.125 -23.734 1 93.62 179 CYS A N 1
ATOM 1400 C CA . CYS A 1 179 ? 11.883 -46.406 -24.75 1 93.62 179 CYS A CA 1
ATOM 1401 C C . CYS A 1 179 ? 11.812 -47.875 -25.094 1 93.62 179 CYS A C 1
ATOM 1403 O O . CYS A 1 179 ? 10.727 -48.438 -25.297 1 93.62 179 CYS A O 1
ATOM 1405 N N . GLU A 1 180 ? 12.93 -48.5 -25.125 1 93.69 180 GLU A N 1
ATOM 1406 C CA . GLU A 1 180 ? 12.984 -49.938 -25.391 1 93.69 180 GLU A CA 1
ATOM 1407 C C . GLU A 1 180 ? 12.359 -50.719 -24.25 1 93.69 180 GLU A C 1
ATOM 1409 O O . GLU A 1 180 ? 11.57 -51.625 -24.484 1 93.69 180 GLU A O 1
ATOM 1414 N N . SER A 1 181 ? 12.703 -50.344 -23.125 1 93.38 181 SER A N 1
ATOM 1415 C CA . SER A 1 181 ? 12.242 -51.062 -21.938 1 93.38 181 SER A CA 1
ATOM 1416 C C . SER A 1 181 ? 10.727 -50.969 -21.781 1 93.38 181 SER A C 1
ATOM 1418 O O . SER A 1 181 ? 10.086 -51.906 -21.312 1 93.38 181 SER A O 1
ATOM 1420 N N . PHE A 1 182 ? 10.141 -49.906 -22.156 1 93.94 182 PHE A N 1
ATOM 1421 C CA . PHE A 1 182 ? 8.711 -49.688 -21.969 1 93.94 182 PHE A CA 1
ATOM 1422 C C . PHE A 1 182 ? 7.953 -49.906 -23.281 1 93.94 182 PHE A C 1
ATOM 1424 O O . PHE A 1 182 ? 6.746 -49.656 -23.344 1 93.94 182 PHE A O 1
ATOM 1431 N N . HIS A 1 183 ? 8.602 -50.25 -24.359 1 92.31 183 HIS A N 1
ATOM 1432 C CA . HIS A 1 183 ? 8.039 -50.562 -25.656 1 92.31 183 HIS A CA 1
ATOM 1433 C C . HIS A 1 183 ? 7.301 -49.375 -26.234 1 92.31 183 HIS A C 1
ATOM 1435 O O . HIS A 1 183 ? 6.172 -49.5 -26.719 1 92.31 183 HIS A O 1
ATOM 1441 N N . ILE A 1 184 ? 7.902 -48.156 -26.125 1 92.19 184 ILE A N 1
ATOM 1442 C CA . ILE A 1 184 ? 7.297 -46.906 -26.641 1 92.19 184 ILE A CA 1
ATOM 1443 C C . ILE A 1 184 ? 8.234 -46.281 -27.656 1 92.19 184 ILE A C 1
ATOM 1445 O O . ILE A 1 184 ? 8.359 -45.031 -27.703 1 92.19 184 ILE A O 1
ATOM 1449 N N . HIS A 1 185 ? 8.953 -47.094 -28.453 1 91.56 185 HIS A N 1
ATOM 1450 C CA . HIS A 1 185 ? 9.93 -46.625 -29.438 1 91.56 185 HIS A CA 1
ATOM 1451 C C . HIS A 1 185 ? 9.289 -45.656 -30.438 1 91.56 185 HIS A C 1
ATOM 1453 O O . HIS A 1 185 ? 9.953 -44.75 -30.922 1 91.56 185 HIS A O 1
ATOM 1459 N N . HIS A 1 186 ? 8.062 -45.844 -30.734 1 92.06 186 HIS A N 1
ATOM 1460 C CA . HIS A 1 186 ? 7.391 -45 -31.734 1 92.06 186 HIS A CA 1
ATOM 1461 C C . HIS A 1 186 ? 7.262 -43.562 -31.25 1 92.06 186 HIS A C 1
ATOM 1463 O O . HIS A 1 186 ? 7.031 -42.656 -32.031 1 92.06 186 HIS A O 1
ATOM 1469 N N . HIS A 1 187 ? 7.457 -43.375 -29.938 1 94.19 187 HIS A N 1
ATOM 1470 C CA . HIS A 1 187 ? 7.379 -42.031 -29.391 1 94.19 187 HIS A CA 1
ATOM 1471 C C . HIS A 1 187 ? 8.773 -41.469 -29.125 1 94.19 187 HIS A C 1
ATOM 1473 O O . HIS A 1 187 ? 8.906 -40.344 -28.609 1 94.19 187 HIS A O 1
ATOM 1479 N N . GLN A 1 188 ? 9.797 -42.125 -29.469 1 94.06 188 GLN A N 1
ATOM 1480 C CA . GLN A 1 188 ? 11.156 -41.781 -29.078 1 94.06 188 GLN A CA 1
ATOM 1481 C C . GLN A 1 188 ? 11.547 -40.406 -29.594 1 94.06 188 GLN A C 1
ATOM 1483 O O . GLN A 1 188 ? 12.164 -39.625 -28.875 1 94.06 188 GLN A O 1
ATOM 1488 N N . GLU A 1 189 ? 11.172 -40.062 -30.828 1 93.25 189 GLU A N 1
ATOM 1489 C CA . GLU A 1 189 ? 11.539 -38.781 -31.391 1 93.25 189 GLU A CA 1
ATOM 1490 C C . GLU A 1 189 ? 10.859 -37.625 -30.641 1 93.25 189 GLU A C 1
ATOM 1492 O O . GLU A 1 189 ? 11.477 -36.594 -30.375 1 93.25 189 GLU A O 1
ATOM 1497 N N . MET A 1 190 ? 9.641 -37.875 -30.359 1 93.25 190 MET A N 1
ATOM 1498 C CA . MET A 1 190 ? 8.891 -36.844 -29.625 1 93.25 190 MET A CA 1
ATOM 1499 C C . MET A 1 190 ? 9.422 -36.719 -28.203 1 93.25 190 MET A C 1
ATOM 1501 O O . MET A 1 190 ? 9.508 -35.594 -27.688 1 93.25 190 MET A O 1
ATOM 1505 N N . LEU A 1 191 ? 9.781 -37.781 -27.594 1 95.25 191 LEU A N 1
ATOM 1506 C CA . LEU A 1 191 ? 10.289 -37.75 -26.219 1 95.25 191 LEU A CA 1
ATOM 1507 C C . LEU A 1 191 ? 11.664 -37.094 -26.156 1 95.25 191 LEU A C 1
ATOM 1509 O O . LEU A 1 191 ? 12.016 -36.469 -25.156 1 95.25 191 LEU A O 1
ATOM 1513 N N . LYS A 1 192 ? 12.336 -37.219 -27.25 1 94.06 192 LYS A N 1
ATO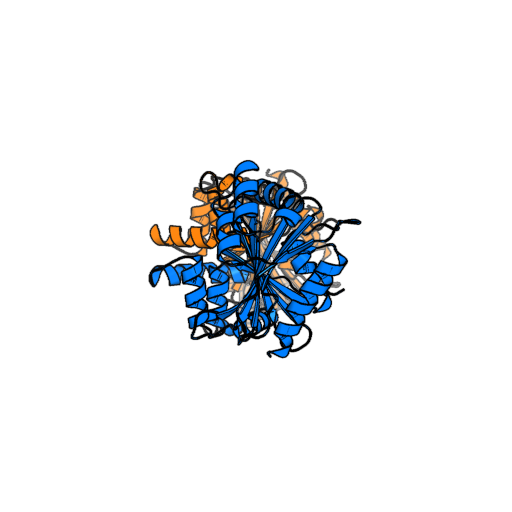M 1514 C CA . LYS A 1 192 ? 13.609 -36.531 -27.344 1 94.06 192 LYS A CA 1
ATOM 1515 C C . LYS A 1 192 ? 13.406 -35 -27.281 1 94.06 192 LYS A C 1
ATOM 1517 O O . LYS A 1 192 ? 14.156 -34.312 -26.609 1 94.06 192 LYS A O 1
ATOM 1522 N N . ILE A 1 193 ? 12.406 -34.594 -28 1 91.94 193 ILE A N 1
ATOM 1523 C CA . ILE A 1 193 ? 12.078 -33.156 -28 1 91.94 193 ILE A CA 1
ATOM 1524 C C . ILE A 1 193 ? 11.641 -32.719 -26.594 1 91.94 193 ILE A C 1
ATOM 1526 O O . ILE A 1 193 ? 12.07 -31.688 -26.094 1 91.94 193 ILE A O 1
ATOM 1530 N N . PHE A 1 194 ? 10.867 -33.469 -25.984 1 94.12 194 PHE A N 1
ATOM 1531 C CA . PHE A 1 194 ? 10.391 -33.188 -24.641 1 94.12 194 PHE A CA 1
ATOM 1532 C C . PHE A 1 194 ? 11.562 -33.094 -23.672 1 94.12 194 PHE A C 1
ATOM 1534 O O . PHE A 1 194 ? 11.641 -32.125 -22.891 1 94.12 194 PHE A O 1
ATOM 1541 N N . LEU A 1 195 ? 12.406 -34.062 -23.734 1 93.81 195 LEU A N 1
ATOM 1542 C CA . LEU A 1 195 ? 13.539 -34.062 -22.812 1 93.81 195 LEU A CA 1
ATOM 1543 C C . LEU A 1 195 ? 14.422 -32.844 -23.016 1 93.81 195 LEU A C 1
ATOM 1545 O O . LEU A 1 195 ? 14.938 -32.281 -22.047 1 93.81 195 LEU A O 1
ATOM 1549 N N . SER A 1 196 ? 14.609 -32.469 -24.203 1 92.88 196 SER A N 1
ATOM 1550 C CA . SER A 1 196 ? 15.367 -31.266 -24.5 1 92.88 196 SER A CA 1
ATOM 1551 C C . SER A 1 196 ? 14.703 -30.031 -23.891 1 92.88 196 SER A C 1
ATOM 1553 O O . SER A 1 196 ? 15.367 -29.219 -23.266 1 92.88 196 SER A O 1
ATOM 1555 N N . ASP A 1 197 ? 13.438 -29.938 -24.094 1 92 197 ASP A N 1
ATOM 1556 C CA . ASP A 1 197 ? 12.672 -28.828 -23.531 1 92 197 ASP A CA 1
ATOM 1557 C C . ASP A 1 197 ? 12.727 -28.828 -22.016 1 92 197 ASP A C 1
ATOM 1559 O O . ASP A 1 197 ? 12.898 -27.766 -21.391 1 92 197 ASP A O 1
ATOM 1563 N N . PHE A 1 198 ? 12.555 -29.969 -21.438 1 94.56 198 PHE A N 1
ATOM 1564 C CA . PHE A 1 198 ? 12.562 -30.156 -19.984 1 94.56 198 PHE A CA 1
ATOM 1565 C C . PHE A 1 198 ? 13.898 -29.719 -19.406 1 94.56 198 PHE A C 1
ATOM 1567 O O . PHE A 1 198 ? 13.945 -29.047 -18.375 1 94.56 198 PHE A O 1
ATOM 1574 N N . ASN A 1 199 ? 14.961 -30.047 -20.078 1 92.12 199 ASN A N 1
ATOM 1575 C CA . ASN A 1 199 ? 16.297 -29.625 -19.672 1 92.12 199 ASN A CA 1
ATOM 1576 C C . ASN A 1 199 ? 16.453 -28.109 -19.781 1 92.12 199 ASN A C 1
ATOM 1578 O O . ASN A 1 199 ? 17.016 -27.484 -18.875 1 92.12 199 ASN A O 1
ATOM 1582 N N . ASP A 1 200 ? 15.953 -27.594 -20.828 1 91.06 200 ASP A N 1
ATOM 1583 C CA . ASP A 1 200 ? 16.078 -26.156 -21.062 1 91.06 200 ASP A CA 1
ATOM 1584 C C . ASP A 1 200 ? 15.289 -25.359 -20.031 1 91.06 200 ASP A C 1
ATOM 1586 O O . ASP A 1 200 ? 15.648 -24.219 -19.719 1 91.06 200 ASP A O 1
ATOM 1590 N N . TYR A 1 201 ? 14.25 -26.031 -19.516 1 90.62 201 TYR A N 1
ATOM 1591 C CA . TYR A 1 201 ? 13.391 -25.359 -18.547 1 90.62 201 TYR A CA 1
ATOM 1592 C C . TYR A 1 201 ? 13.883 -25.594 -17.125 1 90.62 201 TYR A C 1
ATOM 1594 O O . TYR A 1 201 ? 13.172 -25.312 -16.156 1 90.62 201 TYR A O 1
ATOM 1602 N N . GLY A 1 202 ? 15 -26.203 -17 1 90.06 202 GLY A N 1
ATOM 1603 C CA . GLY A 1 202 ? 15.625 -26.375 -15.695 1 90.06 202 GLY A CA 1
ATOM 1604 C C . GLY A 1 202 ? 15.148 -27.625 -14.969 1 90.06 202 GLY A C 1
ATOM 1605 O O . GLY A 1 202 ? 15.172 -27.688 -13.742 1 90.06 202 GLY A O 1
ATOM 1606 N N . ARG A 1 203 ? 14.477 -28.609 -15.711 1 92.19 203 ARG A N 1
ATOM 1607 C CA . ARG A 1 203 ? 14.008 -29.891 -15.203 1 92.19 203 ARG A CA 1
ATOM 1608 C C . ARG A 1 203 ? 12.992 -29.703 -14.086 1 92.19 203 ARG A C 1
ATOM 1610 O O . ARG A 1 203 ? 13.102 -30.344 -13.031 1 92.19 203 ARG A O 1
ATOM 1617 N N . ARG A 1 204 ? 12.156 -28.797 -14.312 1 92.88 204 ARG A N 1
ATOM 1618 C CA . ARG A 1 204 ? 11.031 -28.516 -13.43 1 92.88 204 ARG A CA 1
ATOM 1619 C C . ARG A 1 204 ? 9.742 -28.297 -14.219 1 92.88 204 ARG A C 1
ATOM 1621 O O . ARG A 1 204 ? 9.781 -28.219 -15.453 1 92.88 204 ARG A O 1
ATOM 1628 N N . PHE A 1 205 ? 8.695 -28.312 -13.469 1 94.56 205 PHE A N 1
ATOM 1629 C CA . PHE A 1 205 ? 7.395 -28.031 -14.062 1 94.56 205 PHE A CA 1
ATOM 1630 C C . PHE A 1 205 ? 6.699 -26.891 -13.328 1 94.56 205 PHE A C 1
ATOM 1632 O O . PHE A 1 205 ? 6.91 -26.688 -12.125 1 94.56 205 PHE A O 1
ATOM 1639 N N . ALA A 1 206 ? 5.984 -26.125 -14.094 1 94.56 206 ALA A N 1
ATOM 1640 C CA . ALA A 1 206 ? 4.891 -25.391 -13.469 1 94.56 206 ALA A CA 1
ATOM 1641 C C . ALA A 1 206 ? 3.693 -26.312 -13.211 1 94.56 206 ALA A C 1
ATOM 1643 O O . ALA A 1 206 ? 3.668 -27.453 -13.672 1 94.56 206 ALA A O 1
ATOM 1644 N N . ASN A 1 207 ? 2.771 -25.875 -12.461 1 94.44 207 ASN A N 1
ATOM 1645 C CA . ASN A 1 207 ? 1.634 -26.734 -12.164 1 94.44 207 ASN A CA 1
ATOM 1646 C C . ASN A 1 207 ? 0.342 -25.922 -12.031 1 94.44 207 ASN A C 1
ATOM 1648 O O . ASN A 1 207 ? 0.374 -24.75 -11.695 1 94.44 207 ASN A O 1
ATOM 1652 N N . ILE A 1 208 ? -0.709 -26.562 -12.375 1 94.94 208 ILE A N 1
ATOM 1653 C CA . ILE A 1 208 ? -2.066 -26.094 -12.125 1 94.94 208 ILE A CA 1
ATOM 1654 C C . ILE A 1 208 ? -2.846 -27.141 -11.344 1 94.94 208 ILE A C 1
ATOM 1656 O O . ILE A 1 208 ? -2.832 -28.328 -11.703 1 94.94 208 ILE A O 1
ATOM 1660 N N . SER A 1 209 ? -3.479 -26.688 -10.305 1 91.81 209 SER A N 1
ATOM 1661 C CA . SER A 1 209 ? -4.273 -27.641 -9.531 1 91.81 209 SER A CA 1
ATOM 1662 C C . SER A 1 209 ? -5.59 -27.016 -9.078 1 91.81 209 SER A C 1
ATOM 1664 O O . SER A 1 209 ? -5.684 -25.797 -8.922 1 91.81 209 SER A O 1
ATOM 1666 N N . GLU A 1 210 ? -6.492 -27.859 -8.984 1 88.56 210 GLU A N 1
ATOM 1667 C CA . GLU A 1 210 ? -7.758 -27.484 -8.352 1 88.56 210 GLU A CA 1
ATOM 1668 C C . GLU A 1 210 ? -7.848 -28.062 -6.941 1 88.56 210 GLU A C 1
ATOM 1670 O O . GLU A 1 210 ? -7.516 -29.219 -6.711 1 88.56 210 GLU A O 1
ATOM 1675 N N . SER A 1 211 ? -8.211 -27.172 -6.086 1 85.19 211 SER A N 1
ATOM 1676 C CA . SER A 1 211 ? -8.273 -27.609 -4.695 1 85.19 211 SER A CA 1
ATOM 1677 C C . SER A 1 211 ? -9.562 -27.156 -4.023 1 85.19 211 SER A C 1
ATOM 1679 O O . SER A 1 211 ? -10.102 -26.094 -4.355 1 85.19 211 SER A O 1
ATOM 1681 N N . LEU A 1 212 ? -9.961 -28 -3.127 1 79.94 212 LEU A N 1
ATOM 1682 C CA . LEU A 1 212 ? -10.992 -27.625 -2.17 1 79.94 212 LEU A CA 1
ATOM 1683 C C . LEU A 1 212 ? -10.367 -27.062 -0.896 1 79.94 212 LEU A C 1
ATOM 1685 O O . LEU A 1 212 ? -9.438 -27.641 -0.347 1 79.94 212 LEU A O 1
ATOM 1689 N N . ILE A 1 213 ? -10.859 -25.875 -0.638 1 77.5 213 ILE A N 1
ATOM 1690 C CA . ILE A 1 213 ? -10.336 -25.188 0.541 1 77.5 213 ILE A CA 1
ATOM 1691 C C . ILE A 1 213 ? -11.156 -25.578 1.768 1 77.5 213 ILE A C 1
ATOM 1693 O O . ILE A 1 213 ? -12.391 -25.531 1.732 1 77.5 213 ILE A O 1
ATOM 1697 N N . SER A 1 214 ? -10.5 -26.141 2.705 1 66.94 214 SER A N 1
ATOM 1698 C CA . SER A 1 214 ? -11.172 -26.422 3.969 1 66.94 214 SER A CA 1
ATOM 1699 C C . SER A 1 214 ? -10.516 -25.672 5.121 1 66.94 214 SER A C 1
ATOM 1701 O O . SER A 1 214 ? -9.289 -25.578 5.184 1 66.94 214 SER A O 1
ATOM 1703 N N . LEU A 1 215 ? -11.297 -24.891 5.828 1 61.12 215 LEU A N 1
ATOM 1704 C CA . LEU A 1 215 ? -10.781 -24.172 6.988 1 61.12 215 LEU A CA 1
ATOM 1705 C C . LEU A 1 215 ? -10.125 -25.141 7.977 1 61.12 215 LEU A C 1
ATOM 1707 O O . LEU A 1 215 ? -9.234 -24.75 8.727 1 61.12 215 LEU A O 1
ATOM 1711 N N . LYS A 1 216 ? -10.641 -26.281 8.117 1 54.41 216 LYS A N 1
ATOM 1712 C CA . LYS A 1 216 ? -10.25 -27.219 9.164 1 54.41 216 LYS A CA 1
ATOM 1713 C C . LYS A 1 216 ? -9.086 -28.094 8.703 1 54.41 216 LYS A C 1
ATOM 1715 O O . LYS A 1 216 ? -8.289 -28.562 9.523 1 54.41 216 LYS A O 1
ATOM 1720 N N . GLU A 1 217 ? -9.164 -28.344 7.367 1 56.28 217 GLU A N 1
ATOM 1721 C CA . GLU A 1 217 ? -8.195 -29.297 6.844 1 56.28 217 GLU A CA 1
ATOM 1722 C C . GLU A 1 217 ? -7.359 -28.688 5.727 1 56.28 217 GLU A C 1
ATOM 1724 O O . GLU A 1 217 ? -7.66 -27.594 5.25 1 56.28 217 GLU A O 1
ATOM 1729 N N . TYR A 1 218 ? -6.176 -29.25 5.547 1 58.47 218 TYR A N 1
ATOM 1730 C CA . TYR A 1 218 ? -5.332 -28.859 4.418 1 58.47 218 TYR A CA 1
ATOM 1731 C C . TYR A 1 218 ? -6.121 -28.906 3.113 1 58.47 218 TYR A C 1
ATOM 1733 O O . TYR A 1 218 ? -7.059 -29.688 2.969 1 58.47 218 TYR A O 1
ATOM 1741 N N . SER A 1 219 ? -5.926 -27.969 2.277 1 64.62 219 SER A N 1
ATOM 1742 C CA . SER A 1 219 ? -6.508 -27.969 0.941 1 64.62 219 SER A CA 1
ATOM 1743 C C . SER A 1 219 ? -6.301 -29.312 0.243 1 64.62 219 SER A C 1
ATOM 1745 O O . SER A 1 219 ? -5.23 -29.906 0.353 1 64.62 219 SER A O 1
ATOM 1747 N N . GLN A 1 220 ? -7.398 -29.969 -0.126 1 71.94 220 GLN A N 1
ATOM 1748 C CA . GLN A 1 220 ? -7.332 -31.219 -0.866 1 71.94 220 GLN A CA 1
ATOM 1749 C C . GLN A 1 220 ? -7.191 -30.969 -2.365 1 71.94 220 GLN A C 1
ATOM 1751 O O . GLN A 1 220 ? -8.078 -30.375 -2.984 1 71.94 220 GLN A O 1
ATOM 1756 N N . ILE A 1 221 ? -6.082 -31.438 -2.811 1 72.25 221 ILE A N 1
ATOM 1757 C CA . ILE A 1 221 ? -5.867 -31.312 -4.25 1 72.25 221 ILE A CA 1
ATOM 1758 C C . ILE A 1 221 ? -6.727 -32.344 -4.984 1 72.25 221 ILE A C 1
ATOM 1760 O O . ILE A 1 221 ? -6.68 -33.531 -4.68 1 72.25 221 ILE A O 1
ATOM 1764 N N . GLN A 1 222 ? -7.5 -31.875 -5.879 1 74.31 222 GLN A N 1
ATOM 1765 C CA . GLN A 1 222 ? -8.367 -32.75 -6.656 1 74.31 222 GLN A CA 1
ATOM 1766 C C . GLN A 1 222 ? -7.688 -33.188 -7.949 1 74.31 222 GLN A C 1
ATOM 1768 O O . GLN A 1 222 ? -7.758 -34.344 -8.328 1 74.31 222 GLN A O 1
ATOM 1773 N N . GLU A 1 223 ? -7.152 -32.281 -8.539 1 82 223 GLU A N 1
ATOM 1774 C CA . GLU A 1 223 ? -6.504 -32.5 -9.828 1 82 223 GLU A CA 1
ATOM 1775 C C . GLU A 1 223 ? -5.297 -31.578 -10.016 1 82 223 GLU A C 1
ATOM 1777 O O . GLU A 1 223 ? -5.305 -30.438 -9.562 1 82 223 GLU A O 1
ATOM 1782 N N . ALA A 1 224 ? -4.27 -32.25 -10.539 1 88.62 224 ALA A N 1
ATOM 1783 C CA . ALA A 1 224 ? -3.066 -31.469 -10.789 1 88.62 224 ALA A CA 1
ATOM 1784 C C . ALA A 1 224 ? -2.52 -31.734 -12.188 1 88.62 224 ALA A C 1
ATOM 1786 O O . ALA A 1 224 ? -2.561 -32.875 -12.672 1 88.62 224 ALA A O 1
ATOM 1787 N N . HIS A 1 225 ? -2.129 -30.719 -12.828 1 94.56 225 HIS A N 1
ATOM 1788 C CA . HIS A 1 225 ? -1.493 -30.781 -14.141 1 94.56 225 HIS A CA 1
ATOM 1789 C C . HIS A 1 225 ? -0.101 -30.156 -14.109 1 94.56 225 HIS A C 1
ATOM 1791 O O . HIS A 1 225 ? 0.082 -29.062 -13.562 1 94.56 225 HIS A O 1
ATOM 1797 N N . LEU A 1 226 ? 0.833 -30.875 -14.688 1 95.75 226 LEU A N 1
ATOM 1798 C CA . LEU A 1 226 ? 2.178 -30.328 -14.844 1 95.75 226 LEU A CA 1
ATOM 1799 C C . LEU A 1 226 ? 2.33 -29.625 -16.188 1 95.75 226 LEU A C 1
ATOM 1801 O O . LEU A 1 226 ? 1.875 -30.141 -17.219 1 95.75 226 LEU A O 1
ATOM 1805 N N . ILE A 1 227 ? 2.85 -28.469 -16.109 1 95.62 227 ILE A N 1
ATOM 1806 C CA . ILE A 1 227 ? 2.922 -27.625 -17.297 1 95.62 227 ILE A CA 1
ATOM 1807 C C . ILE A 1 227 ? 4.379 -27.297 -17.609 1 95.62 227 ILE A C 1
ATOM 1809 O O . ILE A 1 227 ? 5.125 -26.875 -16.719 1 95.62 227 ILE A O 1
ATOM 1813 N N . LEU A 1 228 ? 4.797 -27.469 -18.812 1 94.31 228 LEU A N 1
ATOM 1814 C CA . LEU A 1 228 ? 6.121 -27.078 -19.297 1 94.31 228 LEU A CA 1
ATOM 1815 C C . LEU A 1 228 ? 6.008 -26.125 -20.484 1 94.31 228 LEU A C 1
ATOM 1817 O O . LEU A 1 228 ? 5.98 -26.562 -21.641 1 94.31 228 LEU A O 1
ATOM 1821 N N . PRO A 1 229 ? 5.895 -24.859 -20.078 1 91.44 229 PRO A N 1
ATOM 1822 C CA . PRO A 1 229 ? 5.855 -23.844 -21.125 1 91.44 229 PRO A CA 1
ATOM 1823 C C . PRO A 1 229 ? 7.246 -23.406 -21.594 1 91.44 229 PRO A C 1
ATOM 1825 O O . PRO A 1 229 ? 7.98 -22.766 -20.828 1 91.44 229 PRO A O 1
ATOM 1828 N N . ILE A 1 230 ? 7.676 -23.719 -22.688 1 82.06 230 ILE A N 1
ATOM 1829 C CA . ILE A 1 230 ? 9.039 -23.406 -23.109 1 82.06 230 ILE A CA 1
ATOM 1830 C C . ILE A 1 230 ? 9.078 -23.156 -24.609 1 82.06 230 ILE A C 1
ATOM 1832 O O . ILE A 1 230 ? 8.438 -23.875 -25.391 1 82.06 230 ILE A O 1
ATOM 1836 N N . HIS A 1 231 ? 9.812 -22.062 -24.875 1 76.94 231 HIS A N 1
ATOM 1837 C CA . HIS A 1 231 ? 10.016 -21.688 -26.281 1 76.94 231 HIS A CA 1
ATOM 1838 C C . HIS A 1 231 ? 8.688 -21.562 -27.016 1 76.94 231 HIS A C 1
ATOM 1840 O O . HIS A 1 231 ? 7.77 -20.891 -26.531 1 76.94 231 HIS A O 1
ATOM 1846 N N . LYS A 1 232 ? 8.281 -22.188 -27.906 1 76.25 232 LYS A N 1
ATOM 1847 C CA . LYS A 1 232 ? 7.047 -22.172 -28.672 1 76.25 232 LYS A CA 1
ATOM 1848 C C . LYS A 1 232 ? 6.332 -23.516 -28.594 1 76.25 232 LYS A C 1
ATOM 1850 O O . LYS A 1 232 ? 5.668 -23.938 -29.547 1 76.25 232 LYS A O 1
ATOM 1855 N N . ARG A 1 233 ? 6.648 -24.203 -27.453 1 86.5 233 ARG A N 1
ATOM 1856 C CA . ARG A 1 233 ? 5.973 -25.469 -27.234 1 86.5 233 ARG A CA 1
ATOM 1857 C C . ARG A 1 233 ? 5.367 -25.531 -25.828 1 86.5 233 ARG A C 1
ATOM 1859 O O . ARG A 1 233 ? 5.852 -24.859 -24.906 1 86.5 233 ARG A O 1
ATOM 1866 N N . LEU A 1 234 ? 4.344 -26.297 -25.766 1 93.19 234 LEU A N 1
ATOM 1867 C CA . LEU A 1 234 ? 3.652 -26.531 -24.5 1 93.19 234 LEU A CA 1
ATOM 1868 C C . LEU A 1 234 ? 3.434 -28.016 -24.266 1 93.19 234 LEU A C 1
ATOM 1870 O O . LEU A 1 234 ? 2.82 -28.703 -25.094 1 93.19 234 LEU A O 1
ATOM 1874 N N . TRP A 1 235 ? 4.027 -28.453 -23.172 1 93.81 235 TRP A N 1
ATOM 1875 C CA . TRP A 1 235 ? 3.781 -29.828 -22.75 1 93.81 235 TRP A CA 1
ATOM 1876 C C . TRP A 1 235 ? 2.914 -29.859 -21.5 1 93.81 235 TRP A C 1
ATOM 1878 O O . TRP A 1 235 ? 3.096 -29.047 -20.578 1 93.81 235 TRP A O 1
ATOM 1888 N N . VAL A 1 236 ? 1.988 -30.75 -21.469 1 95.25 236 VAL A N 1
ATOM 1889 C CA . VAL A 1 236 ? 1.129 -30.922 -20.297 1 95.25 236 VAL A CA 1
ATOM 1890 C C . VAL A 1 236 ? 1.096 -32.406 -19.891 1 95.25 236 VAL A C 1
ATOM 1892 O O . VAL A 1 236 ? 0.954 -33.281 -20.75 1 95.25 236 VAL A O 1
ATOM 1895 N N . VAL A 1 237 ? 1.332 -32.656 -18.641 1 95.19 237 VAL A N 1
ATOM 1896 C CA . VAL A 1 237 ? 1.169 -33.969 -18.062 1 95.19 237 VAL A CA 1
ATOM 1897 C C . VAL A 1 237 ? -0.039 -34 -17.141 1 95.19 237 VAL A C 1
ATOM 1899 O O . VAL A 1 237 ? -0.139 -33.156 -16.219 1 95.19 237 VAL A O 1
ATOM 1902 N N . TYR A 1 238 ? -0.961 -34.844 -17.391 1 93.44 238 TYR A N 1
ATOM 1903 C CA . TYR A 1 238 ? -2.156 -34.906 -16.547 1 93.44 238 TYR A CA 1
ATOM 1904 C C . TYR A 1 238 ? -2.793 -36.312 -16.609 1 93.44 238 TYR A C 1
ATOM 1906 O O . TYR A 1 238 ? -2.398 -37.125 -17.422 1 93.44 238 TYR A O 1
ATOM 1914 N N . ASN A 1 239 ? -3.643 -36.5 -15.648 1 91.69 239 ASN A N 1
ATOM 1915 C CA . ASN A 1 239 ? -4.457 -37.719 -15.656 1 91.69 239 ASN A CA 1
ATOM 1916 C C . ASN A 1 239 ? -5.676 -37.562 -16.562 1 91.69 239 ASN A C 1
ATOM 1918 O O . ASN A 1 239 ? -6.551 -36.719 -16.312 1 91.69 239 ASN A O 1
ATOM 1922 N N . GLU A 1 240 ? -5.707 -38.375 -17.547 1 87.94 240 GLU A N 1
ATOM 1923 C CA . GLU A 1 240 ? -6.789 -38.219 -18.516 1 87.94 240 GLU A CA 1
ATOM 1924 C C . GLU A 1 240 ? -8.047 -38.938 -18.047 1 87.94 240 GLU A C 1
ATOM 1926 O O . GLU A 1 240 ? -9.141 -38.688 -18.562 1 87.94 240 GLU A O 1
ATOM 1931 N N . ASN A 1 241 ? -7.805 -39.844 -17.078 1 84.62 241 ASN A N 1
ATOM 1932 C CA . ASN A 1 241 ? -8.969 -40.531 -16.531 1 84.62 241 ASN A CA 1
ATOM 1933 C C . ASN A 1 241 ? -9.664 -39.656 -15.469 1 84.62 241 ASN A C 1
ATOM 1935 O O . ASN A 1 241 ? -9.086 -39.375 -14.43 1 84.62 241 ASN A O 1
ATOM 1939 N N . GLU A 1 242 ? -10.805 -39.312 -15.75 1 73.81 242 GLU A N 1
ATOM 1940 C CA . GLU A 1 242 ? -11.555 -38.469 -14.844 1 73.81 242 GLU A CA 1
ATOM 1941 C C . GLU A 1 242 ? -12.266 -39.25 -13.766 1 73.81 242 GLU A C 1
ATOM 1943 O O . GLU A 1 242 ? -12.641 -38.719 -12.719 1 73.81 242 GLU A O 1
ATOM 1948 N N . ASP A 1 243 ? -12.406 -40.531 -14.055 1 73 243 ASP A N 1
ATOM 1949 C CA . ASP A 1 243 ? -13.102 -41.406 -13.109 1 73 243 ASP A CA 1
ATOM 1950 C C . ASP A 1 243 ? -12.188 -41.844 -11.961 1 73 243 ASP A C 1
ATOM 1952 O O . ASP A 1 243 ? -11.211 -42.562 -12.172 1 73 243 ASP A O 1
ATOM 1956 N N . ILE A 1 244 ? -12.484 -41.344 -10.859 1 69.94 244 ILE A N 1
ATOM 1957 C CA . ILE A 1 244 ? -11.672 -41.594 -9.672 1 69.94 244 ILE A CA 1
ATOM 1958 C C . ILE A 1 244 ? -11.617 -43.094 -9.391 1 69.94 244 ILE A C 1
ATOM 1960 O O . ILE A 1 244 ? -10.688 -43.594 -8.75 1 69.94 244 ILE A O 1
ATOM 1964 N N . ASN A 1 245 ? -12.578 -43.812 -9.969 1 75.88 245 ASN A N 1
ATOM 1965 C CA . ASN A 1 245 ? -12.656 -45.25 -9.734 1 75.88 245 ASN A CA 1
ATOM 1966 C C . ASN A 1 245 ? -11.773 -46 -10.711 1 75.88 245 ASN A C 1
ATOM 1968 O O . ASN A 1 245 ? -11.586 -47.219 -10.562 1 75.88 245 ASN A O 1
ATOM 1972 N N . GLU A 1 246 ? -11.266 -45.375 -11.625 1 80 246 GLU A N 1
ATOM 1973 C CA . GLU A 1 246 ? -10.398 -46 -12.602 1 80 246 GLU A CA 1
ATOM 1974 C C . GLU A 1 246 ? -8.93 -45.688 -12.32 1 80 246 GLU A C 1
ATOM 1976 O O . GLU A 1 246 ? -8.609 -44.656 -11.742 1 80 246 GLU A O 1
ATOM 1981 N N . PRO A 1 247 ? -8.156 -46.656 -12.648 1 81.31 247 PRO A N 1
ATOM 1982 C CA . PRO A 1 247 ? -6.734 -46.375 -12.461 1 81.31 247 PRO A CA 1
ATOM 1983 C C . PRO A 1 247 ? -6.273 -45.125 -13.195 1 81.31 247 PRO A C 1
ATOM 1985 O O . PRO A 1 247 ? -6.773 -44.812 -14.281 1 81.31 247 PRO A O 1
ATOM 1988 N N . PRO A 1 248 ? -5.473 -44.406 -12.523 1 83.31 248 PRO A N 1
ATOM 1989 C CA . PRO A 1 248 ? -4.961 -43.219 -13.188 1 83.31 248 PRO A CA 1
ATOM 1990 C C . PRO A 1 248 ? -4.305 -43.531 -14.539 1 83.31 248 PRO A C 1
ATOM 1992 O O . PRO A 1 248 ? -3.65 -44.562 -14.688 1 83.31 248 PRO A O 1
ATOM 1995 N N . SER A 1 249 ? -4.637 -42.688 -15.531 1 89.19 249 SER A N 1
ATOM 1996 C CA . SER A 1 249 ? -4.035 -42.75 -16.859 1 89.19 249 SER A CA 1
ATOM 1997 C C . SER A 1 249 ? -3.266 -41.469 -17.172 1 89.19 249 SER A C 1
ATOM 1999 O O . SER A 1 249 ? -3.824 -40.531 -17.734 1 89.19 249 SER A O 1
ATOM 2001 N N . LEU A 1 250 ? -2.016 -41.5 -16.875 1 93.75 250 LEU A N 1
ATOM 2002 C CA . LEU A 1 250 ? -1.169 -40.344 -17.094 1 93.75 250 LEU A CA 1
ATOM 2003 C C . LEU A 1 250 ? -0.811 -40.188 -18.562 1 93.75 250 LEU A C 1
ATOM 2005 O O . LEU A 1 250 ? -0.522 -41.188 -19.25 1 93.75 250 LEU A O 1
ATOM 2009 N N . VAL A 1 251 ? -0.835 -38.969 -19.016 1 95.5 251 VAL A N 1
ATOM 2010 C CA . VAL A 1 251 ? -0.474 -38.719 -20.406 1 95.5 251 VAL A CA 1
ATOM 2011 C C . VAL A 1 251 ? 0.43 -37.5 -20.484 1 95.5 251 VAL A C 1
ATOM 2013 O O . VAL A 1 251 ? 0.341 -36.594 -19.656 1 95.5 251 VAL A O 1
ATOM 2016 N N . LEU A 1 252 ? 1.324 -37.531 -21.375 1 96.12 252 LEU A N 1
ATOM 2017 C CA . LEU A 1 252 ? 2.111 -36.375 -21.812 1 96.12 252 LEU A CA 1
ATOM 2018 C C . LEU A 1 252 ? 1.623 -35.844 -23.172 1 96.12 252 LEU A C 1
ATOM 2020 O O . LEU A 1 252 ? 1.646 -36.594 -24.156 1 96.12 252 LEU A O 1
ATOM 2024 N N . LYS A 1 253 ? 1.181 -34.625 -23.203 1 94.56 253 LYS A N 1
ATOM 2025 C CA . LYS A 1 253 ? 0.641 -34.062 -24.438 1 94.56 253 LYS A CA 1
ATOM 2026 C C . LYS A 1 253 ? 1.405 -32.812 -24.844 1 94.56 253 LYS A C 1
ATOM 2028 O O . LYS A 1 253 ? 1.743 -31.969 -24 1 94.56 253 LYS A O 1
ATOM 2033 N N . ARG A 1 254 ? 1.729 -32.781 -26.078 1 93.94 254 ARG A N 1
ATOM 2034 C CA . ARG A 1 254 ? 2.135 -31.516 -26.688 1 93.94 254 ARG A CA 1
ATOM 2035 C C . ARG A 1 254 ? 0.939 -30.797 -27.312 1 93.94 254 ARG A C 1
ATOM 2037 O O . ARG A 1 254 ? 0.26 -31.344 -28.172 1 93.94 254 ARG A O 1
ATOM 2044 N N . MET A 1 255 ? 0.732 -29.594 -26.828 1 91.12 255 MET A N 1
ATOM 2045 C CA . MET A 1 255 ? -0.501 -28.922 -27.219 1 91.12 255 MET A CA 1
ATOM 2046 C C . MET A 1 255 ? -0.201 -27.656 -28.031 1 91.12 255 MET A C 1
ATOM 2048 O O . MET A 1 255 ? 0.778 -26.969 -27.766 1 91.12 255 MET A O 1
ATOM 2052 N N . ASN A 1 256 ? -1.055 -27.438 -29.016 1 88.12 256 ASN A N 1
ATOM 2053 C CA . ASN A 1 256 ? -1.073 -26.125 -29.641 1 88.12 256 ASN A CA 1
ATOM 2054 C C . ASN A 1 256 ? -1.961 -25.156 -28.875 1 88.12 256 ASN A C 1
ATOM 2056 O O . ASN A 1 256 ? -2.52 -25.5 -27.828 1 88.12 256 ASN A O 1
ATOM 2060 N N . GLN A 1 257 ? -2.123 -24 -29.359 1 86.44 257 GLN A N 1
ATOM 2061 C CA . GLN A 1 257 ? -2.836 -22.938 -28.656 1 86.44 257 GLN A CA 1
ATOM 2062 C C . GLN A 1 257 ? -4.301 -23.312 -28.438 1 86.44 257 GLN A C 1
ATOM 2064 O O . GLN A 1 257 ? -4.84 -23.125 -27.344 1 86.44 257 GLN A O 1
ATOM 2069 N N . ASP A 1 258 ? -4.906 -23.75 -29.5 1 87.5 258 ASP A N 1
ATOM 2070 C CA . ASP A 1 258 ? -6.324 -24.109 -29.406 1 87.5 258 ASP A CA 1
ATOM 2071 C C . ASP A 1 258 ? -6.551 -25.234 -28.391 1 87.5 258 ASP A C 1
ATOM 2073 O O . ASP A 1 258 ? -7.5 -25.188 -27.609 1 87.5 258 ASP A O 1
ATOM 2077 N N . GLN A 1 259 ? -5.727 -26.203 -28.406 1 90.19 259 GLN A N 1
ATOM 2078 C CA . GLN A 1 259 ? -5.836 -27.328 -27.484 1 90.19 259 GLN A CA 1
ATOM 2079 C C . GLN A 1 259 ? -5.625 -26.859 -26.047 1 90.19 259 GLN A C 1
ATOM 2081 O O . GLN A 1 259 ? -6.273 -27.375 -25.125 1 90.19 259 GLN A O 1
ATOM 2086 N N . TRP A 1 260 ? -4.703 -25.984 -25.875 1 92.12 260 TRP A N 1
ATOM 2087 C CA . TRP A 1 260 ? -4.445 -25.438 -24.547 1 92.12 260 TRP A CA 1
ATOM 2088 C C . TRP A 1 260 ? -5.676 -24.734 -24 1 92.12 260 TRP A C 1
ATOM 2090 O O . TRP A 1 260 ? -6.078 -24.953 -22.859 1 92.12 260 TRP A O 1
ATOM 2100 N N . ILE A 1 261 ? -6.246 -23.875 -24.812 1 90.38 261 ILE A N 1
ATOM 2101 C CA . ILE A 1 261 ? -7.434 -23.125 -24.422 1 90.38 261 ILE A CA 1
ATOM 2102 C C . ILE A 1 261 ? -8.547 -24.094 -24.031 1 90.38 261 ILE A C 1
ATOM 2104 O O . ILE A 1 261 ? -9.18 -23.938 -22.984 1 90.38 261 ILE A O 1
ATOM 2108 N N . ASP A 1 262 ? -8.703 -25.109 -24.844 1 91.12 262 ASP A N 1
ATOM 2109 C CA . ASP A 1 262 ? -9.734 -26.109 -24.562 1 91.12 262 ASP A CA 1
ATOM 2110 C C . ASP A 1 262 ? -9.445 -26.844 -23.266 1 91.12 262 ASP A C 1
ATOM 2112 O O . ASP A 1 262 ? -10.352 -27.125 -22.484 1 91.12 262 ASP A O 1
ATOM 2116 N N . HIS A 1 263 ? -8.227 -27.141 -23.156 1 91.62 263 HIS A N 1
ATOM 2117 C CA . HIS A 1 263 ? -7.797 -27.875 -21.953 1 91.62 263 HIS A CA 1
ATOM 2118 C C . HIS A 1 263 ? -8.07 -27.078 -20.688 1 91.62 263 HIS A C 1
ATOM 2120 O O . HIS A 1 263 ? -8.633 -27.594 -19.734 1 91.62 263 HIS A O 1
ATOM 2126 N N . LEU A 1 264 ? -7.68 -25.875 -20.688 1 91.62 264 LEU A N 1
ATOM 2127 C CA . LEU A 1 264 ? -7.883 -25 -19.531 1 91.62 264 LEU A CA 1
ATOM 2128 C C . LEU A 1 264 ? -9.375 -24.797 -19.266 1 91.62 264 LEU A C 1
ATOM 2130 O O . LEU A 1 264 ? -9.805 -24.797 -18.109 1 91.62 264 LEU A O 1
ATOM 2134 N N . GLU A 1 265 ? -10.102 -24.594 -20.266 1 90 265 GLU A N 1
ATOM 2135 C CA . GLU A 1 265 ? -11.539 -24.422 -20.109 1 90 265 GLU A CA 1
ATOM 2136 C C . GLU A 1 265 ? -12.18 -25.641 -19.469 1 90 265 GLU A C 1
ATOM 2138 O O . GLU A 1 265 ? -13.07 -25.516 -18.625 1 90 265 GLU A O 1
ATOM 2143 N N . HIS A 1 266 ? -11.742 -26.75 -19.922 1 88.81 266 HIS A N 1
ATOM 2144 C CA . HIS A 1 266 ? -12.25 -27.984 -19.328 1 88.81 266 HIS A CA 1
ATOM 2145 C C . HIS A 1 266 ? -11.906 -28.062 -17.844 1 88.81 266 HIS A C 1
ATOM 2147 O O . HIS A 1 266 ? -12.75 -28.469 -17.031 1 88.81 266 HIS A O 1
ATOM 2153 N N . LEU A 1 267 ? -10.75 -27.75 -17.547 1 87.06 267 LEU A N 1
ATOM 2154 C CA . LEU A 1 267 ? -10.32 -27.734 -16.156 1 87.06 267 LEU A CA 1
ATOM 2155 C C . LEU A 1 267 ? -11.156 -26.766 -15.32 1 87.06 267 LEU A C 1
ATOM 2157 O O . LEU A 1 267 ? -11.547 -27.094 -14.195 1 87.06 267 LEU A O 1
ATOM 2161 N N . LEU A 1 268 ? -11.414 -25.594 -15.852 1 86.44 268 LEU A N 1
ATOM 2162 C CA . LEU A 1 268 ? -12.156 -24.547 -15.148 1 86.44 268 LEU A CA 1
ATOM 2163 C C . LEU A 1 268 ? -13.617 -24.938 -14.984 1 86.44 268 LEU A C 1
ATOM 2165 O O . LEU A 1 268 ? -14.25 -24.594 -13.984 1 86.44 268 LEU A O 1
ATOM 2169 N N . GLN A 1 269 ? -14.156 -25.578 -15.938 1 82.81 269 GLN A N 1
ATOM 2170 C CA . GLN A 1 269 ? -15.555 -26 -15.898 1 82.81 269 GLN A CA 1
ATOM 2171 C C . GLN A 1 269 ? -15.773 -27.125 -14.891 1 82.81 269 GLN A C 1
ATOM 2173 O O . GLN A 1 269 ? -16.781 -27.156 -14.195 1 82.81 269 GLN A O 1
ATOM 2178 N N . LYS A 1 270 ? -14.906 -28 -14.805 1 76 270 LYS A N 1
ATOM 2179 C CA . LYS A 1 270 ? -14.992 -29.094 -13.836 1 76 270 LYS A CA 1
ATOM 2180 C C . LYS A 1 270 ? -15.008 -28.562 -12.406 1 76 270 LYS A C 1
ATOM 2182 O O . LYS A 1 270 ? -15.727 -29.078 -11.547 1 76 270 LYS A O 1
ATOM 2187 N N . GLY A 1 271 ? -14.195 -27.562 -12.289 1 63.88 271 GLY A N 1
ATOM 2188 C CA . GLY A 1 271 ? -14.133 -26.969 -10.969 1 63.88 271 GLY A CA 1
ATOM 2189 C C . GLY A 1 271 ? -15.43 -26.297 -10.555 1 63.88 271 GLY A C 1
ATOM 2190 O O . GLY A 1 271 ? -15.695 -26.125 -9.367 1 63.88 271 GLY A O 1
ATOM 2191 N N . LYS A 1 272 ? -16.172 -25.922 -11.547 1 62.88 272 LYS A N 1
ATOM 2192 C CA . LYS A 1 272 ? -17.438 -25.266 -11.266 1 62.88 272 LYS A CA 1
ATOM 2193 C C . LYS A 1 272 ? -18.531 -26.281 -10.891 1 62.88 272 LYS A C 1
ATOM 2195 O O . LYS A 1 272 ? -19.406 -25.984 -10.078 1 62.88 272 LYS A O 1
ATOM 2200 N N . LEU A 1 273 ? -18.516 -27.25 -11.664 1 46.47 273 LEU A N 1
ATOM 2201 C CA . LEU A 1 273 ? -19.562 -28.266 -11.539 1 46.47 273 LEU A CA 1
ATOM 2202 C C . LEU A 1 273 ? -19.469 -28.969 -10.188 1 46.47 273 LEU A C 1
ATOM 2204 O O . LEU A 1 273 ? -20.469 -29.516 -9.703 1 46.47 273 LEU A O 1
ATOM 2208 N N . SER A 1 274 ? -18.375 -28.891 -9.695 1 46.06 274 SER A N 1
ATOM 2209 C CA . SER A 1 274 ? -18.297 -29.531 -8.383 1 46.06 274 SER A CA 1
ATOM 2210 C C . SER A 1 274 ? -18.688 -28.562 -7.27 1 46.06 274 SER A C 1
ATOM 2212 O O . SER A 1 274 ? -18.484 -28.859 -6.09 1 46.06 274 SER A O 1
ATOM 2214 N N . LEU A 1 275 ? -19.125 -27.359 -7.598 1 44.91 275 LEU A N 1
ATOM 2215 C CA . LEU A 1 275 ? -19.656 -26.422 -6.598 1 44.91 275 LEU A CA 1
ATOM 2216 C C . LEU A 1 275 ? -21.125 -26.719 -6.312 1 44.91 275 LEU A C 1
ATOM 2218 O O . LEU A 1 275 ? -21.891 -27.047 -7.223 1 44.91 275 LEU A O 1
ATOM 2222 N N . MET B 1 1 ? -1.182 16.797 -17.406 1 30.44 1 MET B N 1
ATOM 2223 C CA . MET B 1 1 ? -0.072 17.203 -16.547 1 30.44 1 MET B CA 1
ATOM 2224 C C . MET B 1 1 ? 0.437 16.016 -15.719 1 30.44 1 MET B C 1
ATOM 2226 O O . MET B 1 1 ? -0.355 15.273 -15.141 1 30.44 1 MET B O 1
ATOM 2230 N N . SER B 1 2 ? 1.533 15.438 -15.961 1 44.19 2 SER B N 1
ATOM 2231 C CA . SER B 1 2 ? 2.105 14.203 -15.438 1 44.19 2 SER B CA 1
ATOM 2232 C C . SER B 1 2 ? 2.033 14.156 -13.914 1 44.19 2 SER B C 1
ATOM 2234 O O . SER B 1 2 ? 2.557 15.039 -13.234 1 44.19 2 SER B O 1
ATOM 2236 N N . GLN B 1 3 ? 1.012 13.797 -13.391 1 54.97 3 GLN B N 1
ATOM 2237 C CA . GLN B 1 3 ? 0.776 13.891 -11.953 1 54.97 3 GLN B CA 1
ATOM 2238 C C . GLN B 1 3 ? 1.989 13.406 -11.164 1 54.97 3 GLN B C 1
ATOM 2240 O O . GLN B 1 3 ? 2.551 12.352 -11.469 1 54.97 3 GLN B O 1
ATOM 2245 N N . GLN B 1 4 ? 2.701 14.289 -10.531 1 66.38 4 GLN B N 1
ATOM 2246 C CA . GLN B 1 4 ? 3.861 13.992 -9.695 1 66.38 4 GLN B CA 1
ATOM 2247 C C . GLN B 1 4 ? 3.559 12.859 -8.719 1 66.38 4 GLN B C 1
ATOM 2249 O O . GLN B 1 4 ? 2.43 12.727 -8.242 1 66.38 4 GLN B O 1
ATOM 2254 N N . PRO B 1 5 ? 4.449 11.945 -8.656 1 84.06 5 PRO B N 1
ATOM 2255 C CA . PRO B 1 5 ? 4.219 10.758 -7.836 1 84.06 5 PRO B CA 1
ATOM 2256 C C . PRO B 1 5 ? 3.912 11.102 -6.379 1 84.06 5 PRO B C 1
ATOM 2258 O O . PRO B 1 5 ? 4.508 12.023 -5.82 1 84.06 5 PRO B O 1
ATOM 2261 N N . LYS B 1 6 ? 2.865 10.664 -5.871 1 92.31 6 LYS B N 1
ATOM 2262 C CA . LYS B 1 6 ? 2.494 10.742 -4.461 1 92.31 6 LYS B CA 1
ATOM 2263 C C . LYS B 1 6 ? 2.836 9.445 -3.73 1 92.31 6 LYS B C 1
ATOM 2265 O O . LYS B 1 6 ? 2.566 8.359 -4.234 1 92.31 6 LYS B O 1
ATOM 2270 N N . ILE B 1 7 ? 3.529 9.594 -2.629 1 96.31 7 ILE B N 1
ATOM 2271 C CA . ILE B 1 7 ? 3.926 8.43 -1.846 1 96.31 7 ILE B CA 1
ATOM 2272 C C . ILE B 1 7 ? 3.371 8.547 -0.428 1 96.31 7 ILE B C 1
ATOM 2274 O O . ILE B 1 7 ? 3.5 9.594 0.211 1 96.31 7 ILE B O 1
ATOM 2278 N N . SER B 1 8 ? 2.707 7.594 0.043 1 97.38 8 SER B N 1
ATOM 2279 C CA . SER B 1 8 ? 2.18 7.535 1.402 1 97.38 8 SER B CA 1
ATOM 2280 C C . SER B 1 8 ? 2.893 6.469 2.227 1 97.38 8 SER B C 1
ATOM 2282 O O . SER B 1 8 ? 2.994 5.316 1.806 1 97.38 8 SER B O 1
ATOM 2284 N N . LEU B 1 9 ? 3.432 6.863 3.361 1 98.06 9 LEU B N 1
ATOM 2285 C CA . LEU B 1 9 ? 4.215 5.973 4.211 1 98.06 9 LEU B CA 1
ATOM 2286 C C . LEU B 1 9 ? 3.721 6.023 5.652 1 98.06 9 LEU B C 1
ATOM 2288 O O . LEU B 1 9 ? 3.309 7.078 6.137 1 98.06 9 LEU B O 1
ATOM 2292 N N . SER B 1 10 ? 3.76 4.934 6.289 1 97.44 10 SER B N 1
ATOM 2293 C CA . SER B 1 10 ? 3.676 4.965 7.746 1 97.44 10 SER B CA 1
ATOM 2294 C C . SER B 1 10 ? 4.98 5.461 8.367 1 97.44 10 SER B C 1
ATOM 2296 O O . SER B 1 10 ? 6.02 5.484 7.703 1 97.44 10 SER B O 1
ATOM 2298 N N . THR B 1 11 ? 4.891 5.781 9.594 1 97.19 11 THR B N 1
ATOM 2299 C CA . THR B 1 11 ? 6.078 6.219 10.32 1 97.19 11 THR B CA 1
ATOM 2300 C C . THR B 1 11 ? 7.168 5.152 10.273 1 97.19 11 THR B C 1
ATOM 2302 O O . THR B 1 11 ? 8.344 5.469 10.07 1 97.19 11 THR B O 1
ATOM 2305 N N . GLU B 1 12 ? 6.797 3.893 10.398 1 98 12 GLU B N 1
ATOM 2306 C CA . GLU B 1 12 ? 7.738 2.777 10.367 1 98 12 GLU B CA 1
ATOM 2307 C C . GLU B 1 12 ? 8.414 2.67 9 1 98 12 GLU B C 1
ATOM 2309 O O . GLU B 1 12 ? 9.633 2.488 8.914 1 98 12 GLU B O 1
ATOM 2314 N N . GLU B 1 13 ? 7.625 2.775 8 1 97.94 13 GLU B N 1
ATOM 2315 C CA . GLU B 1 13 ? 8.141 2.709 6.637 1 97.94 13 GLU B CA 1
ATOM 2316 C C . GLU B 1 13 ? 9.094 3.861 6.352 1 97.94 13 GLU B C 1
ATOM 2318 O O . GLU B 1 13 ? 10.148 3.666 5.734 1 97.94 13 GLU B O 1
ATOM 2323 N N . LEU B 1 14 ? 8.664 5.055 6.781 1 97.75 14 LEU B N 1
ATOM 2324 C CA . LEU B 1 14 ? 9.516 6.227 6.598 1 97.75 14 LEU B CA 1
ATOM 2325 C C . LEU B 1 14 ? 10.852 6.047 7.316 1 97.75 14 LEU B C 1
ATOM 2327 O O . LEU B 1 14 ? 11.914 6.262 6.727 1 97.75 14 LEU B O 1
ATOM 2331 N N . ALA B 1 15 ? 10.797 5.641 8.516 1 97.06 15 ALA B N 1
ATOM 2332 C CA . ALA B 1 15 ? 12.008 5.457 9.312 1 97.06 15 ALA B CA 1
ATOM 2333 C C . ALA B 1 15 ? 12.93 4.426 8.672 1 97.06 15 ALA B C 1
ATOM 2335 O O . ALA B 1 15 ? 14.133 4.66 8.539 1 97.06 15 ALA B O 1
ATOM 2336 N N . LEU B 1 16 ? 12.383 3.311 8.273 1 96.69 16 LEU B N 1
ATOM 2337 C CA . LEU B 1 16 ? 13.195 2.283 7.625 1 96.69 16 LEU B CA 1
ATOM 2338 C C . LEU B 1 16 ? 13.852 2.824 6.359 1 96.69 16 LEU B C 1
ATOM 2340 O O . LEU B 1 16 ? 15.031 2.578 6.113 1 96.69 16 LEU B O 1
ATOM 2344 N N . SER B 1 17 ? 13.07 3.494 5.586 1 96.94 17 SER B N 1
ATOM 2345 C CA . SER B 1 17 ? 13.594 4.047 4.34 1 96.94 17 SER B CA 1
ATOM 2346 C C . SER B 1 17 ? 14.766 4.988 4.598 1 96.94 17 SER B C 1
ATOM 2348 O O . SER B 1 17 ? 15.75 4.977 3.857 1 96.94 17 SER B O 1
ATOM 2350 N N . LEU B 1 18 ? 14.625 5.82 5.605 1 96.06 18 LEU B N 1
ATOM 2351 C CA . LEU B 1 18 ? 15.703 6.734 5.977 1 96.06 18 LEU B CA 1
ATOM 2352 C C . LEU B 1 18 ? 16.953 5.961 6.402 1 96.06 18 LEU B C 1
ATOM 2354 O O . LEU B 1 18 ? 18.062 6.316 6.02 1 96.06 18 LEU B O 1
ATOM 2358 N N . VAL B 1 19 ? 16.797 4.891 7.152 1 94.69 19 VAL B N 1
ATOM 2359 C CA . VAL B 1 19 ? 17.906 4.047 7.559 1 94.69 19 VAL B CA 1
ATOM 2360 C C . VAL B 1 19 ? 18.594 3.463 6.32 1 94.69 19 VAL B C 1
ATOM 2362 O O . VAL B 1 19 ? 19.828 3.492 6.211 1 94.69 19 VAL B O 1
ATOM 2365 N N . LEU B 1 20 ? 17.812 2.98 5.414 1 93.88 20 LEU B N 1
ATOM 2366 C CA . LEU B 1 20 ? 18.328 2.369 4.199 1 93.88 20 LEU B CA 1
ATOM 2367 C C . LEU B 1 20 ? 19.109 3.389 3.367 1 93.88 20 LEU B C 1
ATOM 2369 O O . LEU B 1 20 ? 20.031 3.027 2.645 1 93.88 20 LEU B O 1
ATOM 2373 N N . CYS B 1 21 ? 18.719 4.641 3.49 1 94.19 21 CYS B N 1
ATOM 2374 C CA . CYS B 1 21 ? 19.391 5.707 2.758 1 94.19 21 CYS B CA 1
ATOM 2375 C C . CYS B 1 21 ? 20.594 6.23 3.537 1 94.19 21 CYS B C 1
ATOM 2377 O O . CYS B 1 21 ? 21.297 7.137 3.076 1 94.19 21 CYS B O 1
ATOM 2379 N N . GLY B 1 22 ? 20.859 5.758 4.738 1 93.5 22 GLY B N 1
ATOM 2380 C CA . GLY B 1 22 ? 22 6.145 5.535 1 93.5 22 GLY B CA 1
ATOM 2381 C C . GLY B 1 22 ? 21.719 7.297 6.48 1 93.5 22 GLY B C 1
ATOM 2382 O O . GLY B 1 22 ? 22.641 7.93 6.992 1 93.5 22 GLY B O 1
ATOM 2383 N N . TYR B 1 23 ? 20.422 7.625 6.719 1 93.94 23 TYR B N 1
ATOM 2384 C CA . TYR B 1 23 ? 20.047 8.742 7.578 1 93.94 23 TYR B CA 1
ATOM 2385 C C . TYR B 1 23 ? 19.516 8.242 8.922 1 93.94 23 TYR B C 1
ATOM 2387 O O . TYR B 1 23 ? 18.406 8.578 9.328 1 93.94 23 TYR B O 1
ATOM 2395 N N . ASP B 1 24 ? 20.375 7.625 9.688 1 94.19 24 ASP B N 1
ATOM 2396 C CA . ASP B 1 24 ? 20 6.934 10.922 1 94.19 24 ASP B CA 1
ATOM 2397 C C . ASP B 1 24 ? 19.5 7.918 11.977 1 94.19 24 ASP B C 1
ATOM 2399 O O . ASP B 1 24 ? 18.531 7.641 12.68 1 94.19 24 ASP B O 1
ATOM 2403 N N . GLU B 1 25 ? 20.141 8.984 12.039 1 91.12 25 GLU B N 1
ATOM 2404 C CA . GLU B 1 25 ? 19.766 9.961 13.062 1 91.12 25 GLU B CA 1
ATOM 2405 C C . GLU B 1 25 ? 18.375 10.539 12.805 1 91.12 25 GLU B C 1
ATOM 2407 O O . GLU B 1 25 ? 17.562 10.656 13.719 1 91.12 25 GLU B O 1
ATOM 2412 N N . VAL B 1 26 ? 18.141 10.875 11.586 1 91.31 26 VAL B N 1
ATOM 2413 C CA . VAL B 1 26 ? 16.844 11.406 11.211 1 91.31 26 VAL B CA 1
ATOM 2414 C C . VAL B 1 26 ? 15.766 10.352 11.453 1 91.31 26 VAL B C 1
ATOM 2416 O O . VAL B 1 26 ? 14.695 10.656 11.984 1 91.31 26 VAL B O 1
ATOM 2419 N N . ALA B 1 27 ? 16.078 9.094 11.109 1 94.25 27 ALA B N 1
ATOM 2420 C CA . ALA B 1 27 ? 15.164 7.98 11.312 1 94.25 27 ALA B CA 1
ATOM 2421 C C . ALA B 1 27 ? 14.797 7.836 12.789 1 94.25 27 ALA B C 1
ATOM 2423 O O . ALA B 1 27 ? 13.625 7.648 13.133 1 94.25 27 ALA B O 1
ATOM 2424 N N . ALA B 1 28 ? 15.781 7.953 13.594 1 92.69 28 ALA B N 1
ATOM 2425 C CA . ALA B 1 28 ? 15.562 7.836 15.031 1 92.69 28 ALA B CA 1
ATOM 2426 C C . ALA B 1 28 ? 14.625 8.93 15.531 1 92.69 28 ALA B C 1
ATOM 2428 O O . ALA B 1 28 ? 13.75 8.672 16.359 1 92.69 28 ALA B O 1
ATOM 2429 N N . GLY B 1 29 ? 14.812 10.102 15.07 1 89.75 29 GLY B N 1
ATOM 2430 C CA . GLY B 1 29 ? 13.938 11.211 15.43 1 89.75 29 GLY B CA 1
ATOM 2431 C C . GLY B 1 29 ? 12.492 10.984 15.008 1 89.75 29 GLY B C 1
ATOM 2432 O O . GLY B 1 29 ? 11.57 11.234 15.781 1 89.75 29 GLY B O 1
ATOM 2433 N N . VAL B 1 30 ? 12.297 10.492 13.828 1 91.44 30 VAL B N 1
ATOM 2434 C CA . VAL B 1 30 ? 10.977 10.211 13.289 1 91.44 30 VAL B CA 1
ATOM 2435 C C . VAL B 1 30 ? 10.281 9.156 14.148 1 91.44 30 VAL B C 1
ATOM 2437 O O . VAL B 1 30 ? 9.117 9.32 14.516 1 91.44 30 VAL B O 1
ATOM 2440 N N . LEU B 1 31 ? 11.016 8.094 14.469 1 93.94 31 LEU B N 1
ATOM 2441 C CA . LEU B 1 31 ? 10.461 7.008 15.266 1 93.94 31 LEU B CA 1
ATOM 2442 C C . LEU B 1 31 ? 10.062 7.5 16.656 1 93.94 31 LEU B C 1
ATOM 2444 O O . LEU B 1 31 ? 8.953 7.223 17.125 1 93.94 31 LEU B O 1
ATOM 2448 N N . LYS B 1 32 ? 10.93 8.203 17.219 1 90.81 32 LYS B N 1
ATOM 2449 C CA . LYS B 1 32 ? 10.688 8.688 18.578 1 90.81 32 LYS B CA 1
ATOM 2450 C C . LYS B 1 32 ? 9.469 9.617 18.625 1 90.81 32 LYS B C 1
ATOM 2452 O O . LYS B 1 32 ? 8.617 9.492 19.5 1 90.81 32 LYS B O 1
ATOM 2457 N N . SER B 1 33 ? 9.391 10.477 17.719 1 85.38 33 SER B N 1
ATOM 2458 C CA . SER B 1 33 ? 8.289 11.438 17.656 1 85.38 33 SER B CA 1
ATOM 2459 C C . SER B 1 33 ? 6.965 10.75 17.344 1 85.38 33 SER B C 1
ATOM 2461 O O . SER B 1 33 ? 5.922 11.125 17.875 1 85.38 33 SER B O 1
ATOM 2463 N N . GLY B 1 34 ? 7.039 9.727 16.562 1 87.19 34 GLY B N 1
ATOM 2464 C CA . GLY B 1 34 ? 5.805 9.117 16.078 1 87.19 34 GLY B CA 1
ATOM 2465 C C . GLY B 1 34 ? 5.367 7.93 16.922 1 87.19 34 GLY B C 1
ATOM 2466 O O . GLY B 1 34 ? 4.168 7.703 17.109 1 87.19 34 GLY B O 1
ATOM 2467 N N . LEU B 1 35 ? 6.344 7.16 17.391 1 90.56 35 LEU B N 1
ATOM 2468 C CA . LEU B 1 35 ? 5.996 5.891 18.016 1 90.56 35 LEU B CA 1
ATOM 2469 C C . LEU B 1 35 ? 6.473 5.852 19.453 1 90.56 35 LEU B C 1
ATOM 2471 O O . LEU B 1 35 ? 6.129 4.93 20.203 1 90.56 35 LEU B O 1
ATOM 2475 N N . GLY B 1 36 ? 7.211 6.816 19.859 1 89.62 36 GLY B N 1
ATOM 2476 C CA . GLY B 1 36 ? 7.824 6.77 21.172 1 89.62 36 GLY B CA 1
ATOM 2477 C C . GLY B 1 36 ? 9.047 5.875 21.234 1 89.62 36 GLY B C 1
ATOM 2478 O O . GLY B 1 36 ? 9.625 5.535 20.203 1 89.62 36 GLY B O 1
ATOM 2479 N N . GLU B 1 37 ? 9.453 5.535 22.406 1 90.38 37 GLU B N 1
ATOM 2480 C CA . GLU B 1 37 ? 10.641 4.707 22.609 1 90.38 37 GLU B CA 1
ATOM 2481 C C . GLU B 1 37 ? 10.328 3.232 22.359 1 90.38 37 GLU B C 1
ATOM 2483 O O . GLU B 1 37 ? 9.289 2.73 22.781 1 90.38 37 GLU B O 1
ATOM 2488 N N . LYS B 1 38 ? 11.195 2.617 21.625 1 91.75 38 LYS B N 1
ATOM 2489 C CA . LYS B 1 38 ? 11.07 1.191 21.344 1 91.75 38 LYS B CA 1
ATOM 2490 C C . LYS B 1 38 ? 12.352 0.446 21.703 1 91.75 38 LYS B C 1
ATOM 2492 O O . LYS B 1 38 ? 13.453 0.981 21.531 1 91.75 38 LYS B O 1
ATOM 2497 N N . SER B 1 39 ? 12.164 -0.756 22.125 1 92.25 39 SER B N 1
ATOM 2498 C CA . SER B 1 39 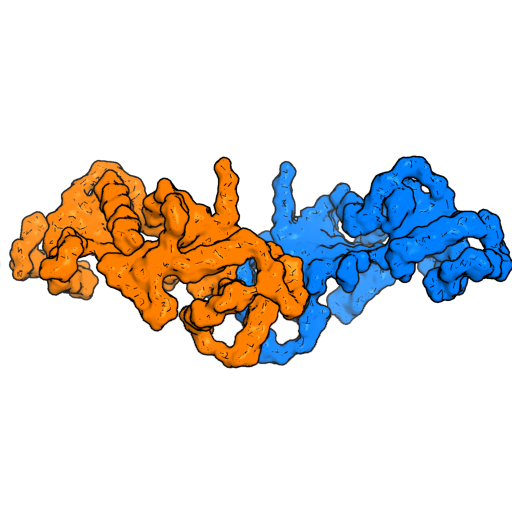? 13.328 -1.604 22.359 1 92.25 39 SER B CA 1
ATOM 2499 C C . SER B 1 39 ? 14 -2.01 21.062 1 92.25 39 SER B C 1
ATOM 2501 O O . SER B 1 39 ? 13.383 -1.929 19.984 1 92.25 39 SER B O 1
ATOM 2503 N N . GLU B 1 40 ? 15.219 -2.451 21.203 1 92.56 40 GLU B N 1
ATOM 2504 C CA . GLU B 1 40 ? 15.945 -2.91 20.016 1 92.56 40 GLU B CA 1
ATOM 2505 C C . GLU B 1 40 ? 15.219 -4.07 19.344 1 92.56 40 GLU B C 1
ATOM 2507 O O . GLU B 1 40 ? 15.148 -4.133 18.109 1 92.56 40 GLU B O 1
ATOM 2512 N N . ASN B 1 41 ? 14.734 -4.945 20.141 1 93.25 41 ASN B N 1
ATOM 2513 C CA . ASN B 1 41 ? 14 -6.078 19.594 1 93.25 41 ASN B CA 1
ATOM 2514 C C . ASN B 1 41 ? 12.727 -5.625 18.875 1 93.25 41 ASN B C 1
ATOM 2516 O O . ASN B 1 41 ? 12.422 -6.117 17.781 1 93.25 41 ASN B O 1
ATOM 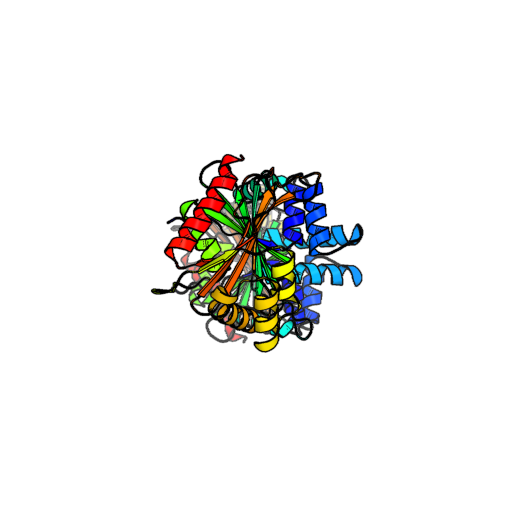2520 N N . ASP B 1 42 ? 12.07 -4.77 19.469 1 94.75 42 ASP B N 1
ATOM 2521 C CA . ASP B 1 42 ? 10.859 -4.25 18.844 1 94.75 42 ASP B CA 1
ATOM 2522 C C . ASP B 1 42 ? 11.188 -3.566 17.516 1 94.75 42 ASP B C 1
ATOM 2524 O O . ASP B 1 42 ? 10.445 -3.715 16.531 1 94.75 42 ASP B O 1
ATOM 2528 N N . LEU B 1 43 ? 12.258 -2.879 17.516 1 95.31 43 LEU B N 1
ATOM 2529 C CA . LEU B 1 43 ? 12.648 -2.154 16.312 1 95.31 43 LEU B CA 1
ATOM 2530 C C . LEU B 1 43 ? 12.961 -3.121 15.164 1 95.31 43 LEU B C 1
ATOM 2532 O O . LEU B 1 43 ? 12.648 -2.838 14.008 1 95.31 43 LEU B O 1
ATOM 2536 N N . GLN B 1 44 ? 13.562 -4.18 15.523 1 95.19 44 GLN B N 1
ATOM 2537 C CA . GLN B 1 44 ? 13.836 -5.188 14.508 1 95.19 44 GLN B CA 1
ATOM 2538 C C . GLN B 1 44 ? 12.547 -5.715 13.883 1 95.19 44 GLN B C 1
ATOM 2540 O O . GLN B 1 44 ? 12.461 -5.863 12.664 1 95.19 44 GLN B O 1
ATOM 2545 N N . VAL B 1 45 ? 11.617 -5.992 14.711 1 96 45 VAL B N 1
ATOM 2546 C CA . VAL B 1 45 ? 10.328 -6.492 14.25 1 96 45 VAL B CA 1
ATOM 2547 C C . VAL B 1 45 ? 9.625 -5.422 13.414 1 96 45 VAL B C 1
ATOM 2549 O O . VAL B 1 45 ? 9.055 -5.719 12.367 1 96 45 VAL B O 1
ATOM 2552 N N . VAL B 1 46 ? 9.703 -4.172 13.883 1 96.88 46 VAL B N 1
ATOM 2553 C CA . VAL B 1 46 ? 9.117 -3.041 13.18 1 96.88 46 VAL B CA 1
ATOM 2554 C C . VAL B 1 46 ? 9.711 -2.938 11.773 1 96.88 46 VAL B C 1
ATOM 2556 O O . VAL B 1 46 ? 8.977 -2.836 10.789 1 96.88 46 VAL B O 1
ATOM 2559 N N . PHE B 1 47 ? 10.977 -3.047 11.664 1 95.38 47 PHE B N 1
ATOM 2560 C CA . PHE B 1 47 ? 11.648 -2.852 10.383 1 95.38 47 PHE B CA 1
ATOM 2561 C C . PHE B 1 47 ? 11.391 -4.031 9.453 1 95.38 47 PHE B C 1
ATOM 2563 O O . PHE B 1 47 ? 11.258 -3.857 8.242 1 95.38 47 PHE B O 1
ATOM 2570 N N . GLU B 1 48 ? 11.344 -5.18 10.008 1 94.38 48 GLU B N 1
ATOM 2571 C CA . GLU B 1 48 ? 10.992 -6.34 9.195 1 94.38 48 GLU B CA 1
ATOM 2572 C C . GLU B 1 48 ? 9.594 -6.191 8.609 1 94.38 48 GLU B C 1
ATOM 2574 O O . GLU B 1 48 ? 9.391 -6.383 7.402 1 94.38 48 GLU B O 1
ATOM 2579 N N . THR B 1 49 ? 8.672 -5.84 9.398 1 96.44 49 THR B N 1
ATOM 2580 C CA . THR B 1 49 ? 7.293 -5.645 8.969 1 96.44 49 THR B CA 1
ATOM 2581 C C . THR B 1 49 ? 7.195 -4.52 7.945 1 96.44 49 THR B C 1
ATOM 2583 O O . THR B 1 49 ? 6.527 -4.664 6.918 1 96.44 49 THR B O 1
ATOM 2586 N N . ALA B 1 50 ? 7.875 -3.432 8.258 1 96.88 50 ALA B N 1
ATOM 2587 C CA . ALA B 1 50 ? 7.855 -2.279 7.355 1 96.88 50 ALA B CA 1
ATOM 2588 C C . ALA B 1 50 ? 8.469 -2.631 6.004 1 96.88 50 ALA B C 1
ATOM 2590 O O . ALA B 1 50 ? 8.031 -2.129 4.965 1 96.88 50 ALA B O 1
ATOM 2591 N N . SER B 1 51 ? 9.5 -3.447 6.047 1 95.44 51 SER B N 1
ATOM 2592 C CA . SER B 1 51 ? 10.133 -3.838 4.793 1 95.44 51 SER B CA 1
ATOM 2593 C C . SER B 1 51 ? 9.156 -4.59 3.893 1 95.44 51 SER B C 1
ATOM 2595 O O . SER B 1 51 ? 9.133 -4.375 2.678 1 95.44 51 SER B O 1
ATOM 2597 N N . HIS B 1 52 ? 8.375 -5.422 4.465 1 95.81 52 HIS B N 1
ATOM 2598 C CA . HIS B 1 52 ? 7.375 -6.152 3.699 1 95.81 52 HIS B CA 1
ATOM 2599 C C . HIS B 1 52 ? 6.297 -5.219 3.166 1 95.81 52 HIS B C 1
ATOM 2601 O O . HIS B 1 52 ? 5.828 -5.383 2.039 1 95.81 52 HIS B O 1
ATOM 2607 N N . SER B 1 53 ? 5.941 -4.293 3.971 1 97 53 SER B N 1
ATOM 2608 C CA . SER B 1 53 ? 4.973 -3.295 3.535 1 97 53 SER B CA 1
ATOM 2609 C C . SER B 1 53 ? 5.508 -2.475 2.367 1 97 53 SER B C 1
ATOM 2611 O O . SER B 1 53 ? 4.789 -2.211 1.403 1 97 53 SER B O 1
ATOM 2613 N N . LEU B 1 54 ? 6.75 -2.061 2.453 1 96.62 54 LEU B N 1
ATOM 2614 C CA . LEU B 1 54 ? 7.375 -1.306 1.371 1 96.62 54 LEU B CA 1
ATOM 2615 C C . LEU B 1 54 ? 7.434 -2.135 0.093 1 96.62 54 LEU B C 1
ATOM 2617 O O . LEU B 1 54 ? 7.285 -1.599 -1.008 1 96.62 54 LEU B O 1
ATOM 2621 N N . LEU B 1 55 ? 7.66 -3.402 0.247 1 94.44 55 LEU B N 1
ATOM 2622 C CA . LEU B 1 55 ? 7.641 -4.309 -0.899 1 94.44 55 LEU B CA 1
ATOM 2623 C C . LEU B 1 55 ? 6.262 -4.332 -1.55 1 94.44 55 LEU B C 1
ATOM 2625 O O . LEU B 1 55 ? 6.148 -4.281 -2.777 1 94.44 55 LEU B O 1
ATOM 2629 N N . SER B 1 56 ? 5.316 -4.383 -0.694 1 95.88 56 SER B N 1
ATOM 2630 C CA . SER B 1 56 ? 3.949 -4.453 -1.2 1 95.88 56 SER B CA 1
ATOM 2631 C C . SER B 1 56 ? 3.555 -3.156 -1.902 1 95.88 56 SER B C 1
ATOM 2633 O O . SER B 1 56 ? 2.658 -3.152 -2.75 1 95.88 56 SER B O 1
ATOM 2635 N N . LYS B 1 57 ? 4.227 -2.039 -1.564 1 95.44 57 LYS B N 1
ATOM 2636 C CA . LYS B 1 57 ? 3.988 -0.747 -2.201 1 95.44 57 LYS B CA 1
ATOM 2637 C C . LYS B 1 57 ? 4.867 -0.57 -3.436 1 95.44 57 LYS B C 1
ATOM 2639 O O . LYS B 1 57 ? 4.801 0.46 -4.109 1 95.44 57 LYS B O 1
ATOM 2644 N N . GLU B 1 58 ? 5.727 -1.573 -3.645 1 92.88 58 GLU B N 1
ATOM 2645 C CA . GLU B 1 58 ? 6.688 -1.544 -4.742 1 92.88 58 GLU B CA 1
ATOM 2646 C C . GLU B 1 58 ? 7.664 -0.385 -4.59 1 92.88 58 GLU B C 1
ATOM 2648 O O . GLU B 1 58 ? 8.125 0.179 -5.582 1 92.88 58 GLU B O 1
ATOM 2653 N N . LEU B 1 59 ? 7.809 0.049 -3.355 1 95.38 59 LEU B N 1
ATOM 2654 C CA . LEU B 1 59 ? 8.812 1.057 -3.049 1 95.38 59 LEU B CA 1
ATOM 2655 C C . LEU B 1 59 ? 10.156 0.404 -2.721 1 95.38 59 LEU B C 1
ATOM 2657 O O . LEU B 1 59 ? 11.203 1.041 -2.832 1 95.38 59 LEU B O 1
ATOM 2661 N N . LEU B 1 60 ? 10.047 -0.809 -2.211 1 93.5 60 LEU B N 1
ATOM 2662 C CA . LEU B 1 60 ? 11.172 -1.729 -2.143 1 93.5 60 LEU B CA 1
ATOM 2663 C C . LEU B 1 60 ? 11.086 -2.779 -3.246 1 93.5 60 LEU B C 1
ATOM 2665 O O . LEU B 1 60 ? 10.07 -3.455 -3.387 1 93.5 60 LEU B O 1
ATOM 2669 N N . LEU B 1 61 ? 12.023 -2.926 -4 1 88.31 61 LEU B N 1
ATOM 2670 C CA . LEU B 1 61 ? 11.961 -3.727 -5.219 1 88.31 61 LEU B CA 1
ATOM 2671 C C . LEU B 1 61 ? 12.461 -5.145 -4.965 1 88.31 61 LEU B C 1
ATOM 2673 O O . LEU B 1 61 ? 12.273 -6.031 -5.801 1 88.31 61 LEU B O 1
ATOM 2677 N N . GLY B 1 62 ? 13.039 -5.473 -3.908 1 81.94 62 GLY B N 1
ATOM 2678 C CA . GLY B 1 62 ? 13.516 -6.809 -3.582 1 81.94 62 GLY B CA 1
ATOM 2679 C C . GLY B 1 62 ? 14 -6.938 -2.15 1 81.94 62 GLY B C 1
ATOM 2680 O O . GLY B 1 62 ? 14.148 -5.934 -1.448 1 81.94 62 GLY B O 1
ATOM 2681 N N . ILE B 1 63 ? 14.016 -8.086 -1.625 1 67.88 63 ILE B N 1
ATOM 2682 C CA . ILE B 1 63 ? 14.477 -8.328 -0.261 1 67.88 63 ILE B CA 1
ATOM 2683 C C . ILE B 1 63 ? 15.906 -8.852 -0.285 1 67.88 63 ILE B C 1
ATOM 2685 O O . ILE B 1 63 ? 16.125 -10.062 -0.336 1 67.88 63 ILE B O 1
ATOM 2689 N N . ASN B 1 64 ? 16.656 -8.414 -1.188 1 62.25 64 ASN B N 1
ATOM 2690 C CA . ASN B 1 64 ? 18.031 -8.906 -1.152 1 62.25 64 ASN B CA 1
ATOM 2691 C C . ASN B 1 64 ? 18.766 -8.406 0.087 1 62.25 64 ASN B C 1
ATOM 2693 O O . ASN B 1 64 ? 19.016 -7.207 0.226 1 62.25 64 ASN B O 1
ATOM 2697 N N . GLU B 1 65 ? 18.875 -9.25 1.027 1 58.72 65 GLU B N 1
ATOM 2698 C CA . GLU B 1 65 ? 19.469 -8.977 2.332 1 58.72 65 GLU B CA 1
ATOM 2699 C C . GLU B 1 65 ? 20.828 -8.289 2.188 1 58.72 65 GLU B C 1
ATOM 2701 O O . GLU B 1 65 ? 21.219 -7.496 3.047 1 58.72 65 GLU B O 1
ATOM 2706 N N . GLU B 1 66 ? 21.516 -8.594 1.104 1 58.22 66 GLU B N 1
ATOM 2707 C CA . GLU B 1 66 ? 22.875 -8.07 1.078 1 58.22 66 GLU B CA 1
ATOM 2708 C C . GLU B 1 66 ? 22.875 -6.555 0.883 1 58.22 66 GLU B C 1
ATOM 2710 O O . GLU B 1 66 ? 23.719 -5.852 1.441 1 58.22 66 GLU B O 1
ATOM 2715 N N . ASN B 1 67 ? 21.875 -6.086 0.155 1 66 67 ASN B N 1
ATOM 2716 C CA . ASN B 1 67 ? 21.906 -4.633 0.009 1 66 67 ASN B CA 1
ATOM 2717 C C . ASN B 1 67 ? 20.5 -4.062 -0.167 1 66 67 ASN B C 1
ATOM 2719 O O . ASN B 1 67 ? 20.109 -3.668 -1.271 1 66 67 ASN B O 1
ATOM 2723 N N . LEU B 1 68 ? 19.797 -3.98 0.884 1 70.19 68 LEU B N 1
ATOM 2724 C CA . LEU B 1 68 ? 18.422 -3.52 0.873 1 70.19 68 LEU B CA 1
ATOM 2725 C C . LEU B 1 68 ? 18.328 -2.084 0.362 1 70.19 68 LEU B C 1
ATOM 2727 O O . LEU B 1 68 ? 17.375 -1.728 -0.335 1 70.19 68 LEU B O 1
ATOM 2731 N N . ALA B 1 69 ? 19.344 -1.292 0.624 1 71.56 69 ALA B N 1
ATOM 2732 C CA . ALA B 1 69 ? 19.344 0.102 0.187 1 71.56 69 ALA B CA 1
ATOM 2733 C C . ALA B 1 69 ? 19.281 0.2 -1.334 1 71.56 69 ALA B C 1
ATOM 2735 O O . ALA B 1 69 ? 18.641 1.094 -1.881 1 71.56 69 ALA B O 1
ATOM 2736 N N . GLU B 1 70 ? 19.859 -0.764 -1.945 1 75.88 70 GLU B N 1
ATOM 2737 C CA . GLU B 1 70 ? 19.891 -0.766 -3.404 1 75.88 70 GLU B CA 1
ATOM 2738 C C . GLU B 1 70 ? 18.562 -1.22 -3.99 1 75.88 70 GLU B C 1
ATOM 2740 O O . GLU B 1 70 ? 18.312 -1.035 -5.18 1 75.88 70 GLU B O 1
ATOM 2745 N N . SER B 1 71 ? 17.781 -1.542 -3.033 1 86.19 71 SER B N 1
ATOM 2746 C CA . SER B 1 71 ? 16.516 -2.102 -3.512 1 86.19 71 SER B CA 1
ATOM 2747 C C . SER B 1 71 ? 15.391 -1.08 -3.418 1 86.19 71 SER B C 1
ATOM 2749 O O . SER B 1 71 ? 14.258 -1.362 -3.814 1 86.19 71 SER B O 1
ATOM 2751 N N . LEU B 1 72 ? 15.734 0.095 -2.943 1 92.31 72 LEU B N 1
ATOM 2752 C CA . LEU B 1 72 ? 14.703 1.131 -2.922 1 92.31 72 LEU B CA 1
ATOM 2753 C C . LEU B 1 72 ? 14.422 1.639 -4.332 1 92.31 72 LEU B C 1
ATOM 2755 O O . LEU B 1 72 ? 15.336 1.816 -5.133 1 92.31 72 LEU B O 1
ATOM 2759 N N . HIS B 1 73 ? 13.164 1.838 -4.574 1 93.31 73 HIS B N 1
ATOM 2760 C CA . HIS B 1 73 ? 12.805 2.467 -5.84 1 93.31 73 HIS B CA 1
ATOM 2761 C C . HIS B 1 73 ? 13.531 3.793 -6.023 1 93.31 73 HIS B C 1
ATOM 2763 O O . HIS B 1 73 ? 13.547 4.629 -5.113 1 93.31 73 HIS B O 1
ATOM 2769 N N . PRO B 1 74 ? 14.109 4.055 -7.176 1 91.75 74 PRO B N 1
ATOM 2770 C CA . PRO B 1 74 ? 14.984 5.215 -7.363 1 91.75 74 PRO B CA 1
ATOM 2771 C C . PRO B 1 74 ? 14.281 6.539 -7.07 1 91.75 74 PRO B C 1
ATOM 2773 O O . PRO B 1 74 ? 14.852 7.414 -6.418 1 91.75 74 PRO B O 1
ATOM 2776 N N . ILE B 1 75 ? 13.07 6.684 -7.523 1 89.75 75 ILE B N 1
ATOM 2777 C CA . ILE B 1 75 ? 12.336 7.922 -7.305 1 89.75 75 ILE B CA 1
ATOM 2778 C C . ILE B 1 75 ? 12.062 8.102 -5.816 1 89.75 75 ILE B C 1
ATOM 2780 O O . ILE B 1 75 ? 12.141 9.219 -5.293 1 89.75 75 ILE B O 1
ATOM 2784 N N . PHE B 1 76 ? 11.812 7.02 -5.207 1 94.12 76 PHE B N 1
ATOM 2785 C CA . PHE B 1 76 ? 11.547 7.027 -3.773 1 94.12 76 PHE B CA 1
ATOM 2786 C C . PHE B 1 76 ? 12.805 7.402 -2.994 1 94.12 76 PHE B C 1
ATOM 2788 O O . PHE B 1 76 ? 12.75 8.234 -2.09 1 94.12 76 PHE B O 1
ATOM 2795 N N . LYS B 1 77 ? 13.883 6.828 -3.365 1 93.81 77 LYS B N 1
ATOM 2796 C CA . LYS B 1 77 ? 15.172 7.156 -2.748 1 93.81 77 LYS B CA 1
ATOM 2797 C C . LYS B 1 77 ? 15.492 8.641 -2.904 1 93.81 77 LYS B C 1
ATOM 2799 O O . LYS B 1 77 ? 15.938 9.289 -1.954 1 93.81 77 LYS B O 1
ATOM 2804 N N . GLN B 1 78 ? 15.25 9.125 -4.008 1 92.12 78 GLN B N 1
ATOM 2805 C CA . GLN B 1 78 ? 15.492 10.539 -4.277 1 92.12 78 GLN B CA 1
ATOM 2806 C C . GLN B 1 78 ? 14.633 11.43 -3.383 1 92.12 78 GLN B C 1
ATOM 2808 O O . GLN B 1 78 ? 15.102 12.445 -2.877 1 92.12 78 GLN B O 1
ATOM 2813 N N . MET B 1 79 ? 13.469 11.07 -3.166 1 93.56 79 MET B N 1
ATOM 2814 C CA . MET B 1 79 ? 12.57 11.844 -2.316 1 93.56 79 MET B CA 1
ATOM 2815 C C . MET B 1 79 ? 13.07 11.867 -0.875 1 93.56 79 MET B C 1
ATOM 2817 O O . MET B 1 79 ? 12.992 12.898 -0.203 1 93.56 79 MET B O 1
ATOM 2821 N N . MET B 1 80 ? 13.578 10.727 -0.435 1 94.69 80 MET B N 1
ATOM 2822 C CA . MET B 1 80 ? 14.141 10.672 0.912 1 94.69 80 MET B CA 1
ATOM 2823 C C . MET B 1 80 ? 15.352 11.594 1.036 1 94.69 80 MET B C 1
ATOM 2825 O O . MET B 1 80 ? 15.492 12.305 2.035 1 94.69 80 MET B O 1
ATOM 2829 N N . ASP B 1 81 ? 16.141 11.633 0.006 1 93.62 81 ASP B N 1
ATOM 2830 C CA . ASP B 1 81 ? 17.297 12.508 -0.002 1 93.62 81 ASP B CA 1
ATOM 2831 C C . ASP B 1 81 ? 16.891 13.977 0.058 1 93.62 81 ASP B C 1
ATOM 2833 O O . ASP B 1 81 ? 17.453 14.758 0.819 1 93.62 81 ASP B O 1
ATOM 2837 N N . LEU B 1 82 ? 15.914 14.289 -0.722 1 92.19 82 LEU B N 1
ATOM 2838 C CA . LEU B 1 82 ? 15.422 15.656 -0.749 1 92.19 82 LEU B CA 1
ATOM 2839 C C . LEU B 1 82 ? 14.828 16.047 0.602 1 92.19 82 LEU B C 1
ATOM 2841 O O . LEU B 1 82 ? 15.055 17.156 1.085 1 92.19 82 LEU B O 1
ATOM 2845 N N . PHE B 1 83 ? 14.195 15.164 1.166 1 93.56 83 PHE B N 1
ATOM 2846 C CA . PHE B 1 83 ? 13.562 15.367 2.467 1 93.56 83 PHE B CA 1
ATOM 2847 C C . PHE B 1 83 ? 14.609 15.695 3.525 1 93.56 83 PHE B C 1
ATOM 2849 O O . PHE B 1 83 ? 14.453 16.656 4.281 1 93.56 83 PHE B O 1
ATOM 2856 N N . VAL B 1 84 ? 15.664 14.969 3.535 1 92.19 84 VAL B N 1
ATOM 2857 C CA . VAL B 1 84 ? 16.672 15.117 4.574 1 92.19 84 VAL B CA 1
ATOM 2858 C C . VAL B 1 84 ? 17.562 16.328 4.27 1 92.19 84 VAL B C 1
ATOM 2860 O O . VAL B 1 84 ? 18.016 17.016 5.188 1 92.19 84 VAL B O 1
ATOM 2863 N N . GLN B 1 85 ? 17.734 16.672 3.092 1 89.06 85 GLN B N 1
ATOM 2864 C CA . GLN B 1 85 ? 18.688 17.703 2.705 1 89.06 85 GLN B CA 1
ATOM 2865 C C . GLN B 1 85 ? 18.047 19.078 2.764 1 89.06 85 GLN B C 1
ATOM 2867 O O . GLN B 1 85 ? 18.75 20.094 2.752 1 89.06 85 GLN B O 1
ATOM 2872 N N . SER B 1 86 ? 16.812 19.094 2.727 1 89.38 86 SER B N 1
ATOM 2873 C CA . SER B 1 86 ? 16.141 20.391 2.822 1 89.38 86 SER B CA 1
ATOM 2874 C C . SER B 1 86 ? 16.469 21.078 4.145 1 89.38 86 SER B C 1
ATOM 2876 O O . SER B 1 86 ? 16.391 20.469 5.207 1 89.38 86 SER B O 1
ATOM 2878 N N . THR B 1 87 ? 16.766 22.328 4.117 1 86.25 87 THR B N 1
ATOM 2879 C CA . THR B 1 87 ? 17.172 23.047 5.324 1 86.25 87 THR B CA 1
ATOM 2880 C C . THR B 1 87 ? 16.125 24.094 5.711 1 86.25 87 THR B C 1
ATOM 2882 O O . THR B 1 87 ? 16.203 24.703 6.781 1 86.25 87 THR B O 1
ATOM 2885 N N . LYS B 1 88 ? 15.211 24.344 4.867 1 87.81 88 LYS B N 1
ATOM 2886 C CA . LYS B 1 88 ? 14.141 25.297 5.148 1 87.81 88 LYS B CA 1
ATOM 2887 C C . LYS B 1 88 ? 12.773 24.672 4.91 1 87.81 88 LYS B C 1
ATOM 2889 O O . LYS B 1 88 ? 12.602 23.875 3.982 1 87.81 88 LYS B O 1
ATOM 2894 N N . MET B 1 89 ? 11.891 25.078 5.789 1 91 89 MET B N 1
ATOM 2895 C CA . MET B 1 89 ? 10.555 24.531 5.613 1 91 89 MET B CA 1
ATOM 2896 C C . MET B 1 89 ? 9.492 25.516 6.09 1 91 89 MET B C 1
ATOM 2898 O O . MET B 1 89 ? 9.758 26.359 6.953 1 91 89 MET B O 1
ATOM 2902 N N . ILE B 1 90 ? 8.422 25.438 5.41 1 92.38 90 ILE B N 1
ATOM 2903 C CA . ILE B 1 90 ? 7.203 26.078 5.891 1 92.38 90 ILE B CA 1
ATOM 2904 C C . ILE B 1 90 ? 6.297 25.031 6.543 1 92.38 90 ILE B C 1
ATOM 2906 O O . ILE B 1 90 ? 6.043 23.969 5.965 1 92.38 90 ILE B O 1
ATOM 2910 N N . ARG B 1 91 ? 5.871 25.312 7.691 1 93 91 ARG B N 1
ATOM 2911 C CA . ARG B 1 91 ? 5.02 24.391 8.438 1 93 91 ARG B CA 1
ATOM 2912 C C . ARG B 1 91 ? 3.66 25.016 8.734 1 93 91 ARG B C 1
ATOM 2914 O O . ARG B 1 91 ? 3.582 26.141 9.219 1 93 91 ARG B O 1
ATOM 2921 N N . CYS B 1 92 ? 2.662 24.312 8.391 1 94.88 92 CYS B N 1
ATOM 2922 C CA . CYS B 1 92 ? 1.292 24.703 8.719 1 94.88 92 CYS B CA 1
ATOM 2923 C C . CYS B 1 92 ? 0.649 23.672 9.648 1 94.88 92 CYS B C 1
ATOM 2925 O O . CYS B 1 92 ? 0.843 22.469 9.477 1 94.88 92 CYS B O 1
ATOM 2927 N N . ASN B 1 93 ? 0.011 24.109 10.609 1 93.62 93 ASN B N 1
ATOM 2928 C CA . ASN B 1 93 ? -0.705 23.219 11.508 1 93.62 93 ASN B CA 1
ATOM 2929 C C . ASN B 1 93 ? -2.131 23.688 11.766 1 93.62 93 ASN B C 1
ATOM 2931 O O . ASN B 1 93 ? -2.379 24.906 11.828 1 93.62 93 ASN B O 1
ATOM 2935 N N . LYS B 1 94 ? -2.996 22.781 11.898 1 91.69 94 LYS B N 1
ATOM 2936 C CA . LYS B 1 94 ? -4.379 23.062 12.281 1 91.69 94 LYS B CA 1
ATOM 2937 C C . LYS B 1 94 ? -4.98 21.906 13.062 1 91.69 94 LYS B C 1
ATOM 2939 O O . LYS B 1 94 ? -4.469 20.781 13.016 1 91.69 94 LYS B O 1
ATOM 2944 N N . GLU B 1 95 ? -5.996 22.203 13.773 1 86.69 95 GLU B N 1
ATOM 2945 C CA . GLU B 1 95 ? -6.738 21.156 14.469 1 86.69 95 GLU B CA 1
ATOM 2946 C C . GLU B 1 95 ? -8.039 20.828 13.742 1 86.69 95 GLU B C 1
ATOM 2948 O O . GLU B 1 95 ? -8.758 21.719 13.305 1 86.69 95 GLU B O 1
ATOM 2953 N N . ALA B 1 96 ? -8.156 19.578 13.453 1 76.12 96 ALA B N 1
ATOM 2954 C CA . ALA B 1 96 ? -9.391 19.109 12.844 1 76.12 96 ALA B CA 1
ATOM 2955 C C . ALA B 1 96 ? -9.906 17.844 13.539 1 76.12 96 ALA B C 1
ATOM 2957 O O . ALA B 1 96 ? -9.164 16.875 13.68 1 76.12 96 ALA B O 1
ATOM 2958 N N . ASN B 1 97 ? -11.156 17.891 13.922 1 73.62 97 ASN B N 1
ATOM 2959 C CA . ASN B 1 97 ? -11.82 16.75 14.539 1 73.62 97 ASN B CA 1
ATOM 2960 C C . ASN B 1 97 ? -11.016 16.188 15.703 1 73.62 97 ASN B C 1
ATOM 2962 O O . ASN B 1 97 ? -10.82 14.984 15.812 1 73.62 97 ASN B O 1
ATOM 2966 N N . GLY B 1 98 ? -10.383 17.062 16.359 1 74.56 98 GLY B N 1
ATOM 2967 C CA . GLY B 1 98 ? -9.672 16.656 17.562 1 74.56 98 GLY B CA 1
ATOM 2968 C C . GLY B 1 98 ? -8.258 16.188 17.297 1 74.56 98 GLY B C 1
ATOM 2969 O O . GLY B 1 98 ? -7.551 15.773 18.219 1 74.56 98 GLY B O 1
ATOM 2970 N N . ALA B 1 99 ? -7.902 16.156 16.109 1 75.38 99 ALA B N 1
ATOM 2971 C CA . ALA B 1 99 ? -6.547 15.734 15.773 1 75.38 99 ALA B CA 1
ATOM 2972 C C . ALA B 1 99 ? -5.777 16.859 15.078 1 75.38 99 ALA B C 1
ATOM 2974 O O . ALA B 1 99 ? -6.379 17.719 14.445 1 75.38 99 ALA B O 1
ATOM 2975 N N . GLU B 1 100 ? -4.527 16.828 15.289 1 83.88 100 GLU B N 1
ATOM 2976 C CA . GLU B 1 100 ? -3.67 17.812 14.648 1 83.88 100 GLU B CA 1
ATOM 2977 C C . GLU B 1 100 ? -3.273 17.375 13.242 1 83.88 100 GLU B C 1
ATOM 2979 O O . GLU B 1 100 ? -2.959 16.203 13.016 1 83.88 100 GLU B O 1
ATOM 2984 N N . GLU B 1 101 ? -3.432 18.25 12.32 1 89.06 101 GLU B N 1
ATOM 2985 C CA . GLU B 1 101 ? -2.945 18.047 10.961 1 89.06 101 GLU B CA 1
ATOM 2986 C C . GLU B 1 101 ? -1.782 18.984 10.641 1 89.06 101 GLU B C 1
ATOM 2988 O O . GLU B 1 101 ? -1.783 20.141 11.055 1 89.06 101 GLU B O 1
ATOM 2993 N N . VAL B 1 102 ? -0.844 18.406 9.992 1 93.31 102 VAL B N 1
ATOM 2994 C CA . VAL B 1 102 ? 0.349 19.203 9.719 1 93.31 102 VAL B CA 1
ATOM 2995 C C . VAL B 1 102 ? 0.7 19.109 8.234 1 93.31 102 VAL B C 1
ATOM 2997 O O . VAL B 1 102 ? 0.655 18.031 7.641 1 93.31 102 VAL B O 1
ATOM 3000 N N . LEU B 1 103 ? 0.96 20.25 7.672 1 95.81 103 LEU B N 1
ATOM 3001 C CA . LEU B 1 103 ? 1.506 20.375 6.324 1 95.81 103 LEU B CA 1
ATOM 3002 C C . LEU B 1 103 ? 2.885 21.031 6.352 1 95.81 103 LEU B C 1
ATOM 3004 O O . LEU B 1 103 ? 3.049 22.125 6.902 1 95.81 103 LEU B O 1
ATOM 3008 N N . MET B 1 104 ? 3.795 20.328 5.824 1 95.25 104 MET B N 1
ATOM 3009 C CA . MET B 1 104 ? 5.148 20.875 5.723 1 95.25 104 MET B CA 1
ATOM 3010 C C . MET B 1 104 ? 5.582 20.984 4.266 1 95.25 104 MET B C 1
ATOM 3012 O O . MET B 1 104 ? 5.344 20.062 3.475 1 95.25 104 MET B O 1
ATOM 3016 N N . LEU B 1 105 ? 6.164 22.078 3.994 1 95 105 LEU B N 1
ATOM 3017 C CA . LEU B 1 105 ? 6.73 22.297 2.67 1 95 105 LEU B CA 1
ATOM 3018 C C . LEU B 1 105 ? 8.242 22.5 2.756 1 95 105 LEU B C 1
ATOM 3020 O O . LEU B 1 105 ? 8.703 23.578 3.148 1 95 105 LEU B O 1
ATOM 3024 N N . HIS B 1 106 ? 8.953 21.516 2.389 1 93.38 106 HIS B N 1
ATOM 3025 C CA . HIS B 1 106 ? 10.414 21.578 2.377 1 93.38 106 HIS B CA 1
ATOM 3026 C C . HIS B 1 106 ? 10.922 22.25 1.104 1 93.38 106 HIS B C 1
ATOM 3028 O O . HIS B 1 106 ? 10.672 21.766 -0.001 1 93.38 106 HIS B O 1
ATOM 3034 N N . ARG B 1 107 ? 11.625 23.25 1.294 1 90.31 107 ARG B N 1
ATOM 3035 C CA . ARG B 1 107 ? 12.141 23.984 0.138 1 90.31 107 ARG B CA 1
ATOM 3036 C C . ARG B 1 107 ? 13.25 23.203 -0.547 1 90.31 107 ARG B C 1
ATOM 3038 O O . ARG B 1 107 ? 14.172 22.719 0.113 1 90.31 107 ARG B O 1
ATOM 3045 N N . LEU B 1 108 ? 13.078 23.078 -1.785 1 90.12 108 LEU B N 1
ATOM 3046 C CA . LEU B 1 108 ? 14.078 22.391 -2.596 1 90.12 108 LEU B CA 1
ATOM 3047 C C . LEU B 1 108 ? 14.805 23.375 -3.512 1 90.12 108 LEU B C 1
ATOM 3049 O O . LEU B 1 108 ? 14.359 24.5 -3.693 1 90.12 108 LEU B O 1
ATOM 3053 N N . PRO B 1 109 ? 15.992 22.844 -3.977 1 81.81 109 PRO B N 1
ATOM 3054 C CA . PRO B 1 109 ? 16.609 23.672 -5.008 1 81.81 109 PRO B CA 1
ATOM 3055 C C . PRO B 1 109 ? 15.719 23.875 -6.227 1 81.81 109 PRO B C 1
ATOM 3057 O O . PRO B 1 109 ? 15.008 22.953 -6.633 1 81.81 109 PRO B O 1
ATOM 3060 N N . GLY B 1 110 ? 15.609 25.125 -6.648 1 79 110 GLY B N 1
ATOM 3061 C CA . GLY B 1 110 ? 14.781 25.438 -7.805 1 79 110 GLY B CA 1
ATOM 3062 C C . GLY B 1 110 ? 13.391 25.906 -7.434 1 79 110 GLY B C 1
ATOM 3063 O O . GLY B 1 110 ? 13.219 26.609 -6.43 1 79 110 GLY B O 1
ATOM 3064 N N . ASP B 1 111 ? 12.453 25.594 -8.281 1 83.88 111 ASP B N 1
ATOM 3065 C CA . ASP B 1 111 ? 11.094 26.109 -8.109 1 83.88 111 ASP B CA 1
ATOM 3066 C C . ASP B 1 111 ? 10.148 25 -7.648 1 83.88 111 ASP B C 1
ATOM 3068 O O . ASP B 1 111 ? 9.023 24.906 -8.148 1 83.88 111 ASP B O 1
ATOM 3072 N N . GLU B 1 112 ? 10.75 24.125 -6.758 1 89.81 112 GLU B N 1
ATOM 3073 C CA . GLU B 1 112 ? 9.906 23.047 -6.258 1 89.81 112 GLU B CA 1
ATOM 3074 C C . GLU B 1 112 ? 10.023 22.906 -4.742 1 89.81 112 GLU B C 1
ATOM 3076 O O . GLU B 1 112 ? 10.961 23.438 -4.137 1 89.81 112 GLU B O 1
ATOM 3081 N N . SER B 1 113 ? 9.016 22.359 -4.199 1 93.56 113 SER B N 1
ATOM 3082 C CA . SER B 1 113 ? 9.016 22 -2.781 1 93.56 113 SER B CA 1
ATOM 3083 C C . SER B 1 113 ? 8.516 20.578 -2.562 1 93.56 113 SER B C 1
ATOM 3085 O O . SER B 1 113 ? 7.699 20.078 -3.332 1 93.56 113 SER B O 1
ATOM 3087 N N . LEU B 1 114 ? 9.062 19.969 -1.587 1 95.5 114 LEU B N 1
ATOM 3088 C CA . LEU B 1 114 ? 8.531 18.688 -1.149 1 95.5 114 LEU B CA 1
ATOM 3089 C C . LEU B 1 114 ? 7.41 18.875 -0.134 1 95.5 114 LEU B C 1
ATOM 3091 O O . LEU B 1 114 ? 7.641 19.391 0.959 1 95.5 114 LEU B O 1
ATOM 3095 N N . LYS B 1 115 ? 6.273 18.547 -0.586 1 96.56 115 LYS B N 1
ATOM 3096 C CA . LYS B 1 115 ? 5.113 18.562 0.3 1 96.56 115 LYS B CA 1
ATOM 3097 C C . LYS B 1 115 ? 5.078 17.344 1.199 1 96.56 115 LYS B C 1
ATOM 3099 O O . LYS B 1 115 ? 5.18 16.203 0.717 1 96.56 115 LYS B O 1
ATOM 3104 N N . HIS B 1 116 ? 4.961 17.516 2.428 1 95.94 116 HIS B N 1
ATOM 3105 C CA . HIS B 1 116 ? 4.91 16.5 3.461 1 95.94 116 HIS B CA 1
ATOM 3106 C C . HIS B 1 116 ? 3.73 16.719 4.402 1 95.94 116 HIS B C 1
ATOM 3108 O O . HIS B 1 116 ? 3.727 17.656 5.191 1 95.94 116 HIS B O 1
ATOM 3114 N N . GLU B 1 117 ? 2.756 15.883 4.289 1 94.94 117 GLU B N 1
ATOM 3115 C CA . GLU B 1 117 ? 1.585 15.953 5.16 1 94.94 117 GLU B CA 1
ATOM 3116 C C . GLU B 1 117 ? 1.567 14.789 6.152 1 94.94 117 GLU B C 1
ATOM 3118 O O . GLU B 1 117 ? 1.884 13.656 5.793 1 94.94 117 GLU B O 1
ATOM 3123 N N . VAL B 1 118 ? 1.257 15.117 7.328 1 92.5 118 VAL B N 1
ATOM 3124 C CA . VAL B 1 118 ? 1.14 14.086 8.359 1 92.5 118 VAL B CA 1
ATOM 3125 C C . VAL B 1 118 ? -0.321 13.945 8.781 1 92.5 118 VAL B C 1
ATOM 3127 O O . VAL B 1 118 ? -0.967 14.93 9.148 1 92.5 118 VAL B O 1
ATOM 3130 N N . LYS B 1 119 ? -0.776 12.734 8.672 1 86.69 119 LYS B N 1
ATOM 3131 C CA . LYS B 1 119 ? -2.145 12.406 9.055 1 86.69 119 LYS B CA 1
ATOM 3132 C C . LYS B 1 119 ? -2.166 11.344 10.156 1 86.69 119 LYS B C 1
ATOM 3134 O O . LYS B 1 119 ? -1.357 10.414 10.141 1 86.69 119 LYS B O 1
ATOM 3139 N N . HIS B 1 120 ? -3.016 11.43 11.102 1 83.5 120 HIS B N 1
ATOM 3140 C CA . HIS B 1 120 ? -3.205 10.484 12.195 1 83.5 120 HIS B CA 1
ATOM 3141 C C . HIS B 1 120 ? -1.917 10.289 12.984 1 83.5 120 HIS B C 1
ATOM 3143 O O . HIS B 1 120 ? -1.683 9.219 13.547 1 83.5 120 HIS B O 1
ATOM 3149 N N . ASP B 1 121 ? -1.056 11.156 12.828 1 85.31 121 ASP B N 1
ATOM 3150 C CA . ASP B 1 121 ? 0.202 11.211 13.57 1 85.31 121 ASP B CA 1
ATOM 3151 C C . ASP B 1 121 ? 1.155 10.109 13.109 1 85.31 121 ASP B C 1
ATOM 3153 O O . ASP B 1 121 ? 2.295 10.031 13.578 1 85.31 121 ASP B O 1
ATOM 3157 N N . VAL B 1 122 ? 0.672 9.219 12.164 1 91.44 122 VAL B N 1
ATOM 3158 C CA . VAL B 1 122 ? 1.55 8.102 11.844 1 91.44 122 VAL B CA 1
ATOM 3159 C C . VAL B 1 122 ? 1.651 7.941 10.328 1 91.44 122 VAL B C 1
ATOM 3161 O O . VAL B 1 122 ? 2.41 7.105 9.836 1 91.44 122 VAL B O 1
ATOM 3164 N N . VAL B 1 123 ? 0.921 8.688 9.57 1 94.12 123 VAL B N 1
ATOM 3165 C CA . VAL B 1 123 ? 0.958 8.57 8.117 1 94.12 123 VAL B CA 1
ATOM 3166 C C . VAL B 1 123 ? 1.625 9.805 7.512 1 94.12 123 VAL B C 1
ATOM 3168 O O . VAL B 1 123 ? 1.245 10.938 7.82 1 94.12 123 VAL B O 1
ATOM 3171 N N . HIS B 1 124 ? 2.541 9.617 6.719 1 96 124 HIS B N 1
ATOM 3172 C CA . HIS B 1 124 ? 3.289 10.656 6.031 1 96 124 HIS B CA 1
ATOM 3173 C C . HIS B 1 124 ? 3.049 10.609 4.527 1 96 124 HIS B C 1
ATOM 3175 O O . HIS B 1 124 ? 3.297 9.586 3.887 1 96 124 HIS B O 1
ATOM 3181 N N . GLU B 1 125 ? 2.594 11.656 3.98 1 96.38 125 GLU B N 1
ATOM 3182 C CA . GLU B 1 125 ? 2.365 11.75 2.543 1 96.38 125 GLU B CA 1
ATOM 3183 C C . GLU B 1 125 ? 3.307 12.766 1.899 1 96.38 125 GLU B C 1
ATOM 3185 O O . GLU B 1 125 ? 3.402 13.906 2.354 1 96.38 125 GLU B O 1
ATOM 3190 N N . PHE B 1 126 ? 3.939 12.258 0.849 1 96.5 126 PHE B N 1
ATOM 3191 C CA . PHE B 1 126 ? 4.914 13.102 0.167 1 96.5 126 PHE B CA 1
ATOM 3192 C C . PHE B 1 126 ? 4.512 13.328 -1.285 1 96.5 126 PHE B C 1
ATOM 3194 O O . PHE B 1 126 ? 4.02 12.414 -1.948 1 96.5 126 PHE B O 1
ATOM 3201 N N . SER B 1 127 ? 4.723 14.508 -1.75 1 95.19 127 SER B N 1
ATOM 3202 C CA . SER B 1 127 ? 4.602 14.844 -3.164 1 95.19 127 SER B CA 1
ATOM 3203 C C . SER B 1 127 ? 5.434 16.078 -3.51 1 95.19 127 SER B C 1
ATOM 3205 O O . SER B 1 127 ? 5.855 16.812 -2.621 1 95.19 127 SER B O 1
ATOM 3207 N N . ILE B 1 128 ? 5.719 16.219 -4.719 1 93.94 128 ILE B N 1
ATOM 3208 C CA . ILE B 1 128 ? 6.469 17.391 -5.172 1 93.94 128 ILE B CA 1
ATOM 3209 C C . ILE B 1 128 ? 5.5 18.453 -5.68 1 93.94 128 ILE B C 1
ATOM 3211 O O . ILE B 1 128 ? 4.59 18.156 -6.457 1 93.94 128 ILE B O 1
ATOM 3215 N N . LEU B 1 129 ? 5.703 19.641 -5.164 1 94.19 129 LEU B N 1
ATOM 3216 C CA . LEU B 1 129 ? 4.895 20.781 -5.605 1 94.19 129 LEU B CA 1
ATOM 3217 C C . LEU B 1 129 ? 5.746 21.797 -6.355 1 94.19 129 LEU B C 1
ATOM 3219 O O . LEU B 1 129 ? 6.879 22.078 -5.957 1 94.19 129 LEU B O 1
ATOM 3223 N N . LYS B 1 130 ? 5.145 22.25 -7.398 1 91.88 130 LYS B N 1
ATOM 3224 C CA . LYS B 1 130 ? 5.746 23.406 -8.047 1 91.88 130 LYS B CA 1
ATOM 3225 C C . LYS B 1 130 ? 5.488 24.688 -7.246 1 91.88 130 LYS B C 1
ATOM 3227 O O . LYS B 1 130 ? 4.551 24.734 -6.445 1 91.88 130 LYS B O 1
ATOM 3232 N N . GLU B 1 131 ? 6.266 25.672 -7.465 1 88.38 131 GLU B N 1
ATOM 3233 C CA . GLU B 1 131 ? 6.16 26.938 -6.738 1 88.38 131 GLU B CA 1
ATOM 3234 C C . GLU B 1 131 ? 4.766 27.547 -6.871 1 88.38 131 GLU B C 1
ATOM 3236 O O . GLU B 1 131 ? 4.219 28.078 -5.906 1 88.38 131 GLU B O 1
ATOM 3241 N N . SER B 1 132 ? 4.23 27.422 -8.023 1 89.88 132 SER B N 1
ATOM 3242 C CA . SER B 1 132 ? 2.928 28.016 -8.305 1 89.88 132 SER B CA 1
ATOM 3243 C C . SER B 1 132 ? 1.817 27.281 -7.547 1 89.88 132 SER B C 1
ATOM 3245 O O . SER B 1 132 ? 0.708 27.812 -7.41 1 89.88 132 SER B O 1
ATOM 3247 N N . GLU B 1 133 ? 2.096 26.141 -7.027 1 93.88 133 GLU B N 1
ATOM 3248 C CA . GLU B 1 133 ? 1.083 25.328 -6.371 1 93.88 133 GLU B CA 1
ATOM 3249 C C . GLU B 1 133 ? 1.124 25.5 -4.855 1 93.88 133 GLU B C 1
ATOM 3251 O O . GLU B 1 133 ? 0.217 25.062 -4.152 1 93.88 133 GLU B O 1
ATOM 3256 N N . ILE B 1 134 ? 2.125 26.188 -4.367 1 92.56 134 ILE B N 1
ATOM 3257 C CA . ILE B 1 134 ? 2.387 26.25 -2.932 1 92.56 134 ILE B CA 1
ATOM 3258 C C . ILE B 1 134 ? 1.314 27.109 -2.248 1 92.56 134 ILE B C 1
ATOM 3260 O O . ILE B 1 134 ? 0.686 26.656 -1.285 1 92.56 134 ILE B O 1
ATOM 3264 N N . GLN B 1 135 ? 1.131 28.234 -2.795 1 92.19 135 GLN B N 1
ATOM 3265 C CA . GLN B 1 135 ? 0.15 29.141 -2.203 1 92.19 135 GLN B CA 1
ATOM 3266 C C . GLN B 1 135 ? -1.24 28.5 -2.189 1 92.19 135 GLN B C 1
ATOM 3268 O O . GLN B 1 135 ? -1.913 28.5 -1.156 1 92.19 135 GLN B O 1
ATOM 3273 N N . PRO B 1 136 ? -1.689 27.969 -3.27 1 92.75 136 PRO B N 1
ATOM 3274 C CA . PRO B 1 136 ? -2.988 27.281 -3.254 1 92.75 136 PRO B CA 1
ATOM 3275 C C . PRO B 1 136 ? -3.031 26.109 -2.273 1 92.75 136 PRO B C 1
ATOM 3277 O O . PRO B 1 136 ? -4.066 25.859 -1.649 1 92.75 136 PRO B O 1
ATOM 3280 N N . ALA B 1 137 ? -1.959 25.422 -2.129 1 94 137 ALA B N 1
ATOM 3281 C CA . ALA B 1 137 ? -1.917 24.266 -1.239 1 94 137 ALA B CA 1
ATOM 3282 C C . ALA B 1 137 ? -2.098 24.672 0.216 1 94 137 ALA B C 1
ATOM 3284 O O . ALA B 1 137 ? -2.855 24.047 0.96 1 94 137 ALA B O 1
ATOM 3285 N N . ILE B 1 138 ? -1.455 25.75 0.561 1 94.81 138 ILE B N 1
ATOM 3286 C CA . ILE B 1 138 ? -1.555 26.266 1.923 1 94.81 138 ILE B CA 1
ATOM 3287 C C . ILE B 1 138 ? -2.975 26.766 2.184 1 94.81 138 ILE B C 1
ATOM 3289 O O . ILE B 1 138 ? -3.574 26.438 3.211 1 94.81 138 ILE B O 1
ATOM 3293 N N . THR B 1 139 ? -3.48 27.453 1.264 1 93.19 139 THR B N 1
ATOM 3294 C CA . THR B 1 139 ? -4.824 28.016 1.375 1 93.19 139 THR B CA 1
ATOM 3295 C C . THR B 1 139 ? -5.859 26.906 1.512 1 93.19 139 THR B C 1
ATOM 3297 O O . THR B 1 139 ? -6.77 27 2.338 1 93.19 139 THR B O 1
ATOM 3300 N N . SER B 1 140 ? -5.68 25.906 0.722 1 92.81 140 SER B N 1
ATOM 3301 C CA . SER B 1 140 ? -6.586 24.766 0.779 1 92.81 140 SER B CA 1
ATOM 3302 C C . SER B 1 140 ? -6.453 24.016 2.104 1 92.81 140 SER B C 1
ATOM 3304 O O . SER B 1 140 ? -7.457 23.625 2.707 1 92.81 140 SER B O 1
ATOM 3306 N N . PHE B 1 141 ? -5.316 23.828 2.537 1 93.62 141 PHE B N 1
ATOM 3307 C CA . PHE B 1 141 ? -5.059 23.125 3.789 1 93.62 141 PHE B CA 1
ATOM 3308 C C . PHE B 1 141 ? -5.703 23.859 4.961 1 93.62 141 PHE B C 1
ATOM 3310 O O . PHE B 1 141 ? -6.348 23.234 5.809 1 93.62 141 PHE B O 1
ATOM 3317 N N . LEU B 1 142 ? -5.527 25.141 4.945 1 93.19 142 LEU B N 1
ATOM 3318 C CA . LEU B 1 142 ? -6.031 25.953 6.047 1 93.19 142 LEU B CA 1
ATOM 3319 C C . LEU B 1 142 ? -7.527 26.219 5.887 1 93.19 142 LEU B C 1
ATOM 3321 O O . LEU B 1 142 ? -8.156 26.797 6.77 1 93.19 142 LEU B O 1
ATOM 3325 N N . LYS B 1 143 ? -8.133 25.812 4.746 1 89.5 143 LYS B N 1
ATOM 3326 C CA . LYS B 1 143 ? -9.547 25.984 4.434 1 89.5 143 LYS B CA 1
ATOM 3327 C C . LYS B 1 143 ? -9.945 27.453 4.434 1 89.5 143 LYS B C 1
ATOM 3329 O O . LYS B 1 143 ? -10.984 27.812 4.988 1 89.5 143 LYS B O 1
ATOM 3334 N N . VAL B 1 144 ? -8.992 28.141 3.908 1 87.25 144 VAL B N 1
ATOM 3335 C CA . VAL B 1 144 ? -9.312 29.562 3.727 1 87.25 144 VAL B CA 1
ATOM 3336 C C . VAL B 1 144 ? -10.281 29.719 2.557 1 87.25 144 VAL B C 1
ATOM 3338 O O . VAL B 1 144 ? -10.031 29.219 1.457 1 87.25 144 VAL B O 1
ATOM 3341 N N . LEU B 1 145 ? -11.445 30.172 2.801 1 77.5 145 LEU B N 1
ATOM 3342 C CA . LEU B 1 145 ? -12.492 30.297 1.789 1 77.5 145 LEU B CA 1
ATOM 3343 C C . LEU B 1 145 ? -12.406 31.656 1.09 1 77.5 145 LEU B C 1
ATOM 3345 O O . LEU B 1 145 ? -11.93 32.625 1.672 1 77.5 145 LEU B O 1
ATOM 3349 N N . ALA B 1 146 ? -12.703 31.562 -0.226 1 64.12 146 ALA B N 1
ATOM 3350 C CA . ALA B 1 146 ? -12.805 32.781 -1.026 1 64.12 146 ALA B CA 1
ATOM 3351 C C . ALA B 1 146 ? -13.891 33.719 -0.484 1 64.12 146 ALA B C 1
ATOM 3353 O O . ALA B 1 146 ? -14.969 33.25 -0.107 1 64.12 146 ALA B O 1
ATOM 3354 N N . TRP B 1 147 ? -13.391 34.938 -0.204 1 64.81 147 TRP B N 1
ATOM 3355 C CA . TRP B 1 147 ? -14.383 35.844 0.384 1 64.81 147 TRP B CA 1
ATOM 3356 C C . TRP B 1 147 ? -14.672 37 -0.545 1 64.81 147 TRP B C 1
ATOM 3358 O O . TRP B 1 147 ? -13.828 37.375 -1.362 1 64.81 147 TRP B O 1
ATOM 3368 N N . GLY B 1 148 ? -15.984 37.25 -0.746 1 59.31 148 GLY B N 1
ATOM 3369 C CA . GLY B 1 148 ? -16.344 38.531 -1.393 1 59.31 148 GLY B CA 1
ATOM 3370 C C . GLY B 1 148 ? -15.695 39.719 -0.743 1 59.31 148 GLY B C 1
ATOM 3371 O O . GLY B 1 148 ? -14.664 39.594 -0.077 1 59.31 148 GLY B O 1
ATOM 3372 N N . GLU B 1 149 ? -16.328 40.844 -0.887 1 65.75 149 GLU B N 1
ATOM 3373 C CA . GLU B 1 149 ? -15.914 42.156 -0.36 1 65.75 149 GLU B CA 1
ATOM 3374 C C . GLU B 1 149 ? -16.078 42.188 1.157 1 65.75 149 GLU B C 1
ATOM 3376 O O . GLU B 1 149 ? -17.188 42.031 1.677 1 65.75 149 GLU B O 1
ATOM 3381 N N . ILE B 1 150 ? -14.898 42 1.885 1 71.94 150 ILE B N 1
ATOM 3382 C CA . ILE B 1 150 ? -14.992 42.094 3.338 1 71.94 150 ILE B CA 1
ATOM 3383 C C . ILE B 1 150 ? -14.211 43.312 3.826 1 71.94 150 ILE B C 1
ATOM 3385 O O . ILE B 1 150 ? -13.219 43.719 3.213 1 71.94 150 ILE B O 1
ATOM 3389 N N . GLU B 1 151 ? -14.805 43.969 4.789 1 76.31 151 GLU B N 1
ATOM 3390 C CA . GLU B 1 151 ? -14.094 45.062 5.434 1 76.31 151 GLU B CA 1
ATOM 3391 C C . GLU B 1 151 ? -12.781 44.562 6.055 1 76.31 151 GLU B C 1
ATOM 3393 O O . GLU B 1 151 ? -12.781 43.625 6.852 1 76.31 151 GLU B O 1
ATOM 3398 N N . THR B 1 152 ? -11.703 45.219 5.609 1 84.12 152 THR B N 1
ATOM 3399 C CA . THR B 1 152 ? -10.391 44.875 6.148 1 84.12 152 THR B CA 1
ATOM 3400 C C . THR B 1 152 ? -10.125 45.625 7.449 1 84.12 152 THR B C 1
ATOM 3402 O O . THR B 1 152 ? -10.781 46.625 7.746 1 84.12 152 THR B O 1
ATOM 3405 N N . ALA B 1 153 ? -9.336 45.062 8.273 1 88.25 153 ALA B N 1
ATOM 3406 C CA . ALA B 1 153 ? -8.977 45.688 9.547 1 88.25 153 ALA B CA 1
ATOM 3407 C C . ALA B 1 153 ? -7.496 45.469 9.859 1 88.25 153 ALA B C 1
ATOM 3409 O O . ALA B 1 153 ? -6.883 44.5 9.391 1 88.25 153 ALA B O 1
ATOM 3410 N N . HIS B 1 154 ? -7.031 46.438 10.484 1 93.31 154 HIS B N 1
ATOM 3411 C CA . HIS B 1 154 ? -5.66 46.438 10.992 1 93.31 154 HIS B CA 1
ATOM 3412 C C . HIS B 1 154 ? -5.605 46.969 12.422 1 93.31 154 HIS B C 1
ATOM 3414 O O . HIS B 1 154 ? -5.777 48.156 12.664 1 93.31 154 HIS B O 1
ATOM 3420 N N . ILE B 1 155 ? -5.355 46.062 13.383 1 94.06 155 ILE B N 1
ATOM 3421 C CA . ILE B 1 155 ? -5.414 46.406 14.797 1 94.06 155 ILE B CA 1
ATOM 3422 C C . ILE B 1 155 ? -4.07 46.094 15.461 1 94.06 155 ILE B C 1
ATOM 3424 O O . ILE B 1 155 ? -3.684 44.938 15.602 1 94.06 155 ILE B O 1
ATOM 3428 N N . PRO B 1 156 ? -3.373 47.125 15.859 1 93.38 156 PRO B N 1
ATOM 3429 C CA . PRO B 1 156 ? -2.135 46.875 16.609 1 93.38 156 PRO B CA 1
ATOM 3430 C C . PRO B 1 156 ? -2.381 46.188 17.953 1 93.38 156 PRO B C 1
ATOM 3432 O O . PRO B 1 156 ? -3.309 46.562 18.672 1 93.38 156 PRO B O 1
ATOM 3435 N N . LEU B 1 157 ? -1.552 45.188 18.203 1 92.19 157 LEU B N 1
ATOM 3436 C CA . LEU B 1 157 ? -1.672 44.438 19.453 1 92.19 157 LEU B CA 1
ATOM 3437 C C . LEU B 1 157 ? -0.359 44.469 20.234 1 92.19 157 LEU B C 1
ATOM 3439 O O . LEU B 1 157 ? 0.72 44.469 19.641 1 92.19 157 LEU B O 1
ATOM 3443 N N . THR B 1 158 ? -0.439 44.688 21.5 1 89.19 158 THR B N 1
ATOM 3444 C CA . THR B 1 158 ? 0.679 44.281 22.359 1 89.19 158 THR B CA 1
ATOM 3445 C C . THR B 1 158 ? 0.554 42.844 22.75 1 89.19 158 THR B C 1
ATOM 3447 O O . THR B 1 158 ? -0.526 42.25 22.656 1 89.19 158 THR B O 1
ATOM 3450 N N . GLU B 1 159 ? 1.677 42.219 23.172 1 90.5 159 GLU B N 1
ATOM 3451 C CA . GLU B 1 159 ? 1.642 40.844 23.641 1 90.5 159 GLU B CA 1
ATOM 3452 C C . GLU B 1 159 ? 0.655 40.656 24.781 1 90.5 159 GLU B C 1
ATOM 3454 O O . GLU B 1 159 ? -0.082 39.656 24.828 1 90.5 159 GLU B O 1
ATOM 3459 N N . GLU B 1 160 ? 0.649 41.625 25.594 1 92.5 160 GLU B N 1
ATOM 3460 C CA . GLU B 1 160 ? -0.251 41.562 26.75 1 92.5 160 GLU B CA 1
ATOM 3461 C C . GLU B 1 160 ? -1.711 41.625 26.312 1 92.5 160 GLU B C 1
ATOM 3463 O O . GLU B 1 160 ? -2.547 40.844 26.781 1 92.5 160 GLU B O 1
ATOM 3468 N N . LEU B 1 161 ? -1.946 42.594 25.469 1 93.75 161 LEU B N 1
ATOM 3469 C CA . LEU B 1 161 ? -3.312 42.75 24.984 1 93.75 161 LEU B CA 1
ATOM 3470 C C . LEU B 1 161 ? -3.789 41.469 24.297 1 93.75 161 LEU B C 1
ATOM 3472 O O . LEU B 1 161 ? -4.902 41 24.547 1 93.75 161 LEU B O 1
ATOM 3476 N N . PHE B 1 162 ? -2.959 40.938 23.516 1 94.31 162 PHE B N 1
ATOM 3477 C CA . PHE B 1 162 ? -3.305 39.719 22.781 1 94.31 162 PHE B CA 1
ATOM 3478 C C . PHE B 1 162 ? -3.592 38.562 23.75 1 94.31 162 PHE B C 1
ATOM 3480 O O . PHE B 1 162 ? -4.602 37.875 23.609 1 94.31 162 PHE B O 1
ATOM 3487 N N . ASN B 1 163 ? -2.793 38.375 24.672 1 94.44 163 ASN B N 1
ATOM 3488 C CA . ASN B 1 163 ? -2.961 37.312 25.656 1 94.44 163 ASN B CA 1
ATOM 3489 C C . ASN B 1 163 ? -4.266 37.469 26.438 1 94.44 163 ASN B C 1
ATOM 3491 O O . ASN B 1 163 ? -4.992 36.5 26.625 1 94.44 163 ASN B O 1
ATOM 3495 N N . ARG B 1 164 ? -4.547 38.594 26.797 1 94.44 164 ARG B N 1
ATOM 3496 C CA . ARG B 1 164 ? -5.785 38.844 27.531 1 94.44 164 ARG B CA 1
ATOM 3497 C C . ARG B 1 164 ? -7.004 38.625 26.641 1 94.44 164 ARG B C 1
ATOM 3499 O O . ARG B 1 164 ? -8.023 38.125 27.094 1 94.44 164 ARG B O 1
ATOM 3506 N N . LEU B 1 165 ? -6.844 39.094 25.422 1 94.62 165 LEU B N 1
ATOM 3507 C CA . LEU B 1 165 ? -7.926 38.938 24.453 1 94.62 165 LEU B CA 1
ATOM 3508 C C . LEU B 1 165 ? -8.266 37.469 24.234 1 94.62 165 LEU B C 1
ATOM 3510 O O . LEU B 1 165 ? -9.445 37.094 24.234 1 94.62 165 LEU B O 1
ATOM 3514 N N . VAL B 1 166 ? -7.223 36.594 24.094 1 94.31 166 VAL B N 1
ATOM 3515 C CA . VAL B 1 166 ? -7.434 35.219 23.656 1 94.31 166 VAL B CA 1
ATOM 3516 C C . VAL B 1 166 ? -7.602 34.312 24.875 1 94.31 166 VAL B C 1
ATOM 3518 O O . VAL B 1 166 ? -8.344 33.312 24.828 1 94.31 166 VAL B O 1
ATOM 3521 N N . GLU B 1 167 ? -7.047 34.656 25.969 1 93.81 167 GLU B N 1
ATOM 3522 C CA . GLU B 1 167 ? -7.062 33.75 27.125 1 93.81 167 GLU B CA 1
ATOM 3523 C C . GLU B 1 167 ? -8.164 34.156 28.109 1 93.81 167 GLU B C 1
ATOM 3525 O O . GLU B 1 167 ? -8.773 33.281 28.734 1 93.81 167 GLU B O 1
ATOM 3530 N N . GLU B 1 168 ? -8.469 35.469 28.156 1 90.88 168 GLU B N 1
ATOM 3531 C CA . GLU B 1 168 ? -9.289 35.938 29.281 1 90.88 168 GLU B CA 1
ATOM 3532 C C . GLU B 1 168 ? -10.633 36.469 28.797 1 90.88 168 GLU B C 1
ATOM 3534 O O . GLU B 1 168 ? -11.617 36.469 29.531 1 90.88 168 GLU B O 1
ATOM 3539 N N . THR B 1 169 ? -10.688 36.969 27.641 1 92.62 169 THR B N 1
ATOM 3540 C CA . THR B 1 169 ? -11.883 37.688 27.188 1 92.62 169 THR B CA 1
ATOM 3541 C C . THR B 1 169 ? -12.891 36.688 26.594 1 92.62 169 THR B C 1
ATOM 3543 O O . THR B 1 169 ? -12.609 36.062 25.562 1 92.62 169 THR B O 1
ATOM 3546 N N . LYS B 1 170 ? -14.086 36.531 27.125 1 87.94 170 LYS B N 1
ATOM 3547 C CA . LYS B 1 170 ? -15.086 35.562 26.688 1 87.94 170 LYS B CA 1
ATOM 3548 C C . LYS B 1 170 ? -16.422 36.25 26.375 1 87.94 170 LYS B C 1
ATOM 3550 O O . LYS B 1 170 ? -17.25 35.719 25.641 1 87.94 170 LYS B O 1
ATOM 3555 N N . THR B 1 171 ? -16.484 37.562 27.047 1 90.69 171 THR B N 1
ATOM 3556 C CA . THR B 1 171 ? -17.75 38.25 26.891 1 90.69 171 THR B CA 1
ATOM 3557 C C . THR B 1 171 ? -17.547 39.656 26.312 1 90.69 171 THR B C 1
ATOM 3559 O O . THR B 1 171 ? -16.438 40.156 26.328 1 90.69 171 THR B O 1
ATOM 3562 N N . GLU B 1 172 ? -18.688 40.156 25.938 1 90.19 172 GLU B N 1
ATOM 3563 C CA . GLU B 1 172 ? -18.656 41.5 25.391 1 90.19 172 GLU B CA 1
ATOM 3564 C C . GLU B 1 172 ? -18.281 42.531 26.453 1 90.19 172 GLU B C 1
ATOM 3566 O O . GLU B 1 172 ? -17.594 43.531 26.172 1 90.19 172 GLU B O 1
ATOM 3571 N N . ASP B 1 173 ? -18.75 42.281 27.609 1 91.56 173 ASP B N 1
ATOM 3572 C CA . ASP B 1 173 ? -18.438 43.188 28.719 1 91.56 173 ASP B CA 1
ATOM 3573 C C . ASP B 1 173 ? -16.938 43.188 29.031 1 91.56 173 ASP B C 1
ATOM 3575 O O . ASP B 1 173 ? -16.344 44.219 29.266 1 91.56 173 ASP B O 1
ATOM 3579 N N . GLU B 1 174 ? -16.438 42.094 29.078 1 94.69 174 GLU B N 1
ATOM 3580 C CA . GLU B 1 174 ? -15 41.969 29.312 1 94.69 174 GLU B CA 1
ATOM 3581 C C . GLU B 1 174 ? -14.203 42.625 28.203 1 94.69 174 GLU B C 1
ATOM 3583 O O . GLU B 1 174 ? -13.164 43.25 28.453 1 94.69 174 GLU B O 1
ATOM 3588 N N . LEU B 1 175 ? -14.75 42.406 27.016 1 95.44 175 LEU B N 1
ATOM 3589 C CA . LEU B 1 175 ? -14.094 43.062 25.875 1 95.44 175 LEU B CA 1
ATOM 3590 C C . LEU B 1 175 ? -14.125 44.562 26 1 95.44 175 LEU B C 1
ATOM 3592 O O . LEU B 1 175 ? -13.125 45.25 25.734 1 95.44 175 LEU B O 1
ATOM 3596 N N . ALA B 1 176 ? -15.234 45.094 26.391 1 93.56 176 ALA B N 1
ATOM 3597 C CA . ALA B 1 176 ? -15.367 46.531 26.578 1 93.56 176 ALA B CA 1
ATOM 3598 C C . ALA B 1 176 ? -14.375 47.062 27.609 1 93.56 176 ALA B C 1
ATOM 3600 O O . ALA B 1 176 ? -13.75 48.094 27.406 1 93.56 176 ALA B O 1
ATOM 3601 N N . PHE B 1 177 ? -14.258 46.344 28.641 1 94.5 177 PHE B N 1
ATOM 3602 C CA . PHE B 1 177 ? -13.312 46.719 29.688 1 94.5 177 PHE B CA 1
ATOM 3603 C C . PHE B 1 177 ? -11.883 46.656 29.172 1 94.5 177 PHE B C 1
ATOM 3605 O O . PHE B 1 177 ? -11.086 47.562 29.469 1 94.5 177 PHE B O 1
ATOM 3612 N N . LEU B 1 178 ? -11.617 45.625 28.453 1 94.56 178 LEU B N 1
ATOM 3613 C CA . LEU B 1 178 ? -10.289 45.5 27.891 1 94.56 178 LEU B CA 1
ATOM 3614 C C . LEU B 1 178 ? -9.969 46.656 26.953 1 94.56 178 LEU B C 1
ATOM 3616 O O . LEU B 1 178 ? -8.875 47.219 26.984 1 94.56 178 LEU B O 1
ATOM 3620 N N . CYS B 1 179 ? -10.898 46.969 26.109 1 93.56 179 CYS B N 1
ATOM 3621 C CA . CYS B 1 179 ? -10.727 48.062 25.156 1 93.56 179 CYS B CA 1
ATOM 3622 C C . CYS B 1 179 ? -10.484 49.406 25.891 1 93.56 179 CYS B C 1
ATOM 3624 O O . CYS B 1 179 ? -9.68 50.219 25.438 1 93.56 179 CYS B O 1
ATOM 3626 N N . GLU B 1 180 ? -11.172 49.562 26.922 1 93.56 180 GLU B N 1
ATOM 3627 C CA . GLU B 1 180 ? -10.992 50.781 27.734 1 93.56 180 GLU B CA 1
ATOM 3628 C C . GLU B 1 180 ? -9.609 50.812 28.375 1 93.56 180 GLU B C 1
ATOM 3630 O O . GLU B 1 180 ? -8.938 51.844 28.359 1 93.56 180 GLU B O 1
ATOM 3635 N N . SER B 1 181 ? -9.258 49.75 28.891 1 93.19 181 SER B N 1
ATOM 3636 C CA . SER B 1 181 ? -7.992 49.656 29.609 1 93.19 181 SER B CA 1
ATOM 3637 C C . SER B 1 181 ? -6.812 49.906 28.672 1 93.19 181 SER B C 1
ATOM 3639 O O . SER B 1 181 ? -5.797 50.469 29.078 1 93.19 181 SER B O 1
ATOM 3641 N N . PHE B 1 182 ? -6.91 49.5 27.453 1 93.81 182 PHE B N 1
ATOM 3642 C CA . PHE B 1 182 ? -5.797 49.594 26.516 1 93.81 182 PHE B CA 1
ATOM 3643 C C . PHE B 1 182 ? -6.004 50.781 25.562 1 93.81 182 PHE B C 1
ATOM 3645 O O . PHE B 1 182 ? -5.227 50.969 24.625 1 93.81 182 PHE B O 1
ATOM 3652 N N . HIS B 1 183 ? -7.047 51.531 25.703 1 92.25 183 HIS B N 1
ATOM 3653 C CA . HIS B 1 183 ? -7.375 52.719 24.922 1 92.25 183 HIS B CA 1
ATOM 3654 C C . HIS B 1 183 ? -7.512 52.406 23.438 1 92.25 183 HIS B C 1
ATOM 3656 O O . HIS B 1 183 ? -6.949 53.094 22.594 1 92.25 183 HIS B O 1
ATOM 3662 N N . ILE B 1 184 ? -8.211 51.281 23.109 1 92.12 184 ILE B N 1
ATOM 3663 C CA . ILE B 1 184 ? -8.422 50.875 21.719 1 92.12 184 ILE B CA 1
ATOM 3664 C C . ILE B 1 184 ? -9.914 50.781 21.438 1 92.12 184 ILE B C 1
ATOM 3666 O O . ILE B 1 184 ? -10.359 49.875 20.734 1 92.12 184 ILE B O 1
ATOM 3670 N N . HIS B 1 185 ? -10.719 51.688 22.031 1 91.56 185 HIS B N 1
ATOM 3671 C CA . HIS B 1 185 ? -12.172 51.688 21.906 1 91.56 185 HIS B CA 1
ATOM 3672 C C . HIS B 1 185 ? -12.602 51.75 20.453 1 91.56 185 HIS B C 1
ATOM 3674 O O . HIS B 1 185 ? -13.633 51.219 20.062 1 91.56 185 HIS B O 1
ATOM 3680 N N . HIS B 1 186 ? -11.852 52.406 19.625 1 92.06 186 HIS B N 1
ATOM 3681 C CA . HIS B 1 186 ? -12.219 52.594 18.234 1 92.06 186 HIS B CA 1
ATOM 3682 C C . HIS B 1 186 ? -12.188 51.25 17.469 1 92.06 186 HIS B C 1
ATOM 3684 O O . HIS B 1 186 ? -12.766 51.156 16.391 1 92.06 186 HIS B O 1
ATOM 3690 N N . HIS B 1 187 ? -11.562 50.25 18.062 1 94.12 187 HIS B N 1
ATOM 3691 C CA . HIS B 1 187 ? -11.516 48.938 17.438 1 94.12 187 HIS B CA 1
ATOM 3692 C C . HIS B 1 187 ? -12.516 48 18.078 1 94.12 187 HIS B C 1
ATOM 3694 O O . HIS B 1 187 ? -12.578 46.812 17.703 1 94.12 187 HIS B O 1
ATOM 3700 N N . GLN B 1 188 ? -13.297 48.406 18.969 1 94.19 188 GLN B N 1
ATOM 3701 C CA . GLN B 1 188 ? -14.141 47.562 19.781 1 94.19 188 GLN B CA 1
ATOM 3702 C C . GLN B 1 188 ? -15.117 46.75 18.922 1 94.19 188 GLN B C 1
ATOM 3704 O O . GLN B 1 188 ? -15.328 45.562 19.156 1 94.19 188 GLN B O 1
ATOM 3709 N N . GLU B 1 189 ? -15.703 47.375 17.922 1 93.25 189 GLU B N 1
ATOM 3710 C CA . GLU B 1 189 ? -16.672 46.688 17.078 1 93.25 189 GLU B CA 1
ATOM 3711 C C . GLU B 1 189 ? -16 45.562 16.281 1 93.25 189 GLU B C 1
ATOM 3713 O O . GLU B 1 189 ? -16.562 44.469 16.141 1 93.25 189 GLU B O 1
ATOM 3718 N N . MET B 1 190 ? -14.875 45.906 15.797 1 93.25 190 MET B N 1
ATOM 3719 C CA . MET B 1 190 ? -14.141 44.906 15.031 1 93.25 190 MET B CA 1
ATOM 3720 C C . MET B 1 190 ? -13.664 43.75 15.93 1 93.25 190 MET B C 1
ATOM 3722 O O . MET B 1 190 ? -13.695 42.594 15.523 1 93.25 190 MET B O 1
ATOM 3726 N N . LEU B 1 191 ? -13.258 44.062 17.109 1 95.19 191 LEU B N 1
ATOM 3727 C CA . LEU B 1 191 ? -12.773 43.062 18.047 1 95.19 191 LEU B CA 1
ATOM 3728 C C . LEU B 1 191 ? -13.914 42.156 18.531 1 95.19 191 LEU B C 1
ATOM 3730 O O . LEU B 1 191 ? -13.711 41 18.828 1 95.19 191 LEU B O 1
ATOM 3734 N N . LYS B 1 192 ? -15.047 42.75 18.516 1 94.12 192 LYS B N 1
ATOM 3735 C CA . LYS B 1 192 ? -16.234 41.969 18.828 1 94.12 192 LYS B CA 1
ATOM 3736 C C . LYS B 1 192 ? -16.438 40.875 17.781 1 94.12 192 LYS B C 1
ATOM 3738 O O . LYS B 1 192 ? -16.75 39.719 18.109 1 94.12 192 LYS B O 1
ATOM 3743 N N . ILE B 1 193 ? -16.266 41.281 16.562 1 91.81 193 ILE B N 1
ATOM 3744 C CA . ILE B 1 193 ? -16.406 40.312 15.469 1 91.81 193 ILE B CA 1
ATOM 3745 C C . ILE B 1 193 ? -15.32 39.25 15.57 1 91.81 193 ILE B C 1
ATOM 3747 O O . ILE B 1 193 ? -15.602 38.062 15.43 1 91.81 193 ILE B O 1
ATOM 3751 N N . PHE B 1 194 ? -14.164 39.625 15.844 1 94.06 194 PHE B N 1
ATOM 3752 C CA . PHE B 1 194 ? -13.047 38.719 16 1 94.06 194 PHE B CA 1
ATOM 3753 C C . PHE B 1 194 ? -13.32 37.688 17.109 1 94.06 194 PHE B C 1
ATOM 3755 O O . PHE B 1 194 ? -13.133 36.5 16.922 1 94.06 194 PHE B O 1
ATOM 3762 N N . LEU B 1 195 ? -13.734 38.219 18.219 1 93.81 195 LEU B N 1
ATOM 3763 C CA . LEU B 1 195 ? -13.969 37.375 19.359 1 93.81 195 LEU B CA 1
ATOM 3764 C C . LEU B 1 195 ? -15.07 36.344 19.047 1 93.81 195 LEU B C 1
ATOM 3766 O O . LEU B 1 195 ? -14.992 35.188 19.484 1 93.81 195 LEU B O 1
ATOM 3770 N N . SER B 1 196 ? -16.047 36.781 18.391 1 92.81 196 SER B N 1
ATOM 3771 C CA . SER B 1 196 ? -17.109 35.875 17.969 1 92.81 196 SER B CA 1
ATOM 3772 C C . SER B 1 196 ? -16.562 34.75 17.062 1 92.81 196 SER B C 1
ATOM 3774 O O . SER B 1 196 ? -16.875 33.594 17.25 1 92.81 196 SER B O 1
ATOM 3776 N N . ASP B 1 197 ? -15.797 35.156 16.109 1 91.88 197 ASP B N 1
ATOM 3777 C CA . ASP B 1 197 ? -15.188 34.188 15.188 1 91.88 197 ASP B CA 1
ATOM 3778 C C . ASP B 1 197 ? -14.273 33.25 15.938 1 91.88 197 ASP B C 1
ATOM 3780 O O . ASP B 1 197 ? -14.281 32.031 15.672 1 91.88 197 ASP B O 1
ATOM 3784 N N . PHE B 1 198 ? -13.469 33.781 16.812 1 94.5 198 PHE B N 1
ATOM 3785 C CA . PHE B 1 198 ? -12.523 33 17.594 1 94.5 198 PHE B CA 1
ATOM 3786 C C . PHE B 1 198 ? -13.242 31.953 18.438 1 94.5 198 PHE B C 1
ATOM 3788 O O . PHE B 1 198 ? -12.812 30.797 18.516 1 94.5 198 PHE B O 1
ATOM 3795 N N . ASN B 1 199 ? -14.352 32.312 18.984 1 92.06 199 ASN B N 1
ATOM 3796 C CA . ASN B 1 199 ? -15.172 31.391 19.75 1 92.06 199 ASN B CA 1
ATOM 3797 C C . ASN B 1 199 ? -15.766 30.312 18.859 1 92.06 199 ASN B C 1
ATOM 3799 O O . ASN B 1 199 ? -15.773 29.125 19.219 1 92.06 199 ASN B O 1
ATOM 3803 N N . ASP B 1 200 ? -16.203 30.734 17.719 1 90.94 200 ASP B N 1
ATOM 3804 C CA . ASP B 1 200 ? -16.812 29.797 16.781 1 90.94 200 ASP B CA 1
ATOM 3805 C C . ASP B 1 200 ? -15.797 28.781 16.281 1 90.94 200 ASP B C 1
ATOM 3807 O O . ASP B 1 200 ? -16.156 27.656 15.938 1 90.94 200 ASP B O 1
ATOM 3811 N N . TYR B 1 201 ? -14.539 29.219 16.297 1 90.56 201 TYR B N 1
ATOM 3812 C CA . TYR B 1 201 ? -13.477 28.359 15.789 1 90.56 201 TYR B CA 1
ATOM 3813 C C . TYR B 1 201 ? -12.883 27.5 16.906 1 90.56 201 TYR B C 1
ATOM 3815 O O . TYR B 1 201 ? -11.836 26.875 16.719 1 90.56 201 TYR B O 1
ATOM 3823 N N . GLY B 1 202 ? -13.445 27.578 18.062 1 90.12 202 GLY B N 1
ATOM 3824 C CA . GLY B 1 202 ? -13.031 26.719 19.156 1 90.12 202 GLY B CA 1
ATOM 3825 C C . GLY B 1 202 ? -11.906 27.312 19.984 1 90.12 202 GLY B C 1
ATOM 3826 O O . GLY B 1 202 ? -11.141 26.594 20.609 1 90.12 202 GLY B O 1
ATOM 3827 N N . ARG B 1 203 ? -11.625 28.688 19.844 1 92.06 203 ARG B N 1
ATOM 3828 C CA . ARG B 1 203 ? -10.633 29.438 20.594 1 92.06 203 ARG B CA 1
ATOM 3829 C C . ARG B 1 203 ? -9.234 28.891 20.359 1 92.06 203 ARG B C 1
ATOM 3831 O O . ARG B 1 203 ? -8.484 28.656 21.312 1 92.06 203 ARG B O 1
ATOM 3838 N N . ARG B 1 204 ? -8.992 28.578 19.156 1 92.88 204 ARG B N 1
ATOM 3839 C CA . ARG B 1 204 ? -7.691 28.109 18.703 1 92.88 204 ARG B CA 1
ATOM 3840 C C . ARG B 1 204 ? -7.309 28.797 17.391 1 92.88 204 ARG B C 1
ATOM 3842 O O . ARG B 1 204 ? -8.125 29.5 16.781 1 92.88 204 ARG B O 1
ATOM 3849 N N . PHE B 1 205 ? -6.07 28.609 17.078 1 94.56 205 PHE B N 1
ATOM 3850 C CA . PHE B 1 205 ? -5.57 29.125 15.805 1 94.56 205 PHE B CA 1
ATOM 3851 C C . PHE B 1 205 ? -4.902 28.016 15 1 94.56 205 PHE B C 1
ATOM 3853 O O . PHE B 1 205 ? -4.352 27.078 15.57 1 94.56 205 PHE B O 1
ATOM 3860 N N . ALA B 1 206 ? -5.051 28.141 13.719 1 94.56 206 ALA B N 1
ATOM 3861 C CA . ALA B 1 206 ? -4.051 27.5 12.867 1 94.56 206 ALA B CA 1
ATOM 3862 C C . ALA B 1 206 ? -2.773 28.344 12.805 1 94.56 206 ALA B C 1
ATOM 3864 O O . ALA B 1 206 ? -2.74 29.469 13.289 1 94.56 206 ALA B O 1
ATOM 3865 N N . ASN B 1 207 ? -1.74 27.812 12.312 1 94.38 207 ASN B N 1
ATOM 3866 C CA . ASN B 1 207 ? -0.489 28.562 12.281 1 94.38 207 ASN B CA 1
ATOM 3867 C C . ASN B 1 207 ? 0.325 28.234 11.031 1 94.38 207 ASN B C 1
ATOM 3869 O O . ASN B 1 207 ? 0.19 27.156 10.461 1 94.38 207 ASN B O 1
ATOM 3873 N N . ILE B 1 208 ? 1.039 29.188 10.602 1 94.88 208 ILE B N 1
ATOM 3874 C CA . ILE B 1 208 ? 2.064 29.047 9.57 1 94.88 208 ILE B CA 1
ATOM 3875 C C . ILE B 1 208 ? 3.402 29.547 10.102 1 94.88 208 ILE B C 1
ATOM 3877 O O . ILE B 1 208 ? 3.477 30.641 10.68 1 94.88 208 ILE B O 1
ATOM 3881 N N . SER B 1 209 ? 4.41 28.734 9.914 1 91.69 209 SER B N 1
ATOM 3882 C CA . SER B 1 209 ? 5.727 29.172 10.375 1 91.69 209 SER B CA 1
ATOM 3883 C C . SER B 1 209 ? 6.812 28.781 9.367 1 91.69 209 SER B C 1
ATOM 3885 O O . SER B 1 209 ? 6.656 27.828 8.617 1 91.69 209 SER B O 1
ATOM 3887 N N . GLU B 1 210 ? 7.762 29.562 9.344 1 88.5 210 GLU B N 1
ATOM 3888 C CA . GLU B 1 210 ? 8.992 29.25 8.617 1 88.5 210 GLU B CA 1
ATOM 3889 C C . GLU B 1 210 ? 10.094 28.812 9.578 1 88.5 210 GLU B C 1
ATOM 3891 O O . GLU B 1 210 ? 10.305 29.438 10.617 1 88.5 210 GLU B O 1
ATOM 3896 N N . SER B 1 211 ? 10.641 27.719 9.211 1 85.06 211 SER B N 1
ATOM 3897 C CA . SER B 1 211 ? 11.68 27.188 10.094 1 85.06 211 SER B CA 1
ATOM 3898 C C . SER B 1 211 ? 12.922 26.781 9.312 1 85.06 211 SER B C 1
ATOM 3900 O O . SER B 1 211 ? 12.82 26.344 8.164 1 85.06 211 SER B O 1
ATOM 3902 N N . LEU B 1 212 ? 14.008 26.953 10.008 1 80.06 212 LEU B N 1
ATOM 3903 C CA . LEU B 1 212 ? 15.25 26.344 9.562 1 80.06 212 LEU B CA 1
ATOM 3904 C C . LEU B 1 212 ? 15.438 24.953 10.188 1 80.06 212 LEU B C 1
ATOM 3906 O O . LEU B 1 212 ? 15.25 24.797 11.391 1 80.06 212 LEU B O 1
ATOM 3910 N N . ILE B 1 213 ? 15.656 24.062 9.273 1 77.44 213 ILE B N 1
ATOM 3911 C CA . ILE B 1 213 ? 15.828 22.688 9.719 1 77.44 213 ILE B CA 1
ATOM 3912 C C . ILE B 1 213 ? 17.297 22.422 10.031 1 77.44 213 ILE B C 1
ATOM 3914 O O . ILE B 1 213 ? 18.188 22.75 9.234 1 77.44 213 ILE B O 1
ATOM 3918 N N . SER B 1 214 ? 17.531 22.109 11.234 1 67 214 SER B N 1
ATOM 3919 C CA . SER B 1 214 ? 18.891 21.703 11.594 1 67 214 SER B CA 1
ATOM 3920 C C . SER B 1 214 ? 18.922 20.25 12.055 1 67 214 SER B C 1
ATOM 3922 O O . SER B 1 214 ? 18.031 19.797 12.766 1 67 214 SER B O 1
ATOM 3924 N N . LEU B 1 215 ? 19.766 19.438 11.422 1 60.84 215 LEU B N 1
ATOM 3925 C CA . LEU B 1 215 ? 19.922 18.047 11.828 1 60.84 215 LEU B CA 1
ATOM 3926 C C . LEU B 1 215 ? 20.297 17.938 13.305 1 60.84 215 LEU B C 1
ATOM 3928 O O . LEU B 1 215 ? 20.016 16.922 13.953 1 60.84 215 LEU B O 1
ATOM 3932 N N . LYS B 1 216 ? 21.078 18.844 13.805 1 54.34 216 LYS B N 1
ATOM 3933 C CA . LYS B 1 216 ? 21.688 18.75 15.125 1 54.34 216 LYS B CA 1
ATOM 3934 C C . LYS B 1 216 ? 20.781 19.359 16.203 1 54.34 216 LYS B C 1
ATOM 3936 O O . LYS B 1 216 ? 20.812 18.953 17.359 1 54.34 216 LYS B O 1
ATOM 3941 N N . GLU B 1 217 ? 20.078 20.375 15.68 1 56.09 217 GLU B N 1
ATOM 3942 C CA . GLU B 1 217 ? 19.297 21.156 16.641 1 56.09 217 GLU B CA 1
ATOM 3943 C C . GLU B 1 217 ? 17.812 21.188 16.25 1 56.09 217 GLU B C 1
ATOM 3945 O O . GLU B 1 217 ? 17.453 20.75 15.164 1 56.09 217 GLU B O 1
ATOM 3950 N N . TYR B 1 218 ? 16.969 21.438 17.25 1 58.22 218 TYR B N 1
ATOM 3951 C CA . TYR B 1 218 ? 15.547 21.641 17 1 58.22 218 TYR B CA 1
ATOM 3952 C C . TYR B 1 218 ? 15.328 22.688 15.922 1 58.22 218 TYR B C 1
ATOM 3954 O O . TYR B 1 218 ? 16.141 23.609 15.766 1 58.22 218 TYR B O 1
ATOM 3962 N N . SER B 1 219 ? 14.406 22.469 15.047 1 63.78 219 SER B N 1
ATOM 3963 C CA . SER B 1 219 ? 14.008 23.469 14.055 1 63.78 219 SER B CA 1
ATOM 3964 C C . SER B 1 219 ? 13.773 24.828 14.695 1 63.78 219 SER B C 1
ATOM 3966 O O . SER B 1 219 ? 13.203 24.922 15.789 1 63.78 219 SER B O 1
ATOM 3968 N N . GLN B 1 220 ? 14.523 25.828 14.258 1 71.75 220 GLN B N 1
ATOM 3969 C CA . GLN B 1 220 ? 14.344 27.188 14.75 1 71.75 220 GLN B CA 1
ATOM 3970 C C . GLN B 1 220 ? 13.242 27.906 13.977 1 71.75 220 GLN B C 1
ATOM 3972 O O . GLN B 1 220 ? 13.344 28.109 12.766 1 71.75 220 GLN B O 1
ATOM 3977 N N . ILE B 1 221 ? 12.25 28.234 14.758 1 72.19 221 ILE B N 1
ATOM 3978 C CA . ILE B 1 221 ? 11.164 28.984 14.148 1 72.19 221 ILE B CA 1
ATOM 3979 C C . ILE B 1 221 ? 11.602 30.438 13.906 1 72.19 221 ILE B C 1
ATOM 3981 O O . ILE B 1 221 ? 12.07 31.094 14.828 1 72.19 221 ILE B O 1
ATOM 3985 N N . GLN B 1 222 ? 11.492 30.859 12.688 1 73.5 222 GLN B N 1
ATOM 3986 C CA . GLN B 1 222 ? 11.867 32.219 12.336 1 73.5 222 GLN B CA 1
ATOM 3987 C C . GLN B 1 222 ? 10.68 33.156 12.438 1 73.5 222 GLN B C 1
ATOM 3989 O O . GLN B 1 222 ? 10.797 34.281 12.961 1 73.5 222 GLN B O 1
ATOM 3994 N N . GLU B 1 223 ? 9.664 32.688 11.938 1 82 223 GLU B N 1
ATOM 3995 C CA . GLU B 1 223 ? 8.445 33.5 11.883 1 82 223 GLU B CA 1
ATOM 3996 C C . GLU B 1 223 ? 7.203 32.625 11.984 1 82 223 GLU B C 1
ATOM 3998 O O . GLU B 1 223 ? 7.188 31.5 11.469 1 82 223 GLU B O 1
ATOM 4003 N N . ALA B 1 224 ? 6.293 33.188 12.789 1 88.44 224 ALA B N 1
ATOM 4004 C CA . ALA B 1 224 ? 5.043 32.438 12.922 1 88.44 224 ALA B CA 1
ATOM 4005 C C . ALA B 1 224 ? 3.836 33.375 12.781 1 88.44 224 ALA B C 1
ATOM 4007 O O . ALA B 1 224 ? 3.865 34.5 13.242 1 88.44 224 ALA B O 1
ATOM 4008 N N . HIS B 1 225 ? 2.887 32.906 12.086 1 94.56 225 HIS B N 1
ATOM 4009 C CA . HIS B 1 225 ? 1.614 33.594 11.922 1 94.56 225 HIS B CA 1
ATOM 4010 C C . HIS B 1 225 ? 0.452 32.75 12.414 1 94.56 225 HIS B C 1
ATOM 4012 O O . HIS B 1 225 ? 0.365 31.562 12.094 1 94.56 225 HIS B O 1
ATOM 4018 N N . LEU B 1 226 ? -0.411 33.375 13.188 1 95.69 226 LEU B N 1
ATOM 4019 C CA . LEU B 1 226 ? -1.637 32.719 13.617 1 95.69 226 LEU B CA 1
ATOM 4020 C C . LEU B 1 226 ? -2.779 33 12.648 1 95.69 226 LEU B C 1
ATOM 4022 O O . LEU B 1 226 ? -2.957 34.156 12.219 1 95.69 226 LEU B O 1
ATOM 4026 N N . ILE B 1 227 ? -3.402 31.953 12.297 1 95.56 227 ILE B N 1
ATOM 4027 C CA . ILE B 1 227 ? -4.426 32.062 11.266 1 95.56 227 ILE B CA 1
ATOM 4028 C C . ILE B 1 227 ? -5.777 31.625 11.828 1 95.56 227 ILE B C 1
ATOM 4030 O O . ILE B 1 227 ? -5.879 30.562 12.445 1 95.56 227 ILE B O 1
ATOM 4034 N N . LEU B 1 228 ? -6.801 32.375 11.617 1 94.12 228 LEU B N 1
ATOM 4035 C CA . LEU B 1 228 ? -8.18 32.062 11.977 1 94.12 228 LEU B CA 1
ATOM 4036 C C . LEU B 1 228 ? -9.086 32.125 10.75 1 94.12 228 LEU B C 1
ATOM 4038 O O . LEU B 1 228 ? -9.672 33.156 10.469 1 94.12 228 LEU B O 1
ATOM 4042 N N . PRO B 1 229 ? -9.086 30.969 10.086 1 91.38 229 PRO B N 1
ATOM 4043 C CA . PRO B 1 229 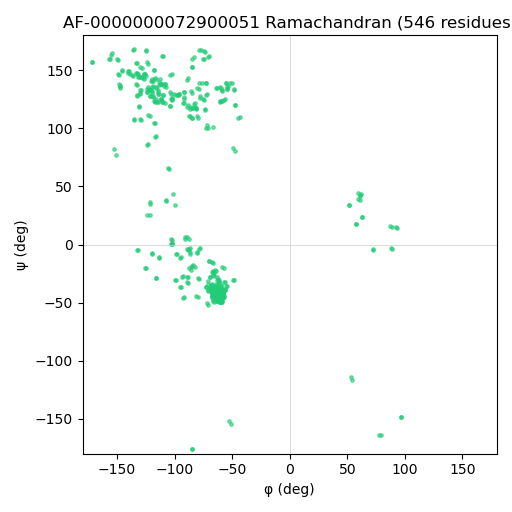? -9.977 30.891 8.93 1 91.38 229 PRO B CA 1
ATOM 4044 C C . PRO B 1 229 ? -11.406 30.5 9.305 1 91.38 229 PRO B C 1
ATOM 4046 O O . PRO B 1 229 ? -11.648 29.344 9.688 1 91.38 229 PRO B O 1
ATOM 4049 N N . ILE B 1 230 ? -12.32 31.297 9.258 1 82 230 ILE B N 1
ATOM 4050 C CA . ILE B 1 230 ? -13.664 30.953 9.719 1 82 230 ILE B CA 1
ATOM 4051 C C . ILE B 1 230 ? -14.695 31.703 8.867 1 82 230 ILE B C 1
ATOM 4053 O O . ILE B 1 230 ? -14.516 32.875 8.547 1 82 230 ILE B O 1
ATOM 4057 N N . HIS B 1 231 ? -15.719 30.844 8.523 1 75.94 231 HIS B N 1
ATOM 4058 C CA . HIS B 1 231 ? -16.844 31.375 7.77 1 75.94 231 HIS B CA 1
ATOM 4059 C C . HIS B 1 231 ? -16.359 32.094 6.508 1 75.94 231 HIS B C 1
ATOM 4061 O O . HIS B 1 231 ? -15.57 31.547 5.742 1 75.94 231 HIS B O 1
ATOM 4067 N N . LYS B 1 232 ? -16.422 33.219 6.234 1 75.94 232 LYS B N 1
ATOM 4068 C CA . LYS B 1 232 ? -16 34.031 5.09 1 75.94 232 LYS B CA 1
ATOM 4069 C C . LYS B 1 232 ? -15.086 35.188 5.527 1 75.94 232 LYS B C 1
ATOM 4071 O O . LYS B 1 232 ? -15.102 36.25 4.938 1 75.94 232 LYS B O 1
ATOM 4076 N N . ARG B 1 233 ? -14.438 34.906 6.684 1 86 233 ARG B N 1
ATOM 4077 C CA . ARG B 1 233 ? -13.461 35.875 7.172 1 86 233 ARG B CA 1
ATOM 4078 C C . ARG B 1 233 ? -12.125 35.219 7.484 1 86 233 ARG B C 1
ATOM 4080 O O . ARG B 1 233 ? -12.078 34 7.789 1 86 233 ARG B O 1
ATOM 4087 N N . LEU B 1 234 ? -11.141 36 7.359 1 93.06 234 LEU B N 1
ATOM 4088 C CA . LEU B 1 234 ? -9.781 35.562 7.656 1 93.06 234 LEU B CA 1
ATOM 4089 C C . LEU B 1 234 ? -9.07 36.562 8.562 1 93.06 234 LEU B C 1
ATOM 4091 O O . LEU B 1 234 ? -8.961 37.75 8.227 1 93.06 234 LEU B O 1
ATOM 4095 N N . TRP B 1 235 ? -8.711 36.062 9.719 1 93.69 235 TRP B N 1
ATOM 4096 C CA . TRP B 1 235 ? -7.902 36.875 10.625 1 93.69 235 TRP B CA 1
ATOM 4097 C C . TRP B 1 235 ? -6.473 36.344 10.688 1 93.69 235 TRP B C 1
ATOM 4099 O O . TRP B 1 235 ? -6.25 35.125 10.719 1 93.69 235 TRP B O 1
ATOM 4109 N N . VAL B 1 236 ? -5.547 37.219 10.68 1 95.25 236 VAL B N 1
ATOM 4110 C CA . VAL B 1 236 ? -4.141 36.844 10.797 1 95.25 236 VAL B CA 1
ATOM 4111 C C . VAL B 1 236 ? -3.473 37.688 11.891 1 95.25 236 VAL B C 1
ATOM 4113 O O . VAL B 1 236 ? -3.666 38.906 11.953 1 95.25 236 VAL B O 1
ATOM 4116 N N . VAL B 1 237 ? -2.789 37.031 12.773 1 95.19 237 VAL B N 1
ATOM 4117 C CA . VAL B 1 237 ? -1.96 37.688 13.773 1 95.19 237 VAL B CA 1
ATOM 4118 C C . VAL B 1 237 ? -0.484 37.438 13.469 1 95.19 237 VAL B C 1
ATOM 4120 O O . VAL B 1 237 ? -0.057 36.312 13.312 1 95.19 237 VAL B O 1
ATOM 4123 N N . TYR B 1 238 ? 0.246 38.469 13.312 1 93.38 238 TYR B N 1
ATOM 4124 C CA . TYR B 1 238 ? 1.661 38.312 12.992 1 93.38 238 TYR B CA 1
ATOM 4125 C C . TYR B 1 238 ? 2.459 39.531 13.438 1 93.38 238 TYR B C 1
ATOM 4127 O O . TYR B 1 238 ? 1.883 40.531 13.828 1 93.38 238 TYR B O 1
ATOM 4135 N N . ASN B 1 239 ? 3.736 39.312 13.5 1 91.62 239 ASN B N 1
ATOM 4136 C CA . ASN B 1 239 ? 4.648 40.438 13.75 1 91.62 239 ASN B CA 1
ATOM 4137 C C . ASN B 1 239 ? 4.934 41.219 12.477 1 91.62 239 ASN B C 1
ATOM 4139 O O . ASN B 1 239 ? 5.516 40.688 11.523 1 91.62 239 ASN B O 1
ATOM 4143 N N . GLU B 1 240 ? 4.559 42.406 12.484 1 87.75 240 GLU B N 1
ATOM 4144 C CA . GLU B 1 240 ? 4.707 43.219 11.266 1 87.75 240 GLU B CA 1
ATOM 4145 C C . GLU B 1 240 ? 6.113 43.781 11.148 1 87.75 240 GLU B C 1
ATOM 4147 O O . GLU B 1 240 ? 6.527 44.219 10.078 1 87.75 240 GLU B O 1
ATOM 4152 N N . ASN B 1 241 ? 6.77 43.781 12.32 1 84.5 241 ASN B N 1
ATOM 4153 C CA . ASN B 1 241 ? 8.148 44.25 12.281 1 84.5 241 ASN B CA 1
ATOM 4154 C C . ASN B 1 241 ? 9.094 43.125 11.812 1 84.5 241 ASN B C 1
ATOM 4156 O O . ASN B 1 241 ? 9.234 42.094 12.469 1 84.5 241 ASN B O 1
ATOM 4160 N N . GLU B 1 242 ? 9.672 43.375 10.766 1 73.62 242 GLU B N 1
ATOM 4161 C CA . GLU B 1 242 ? 10.562 42.375 10.172 1 73.62 242 GLU B CA 1
ATOM 4162 C C . GLU B 1 242 ? 11.969 42.469 10.75 1 73.62 242 GLU B C 1
ATOM 4164 O O . GLU B 1 242 ? 12.75 41.531 10.664 1 73.62 242 GLU B O 1
ATOM 4169 N N . ASP B 1 243 ? 12.227 43.625 11.32 1 73 243 ASP B N 1
ATOM 4170 C CA . ASP B 1 243 ? 13.562 43.875 11.867 1 73 243 ASP B CA 1
ATOM 4171 C C . ASP B 1 243 ? 13.719 43.219 13.234 1 73 243 ASP B C 1
ATOM 4173 O O . ASP B 1 243 ? 13.055 43.594 14.203 1 73 243 ASP B O 1
ATOM 4177 N N . ILE B 1 244 ? 14.477 42.219 13.258 1 69.38 244 ILE B N 1
ATOM 4178 C CA . ILE B 1 244 ? 14.695 41.469 14.469 1 69.38 244 ILE B CA 1
ATOM 4179 C C . ILE B 1 244 ? 15.227 42.375 15.578 1 69.38 244 ILE B C 1
ATOM 4181 O O . ILE B 1 244 ? 15.086 42.062 16.766 1 69.38 244 ILE B O 1
ATOM 4185 N N . ASN B 1 245 ? 15.781 43.531 15.164 1 75.69 245 ASN B N 1
ATOM 4186 C CA . ASN B 1 245 ? 16.375 44.438 16.125 1 75.69 245 ASN B CA 1
ATOM 4187 C C . ASN B 1 245 ? 15.328 45.406 16.719 1 75.69 245 ASN B C 1
ATOM 4189 O O . ASN B 1 245 ? 15.609 46.125 17.656 1 75.69 245 ASN B O 1
ATOM 4193 N N . GLU B 1 246 ? 14.188 45.344 16.188 1 80.25 246 GLU B N 1
ATOM 4194 C CA . GLU B 1 246 ? 13.102 46.188 16.672 1 80.25 246 GLU B CA 1
ATOM 4195 C C . GLU B 1 246 ? 12.117 45.375 17.516 1 80.25 246 GLU B C 1
ATOM 4197 O O . GLU B 1 246 ? 11.961 44.188 17.328 1 80.25 246 GLU B O 1
ATOM 4202 N N . PRO B 1 247 ? 11.609 46.094 18.484 1 81.38 247 PRO B N 1
ATOM 4203 C CA . PRO B 1 247 ? 10.602 45.375 19.281 1 81.38 247 PRO B CA 1
ATOM 4204 C C . PRO B 1 247 ? 9.469 44.812 18.438 1 81.38 247 PRO B C 1
ATOM 4206 O O . PRO B 1 247 ? 9.078 45.406 17.438 1 81.38 247 PRO B O 1
ATOM 4209 N N . PRO B 1 248 ? 9.102 43.656 18.781 1 83.25 248 PRO B N 1
ATOM 4210 C CA . PRO B 1 248 ? 7.996 43.062 18.031 1 83.25 248 PRO B CA 1
ATOM 4211 C C . PRO B 1 248 ? 6.758 43.969 18 1 83.25 248 PRO B C 1
ATOM 4213 O O . PRO B 1 248 ? 6.449 44.625 18.984 1 83.25 248 PRO B O 1
ATOM 4216 N N . SER B 1 249 ? 6.18 44.062 16.828 1 89.19 249 SER B N 1
ATOM 4217 C CA . SER B 1 249 ? 4.922 44.75 16.609 1 89.19 249 SER B CA 1
ATOM 4218 C C . SER B 1 249 ? 3.822 43.812 16.141 1 89.19 249 SER B C 1
ATOM 4220 O O . SER B 1 249 ? 3.629 43.625 14.945 1 89.19 249 SER B O 1
ATOM 4222 N N . LEU B 1 250 ? 3.088 43.344 17.078 1 93.75 250 LEU B N 1
ATOM 4223 C CA . LEU B 1 250 ? 2.029 42.375 16.781 1 93.75 250 LEU B CA 1
ATOM 4224 C C . LEU B 1 250 ? 0.803 43.094 16.219 1 93.75 250 LEU B C 1
ATOM 4226 O O . LEU B 1 250 ? 0.422 44.156 16.688 1 93.75 250 LEU B O 1
ATOM 4230 N N . VAL B 1 251 ? 0.228 42.469 15.234 1 95.5 251 VAL B N 1
ATOM 4231 C CA . VAL B 1 251 ? -0.977 43.062 14.648 1 95.5 251 VAL B CA 1
ATOM 4232 C C . VAL B 1 251 ? -2.014 41.969 14.406 1 95.5 251 VAL B C 1
ATOM 4234 O O . VAL B 1 251 ? -1.661 40.812 14.172 1 95.5 251 VAL B O 1
ATOM 4237 N N . LEU B 1 252 ? -3.234 42.312 14.562 1 96.12 252 LEU B N 1
ATOM 4238 C CA . LEU B 1 252 ? -4.383 41.531 14.125 1 96.12 252 LEU B CA 1
ATOM 4239 C C . LEU B 1 252 ? -5.008 42.125 12.867 1 96.12 252 LEU B C 1
ATOM 4241 O O . LEU B 1 252 ? -5.449 43.281 12.875 1 96.12 252 LEU B O 1
ATOM 4245 N N . LYS B 1 253 ? -5.016 41.344 11.797 1 94.5 253 LYS B N 1
ATOM 4246 C CA . LYS B 1 253 ? -5.543 41.844 10.531 1 94.5 253 LYS B CA 1
ATOM 4247 C C . LYS B 1 253 ? -6.691 40.969 10.031 1 94.5 253 LYS B C 1
ATOM 4249 O O . LYS B 1 253 ? -6.629 39.75 10.117 1 94.5 253 LYS B O 1
ATOM 4254 N N . ARG B 1 254 ? -7.723 41.656 9.641 1 93.88 254 ARG B N 1
ATOM 4255 C CA . ARG B 1 254 ? -8.734 41 8.82 1 93.88 254 ARG B CA 1
ATOM 4256 C C . ARG B 1 254 ? -8.445 41.188 7.336 1 93.88 254 ARG B C 1
ATOM 4258 O O . ARG B 1 254 ? -8.344 42.312 6.855 1 93.88 254 ARG B O 1
ATOM 4265 N N . MET B 1 255 ? -8.312 40.062 6.672 1 90.94 255 MET B N 1
ATOM 4266 C CA . MET B 1 255 ? -7.836 40.156 5.297 1 90.94 255 MET B CA 1
ATOM 4267 C C . MET B 1 255 ? -8.891 39.656 4.316 1 90.94 255 MET B C 1
ATOM 4269 O O . MET B 1 255 ? -9.625 38.688 4.617 1 90.94 255 MET B O 1
ATOM 4273 N N . ASN B 1 256 ? -8.922 40.344 3.191 1 87.81 256 ASN B N 1
ATOM 4274 C CA . ASN B 1 256 ? -9.648 39.781 2.062 1 87.81 256 ASN B CA 1
ATOM 4275 C C . ASN B 1 256 ? -8.773 38.812 1.258 1 87.81 256 ASN B C 1
ATOM 4277 O O . ASN B 1 256 ? -7.617 38.562 1.613 1 87.81 256 ASN B O 1
ATOM 4281 N N . GLN B 1 257 ? -9.281 38.312 0.201 1 86.19 257 GLN B N 1
ATOM 4282 C CA . GLN B 1 257 ? -8.594 37.281 -0.571 1 86.19 257 GLN B CA 1
ATOM 4283 C C . GLN B 1 257 ? -7.285 37.812 -1.157 1 86.19 257 GLN B C 1
ATOM 4285 O O . GLN B 1 257 ? -6.258 37.125 -1.102 1 86.19 257 GLN B O 1
ATOM 4290 N N . ASP B 1 258 ? -7.383 38.969 -1.741 1 87.31 258 ASP B N 1
ATOM 4291 C CA . ASP B 1 258 ? -6.199 39.531 -2.371 1 87.31 258 ASP B CA 1
ATOM 4292 C C . ASP B 1 258 ? -5.102 39.781 -1.343 1 87.31 258 ASP B C 1
ATOM 4294 O O . ASP B 1 258 ? -3.924 39.531 -1.604 1 87.31 258 ASP B O 1
ATOM 4298 N N . GLN B 1 259 ? -5.465 40.281 -0.22 1 90 259 GLN B N 1
ATOM 4299 C CA . GLN B 1 259 ? -4.504 40.562 0.844 1 90 259 GLN B CA 1
ATOM 4300 C C . GLN B 1 259 ? -3.875 39.281 1.36 1 90 259 GLN B C 1
ATOM 4302 O O . GLN B 1 259 ? -2.689 39.25 1.7 1 90 259 GLN B O 1
ATOM 4307 N N . TRP B 1 260 ? -4.672 38.25 1.446 1 92 260 TRP B N 1
ATOM 4308 C CA . TRP B 1 260 ? -4.168 36.969 1.891 1 92 260 TRP B CA 1
ATOM 4309 C C . TRP B 1 260 ? -3.115 36.438 0.926 1 92 260 TRP B C 1
ATOM 4311 O O . TRP B 1 260 ? -2.041 36 1.349 1 92 260 TRP B O 1
ATOM 4321 N N . ILE B 1 261 ? -3.434 36.469 -0.331 1 90.25 261 ILE B N 1
ATOM 4322 C CA . ILE B 1 261 ? -2.516 36 -1.359 1 90.25 261 ILE B CA 1
ATOM 4323 C C . ILE B 1 261 ? -1.197 36.781 -1.269 1 90.25 261 ILE B C 1
ATOM 4325 O O . ILE B 1 261 ? -0.121 36.156 -1.275 1 90.25 261 ILE B O 1
ATOM 4329 N N . ASP B 1 262 ? -1.323 38.062 -1.128 1 91.06 262 ASP B N 1
ATOM 4330 C CA . ASP B 1 262 ? -0.131 38.875 -1.02 1 91.06 262 ASP B CA 1
ATOM 4331 C C . ASP B 1 262 ? 0.668 38.531 0.236 1 91.06 262 ASP B C 1
ATOM 4333 O O . ASP B 1 262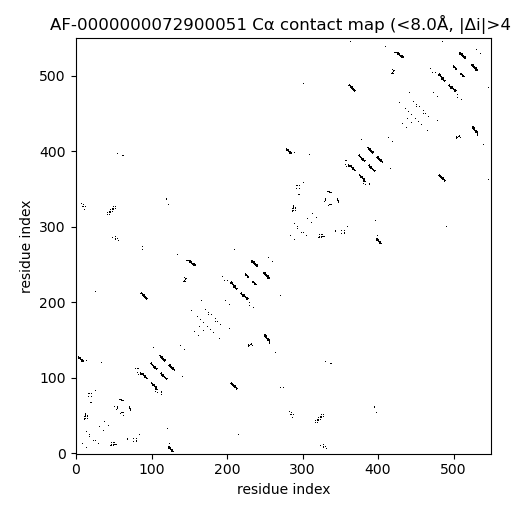 ? 1.899 38.5 0.203 1 91.06 262 ASP B O 1
ATOM 4337 N N . HIS B 1 263 ? -0.082 38.375 1.252 1 91.5 263 HIS B N 1
ATOM 4338 C CA . HIS B 1 263 ? 0.545 38.062 2.529 1 91.5 263 HIS B CA 1
ATOM 4339 C C . HIS B 1 263 ? 1.328 36.75 2.445 1 91.5 263 HIS B C 1
ATOM 4341 O O . HIS B 1 263 ? 2.482 36.688 2.875 1 91.5 263 HIS B O 1
ATOM 4347 N N . LEU B 1 264 ? 0.729 35.75 1.928 1 91.5 264 LEU B N 1
ATOM 4348 C CA . LEU B 1 264 ? 1.377 34.438 1.801 1 91.5 264 LEU B CA 1
ATOM 4349 C C . LE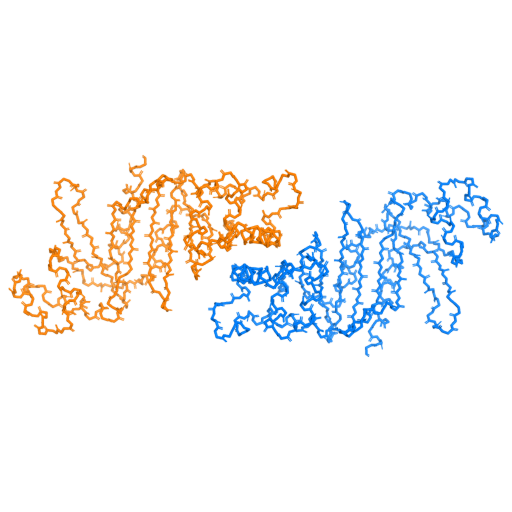U B 1 264 ? 2.576 34.531 0.862 1 91.5 264 LEU B C 1
ATOM 4351 O O . LEU B 1 264 ? 3.615 33.906 1.124 1 91.5 264 LEU B O 1
ATOM 4355 N N . GLU B 1 265 ? 2.428 35.188 -0.171 1 89.94 265 GLU B N 1
ATOM 4356 C CA . GLU B 1 265 ? 3.533 35.344 -1.112 1 89.94 265 GLU B CA 1
ATOM 4357 C C . GLU B 1 265 ? 4.73 36.031 -0.451 1 89.94 265 GLU B C 1
ATOM 4359 O O . GLU B 1 265 ? 5.879 35.625 -0.691 1 89.94 265 GLU B O 1
ATOM 4364 N N . HIS B 1 266 ? 4.422 37 0.309 1 88.75 266 HIS B N 1
ATOM 4365 C CA . HIS B 1 266 ? 5.488 37.688 1.039 1 88.75 266 HIS B CA 1
ATOM 4366 C C . HIS B 1 266 ? 6.195 36.719 1.994 1 88.75 266 HIS B C 1
ATOM 4368 O O . HIS B 1 266 ? 7.422 36.719 2.094 1 88.75 266 HIS B O 1
ATOM 4374 N N . LEU B 1 267 ? 5.453 35.969 2.652 1 87.12 267 LEU B N 1
ATOM 4375 C CA . LEU B 1 267 ? 6.008 34.969 3.572 1 87.12 267 LEU B CA 1
ATOM 4376 C C . LEU B 1 267 ? 6.883 33.969 2.828 1 87.12 267 LEU B C 1
ATOM 4378 O O . LEU B 1 267 ? 7.961 33.625 3.303 1 87.12 267 LEU B O 1
ATOM 4382 N N . LEU B 1 268 ? 6.434 33.531 1.698 1 86.5 268 LEU B N 1
ATOM 4383 C CA . LEU B 1 268 ? 7.133 32.531 0.907 1 86.5 268 LEU B CA 1
ATOM 4384 C C . LEU B 1 268 ? 8.414 33.094 0.31 1 86.5 268 LEU B C 1
ATOM 4386 O O . LEU B 1 268 ? 9.414 32.375 0.178 1 86.5 268 LEU B O 1
ATOM 4390 N N . GLN B 1 269 ? 8.391 34.312 -0.078 1 82.88 269 GLN B N 1
ATOM 4391 C CA . GLN B 1 269 ? 9.547 34.969 -0.677 1 82.88 269 GLN B CA 1
ATOM 4392 C C . GLN B 1 269 ? 10.633 35.219 0.365 1 82.88 269 GLN B C 1
ATOM 4394 O O . GLN B 1 269 ? 11.82 35.094 0.077 1 82.88 269 GLN B O 1
ATOM 4399 N N . LYS B 1 270 ? 10.281 35.594 1.51 1 76.06 270 LYS B N 1
ATOM 4400 C CA . LYS B 1 270 ? 11.234 35.812 2.59 1 76.06 270 LYS B CA 1
ATOM 4401 C C . LYS B 1 270 ? 12.008 34.531 2.92 1 76.06 270 LYS B C 1
ATOM 4403 O O . LYS B 1 270 ? 13.211 34.594 3.188 1 76.06 270 LYS B O 1
ATOM 4408 N N . GLY B 1 271 ? 11.242 33.5 2.846 1 64.44 271 GLY B N 1
ATOM 4409 C CA . GLY B 1 271 ? 11.867 32.219 3.131 1 64.44 271 GLY B CA 1
ATOM 4410 C C . GLY B 1 271 ? 12.898 31.812 2.088 1 64.44 271 GLY B C 1
ATOM 4411 O O . GLY B 1 271 ? 13.797 31.016 2.369 1 64.44 271 GLY B O 1
ATOM 4412 N N . LYS B 1 272 ? 12.727 32.375 0.939 1 63.09 272 LYS B N 1
ATOM 4413 C CA . LYS B 1 272 ? 13.656 32.062 -0.14 1 63.09 272 LYS B CA 1
ATOM 4414 C C . LYS B 1 272 ? 14.945 32.875 -0.016 1 63.09 272 LYS B C 1
ATOM 4416 O O . LYS B 1 272 ? 16.031 32.375 -0.369 1 63.09 272 LYS B O 1
ATOM 4421 N N . LEU B 1 273 ? 14.711 34.062 0.246 1 46.88 273 LEU B N 1
ATOM 4422 C CA . LEU B 1 273 ? 15.82 35.031 0.269 1 46.88 273 LEU B CA 1
ATOM 4423 C C . LEU B 1 273 ? 16.797 34.688 1.394 1 46.88 273 LEU B C 1
ATOM 4425 O O . LEU B 1 273 ? 17.969 35.062 1.332 1 46.88 273 LEU B O 1
ATOM 4429 N N . SER B 1 274 ? 16.297 34 2.271 1 46.44 274 SER B N 1
ATOM 4430 C CA . SER B 1 274 ? 17.219 33.656 3.338 1 46.44 274 SER B CA 1
ATOM 4431 C C . SER B 1 274 ? 17.953 32.344 3.021 1 46.44 274 SER B C 1
ATOM 4433 O O . SER B 1 274 ? 18.625 31.781 3.885 1 46.44 274 SER B O 1
ATOM 4435 N N . LEU B 1 275 ? 17.781 31.781 1.83 1 44.94 275 LEU B N 1
ATOM 4436 C CA . LEU B 1 275 ? 18.531 30.609 1.406 1 44.94 275 LEU B CA 1
ATOM 4437 C C . LEU B 1 275 ? 19.891 31.016 0.813 1 44.94 275 LEU B C 1
ATOM 4439 O O . LEU B 1 275 ? 19.984 32.031 0.114 1 44.94 275 LEU B O 1
#